Protein AF-A0A8B6EFE2-F1 (afdb_monomer_lite)

Foldseek 3Di:
DPDPDPPDPPPPDDPDPDPFDKAKEKEKEKEDVQQAPDLVQKWKFKDWVPDPDTFTWAWDDADPPRITITIGIDIDTAADKIWMWMWIQYPVHDIFTFDDFDPDDPDGDDDDGTDIDHHPPPDPPDHHYALQFYTHGDPDDPVCLVVDPVNVVCVVPCPPVVVPDPPPPPLSVLVVRLLVSLLVQLVVLLVCVQVAFLVRSVNSNVNSLVNSCVNCCVRVVSDPDPLVSLVSSLVSVLVSVVVLLVVLVVPLWDDPPGLAGLLSSLLSSLLSCQVSVHDDDPVSLLSSLLNNAFDDDPVVLDTVSLVSNCVRCVPCLLVSLVSLLVSLLCCLQPHQDPSSLSNLLVSCCSPVVDAFQDDDPPVDDLPPDPPVNLSCPSPLVSLVNNQVPYDPPCLAVVLVVCLVCCSGPVNSLSVSLSSHDPVNLVVYDCPSHDVSSNVSSVVCCLVPDCPLQDLVNLVVLLVQLVDDDDDDPVNVVSLVVSLVVVLVVLVPDPDPNSLVSLLCCQLPPLVVGDPSSSVSSLVSNLVSCVVCLVPDPCVVQLPDPDLSSLLSVLVSVQVVLCVQVVVVVDDDLLSLLLSCLVRLSNLVVLLQCLPPSNVVNHDPVSNVSNVSSVVSLLVQLVCLLVVVHDPSSLVSCVVRVVSSLSNVVSPPPRPDDSVSSVVSNVVVVVVSVVVVVVVVVVVVVVVCCVVLVNDWDDDPNDIDHD

Sequence (706 aa):
MAEHVYKSDTGYANAVRRDYTDVEYCMHVIVAPTILSDSQKDKVFVKFLGSDDSNPLKFKRELEDGYVEYEGVLKAKKGNLIFYKYYVLINGSEEVKEFIYRQGDGKRKKGIWYRTMGSKDIQKNDVYHIYDGVVQGEPLDEKDKDQNILSKWISKGLKKVSKWMGNDEYQKILLIDAELAMKEFMRGLFADINNIRGEELILRFSDIVQGLRKFYYMKEKLWSSVDDFNKTIAEVLKTNLMSLINRFKESPQISDNIVNSGITTAVSIVYLKEQYDITFNTIDLSHLCKALLPNLDKAQRQSADLEDINKSYPTKIREVARYLLSMVKRLLNNSKSPCWLYCIPLLHVLQEGIYPYQDVPKAINHNDPVPRWWGIDNISSELEVYKSKSDFESPSELVQLLHPYFEMDYLLPRTFVASLSFNQFVALDTKHVPPDVMLAAFYYFVKDEKLSRDESWIYLWNDAFSTEIPAGNVKDSYIDFLRTSLESRLGNTVYEYQLKTILDVFCERLDDFGNILQEILTKSALKAFEIFTDYLSLNSFAESTNARKLQQYGKLLHHIFDKEFGRNKLTDTTSVLQHALVWSPFVVFTKVYCNTNFQRVLKDKCKEHMQKSIAIMHSVCQELITGNITIQNLKNILSAESNFKSIVKEIKDLRFDFGTVEASIDLKRKQLLAFESDKAAVQNFVYICENSGGKFYVHNSRLWYI

Organism: Mytilus galloprovincialis (NCBI:txid29158)

Secondary structure (DSSP, 8-state):
---SSSSSSSTTTTS------EEEEEEEEEE-TTT-S-TTT-EEEEEETT---EEEPEEEEE-GGG-EEEEEEEEEETTSPEEEEEEEEETTTEEEEP-----SSSS-------EEE--TTPPTTPPEEEEEEEE-PPPPPGGGTTT-HHHHHHHHHHHHHTTTS-S-HHHHHHHHHHHHHHHHHHHHHHHTGGGS-HHHHHHHHHHHHHHHIIIIIIIT--SSSHHHHHHHHHHHHHHHHHHHHHHHHH-SS--SS-SS-HHHHHHHHHHHHHHTT----HHHHHHHHHTTSPPPBTTTTB-HHHHHHHHH-TTTHHHHHHHHHHHHHHHHHH---GGGGGGHHHHHHHHH-PPTTPPPPTT--TTSPTTGGGT-TTTHHHHHHHHHH---S-HHHHHHHHHHHHTT-SSHHHHHHHHS-HHHHHTS-GGGS-HHHHHHHHHHHHHHS-GGGSTHHHHHHHHHHT--PPTTHHHHHHHHHHHHHHHHHHHH---HHHHHHHHHHHHHHGGGS-HHHHHHHHHHHHHHHHHHTTT--THHHHT---HHHHHHHHHHHHHHHHHHHHHTT--SHHHHHHHHHH-TTHHHHHHHHTSHHHHTTS-HHHHHHHHHHHHHHHHHHHHHHHT---HHHHHHHHHTHHHHHHHHHH-TT-SS-HHHHHHHHHHHHHHHHHHHHHHHHHHHHHHHHHHTTT--EEETTEEE--

Radius of gyration: 46.13 Å; chains: 1; bounding box: 97×86×138 Å

pLDDT: mean 84.17, std 14.88, range [29.64, 98.12]

Structure (mmCIF, N/CA/C/O backbone):
data_AF-A0A8B6EFE2-F1
#
_entry.id   AF-A0A8B6EFE2-F1
#
loop_
_atom_site.group_PDB
_atom_site.id
_atom_site.type_symbol
_atom_site.label_atom_id
_atom_site.label_alt_id
_atom_site.label_comp_id
_atom_site.label_asym_id
_atom_site.label_entity_id
_atom_site.label_seq_id
_atom_site.pdbx_PDB_ins_code
_atom_site.Cartn_x
_atom_site.Cartn_y
_atom_site.Cartn_z
_atom_site.occupancy
_atom_site.B_iso_or_equiv
_atom_site.auth_seq_id
_atom_site.auth_comp_id
_atom_site.auth_asym_id
_atom_site.auth_atom_id
_atom_site.pdbx_PDB_model_num
ATOM 1 N N . MET A 1 1 ? -54.446 33.133 37.806 1.00 38.28 1 MET A N 1
ATOM 2 C CA . MET A 1 1 ? -53.397 32.755 36.826 1.00 38.28 1 MET A CA 1
ATOM 3 C C . MET A 1 1 ? -52.948 31.310 37.057 1.00 38.28 1 MET A C 1
ATOM 5 O O . MET A 1 1 ? -51.771 31.038 37.239 1.00 38.28 1 MET A O 1
ATOM 9 N N . ALA A 1 2 ? -53.903 30.383 37.065 1.00 32.81 2 ALA A N 1
ATOM 10 C CA . ALA A 1 2 ? -53.688 28.957 37.275 1.00 32.81 2 ALA A CA 1
ATOM 11 C C . ALA A 1 2 ? -54.833 28.236 36.556 1.00 32.81 2 ALA A C 1
ATOM 13 O O . ALA A 1 2 ? -55.806 27.890 37.200 1.00 32.81 2 ALA A O 1
ATOM 14 N N . GLU A 1 3 ? -54.786 28.160 35.217 1.00 29.64 3 GLU A N 1
ATOM 15 C CA . GLU A 1 3 ? -55.743 27.341 34.436 1.00 29.64 3 GLU A CA 1
ATOM 16 C C . GLU A 1 3 ? -55.412 27.153 32.936 1.00 29.64 3 GLU A C 1
ATOM 18 O O . GLU A 1 3 ? -56.197 26.557 32.208 1.00 29.64 3 GLU A O 1
ATOM 23 N N . HIS A 1 4 ? -54.245 27.586 32.437 1.00 30.50 4 HIS A N 1
ATOM 24 C CA . HIS A 1 4 ? -53.973 27.618 30.986 1.00 30.50 4 HIS A CA 1
ATOM 25 C C . HIS A 1 4 ? -52.857 26.685 30.470 1.00 30.50 4 HIS A C 1
ATOM 27 O O . HIS A 1 4 ? -52.227 26.997 29.466 1.00 30.50 4 HIS A O 1
ATOM 33 N N . VAL A 1 5 ? -52.613 25.526 31.104 1.00 36.41 5 VAL A N 1
ATOM 34 C CA . VAL A 1 5 ? -51.562 24.578 30.641 1.00 36.41 5 VAL A CA 1
ATOM 35 C C . VAL A 1 5 ? -52.066 23.151 30.341 1.00 36.41 5 VAL A C 1
ATOM 37 O O . VAL A 1 5 ? -51.310 22.334 29.839 1.00 36.41 5 VAL A O 1
ATOM 40 N N . TYR A 1 6 ? -53.350 22.823 30.529 1.00 33.62 6 TYR A N 1
ATOM 41 C CA . TYR A 1 6 ? -53.816 21.422 30.431 1.00 33.62 6 TYR A CA 1
ATOM 42 C C . TYR A 1 6 ? -54.507 20.991 29.121 1.00 33.62 6 TYR A C 1
ATOM 44 O O . TYR A 1 6 ? -55.171 19.956 29.092 1.00 33.62 6 TYR A O 1
ATOM 52 N N . LYS A 1 7 ? -54.375 21.731 28.013 1.00 34.38 7 LYS A N 1
ATOM 53 C CA . LYS A 1 7 ? -55.028 21.357 26.741 1.00 34.38 7 LYS A CA 1
ATOM 54 C C . LYS A 1 7 ? -54.105 21.487 25.528 1.00 34.38 7 LYS A C 1
ATOM 56 O O . LYS A 1 7 ? -54.237 22.436 24.764 1.00 34.38 7 LYS A O 1
ATOM 61 N N . SER A 1 8 ? -53.231 20.499 25.318 1.00 35.25 8 SER A N 1
ATOM 62 C CA . SER A 1 8 ? -52.727 20.182 23.966 1.00 35.25 8 SER A CA 1
ATOM 63 C C . SER A 1 8 ? -52.229 18.744 23.726 1.00 35.25 8 SER A C 1
ATOM 65 O O . SER A 1 8 ? -51.863 18.456 22.595 1.00 35.25 8 SER A O 1
ATOM 67 N N . ASP A 1 9 ? -52.269 17.815 24.693 1.00 39.50 9 ASP A N 1
ATOM 68 C CA . ASP A 1 9 ? -51.578 16.510 24.549 1.00 39.50 9 ASP A CA 1
ATOM 69 C C . ASP A 1 9 ? -52.463 15.261 24.368 1.00 39.50 9 ASP A C 1
ATOM 71 O O . ASP A 1 9 ? -51.974 14.136 24.419 1.00 39.50 9 ASP A O 1
ATOM 75 N N . THR A 1 10 ? -53.759 15.395 24.075 1.00 38.72 10 THR A N 1
ATOM 76 C CA . THR A 1 10 ? -54.631 14.216 23.860 1.00 38.72 10 THR A CA 1
ATOM 77 C C . THR A 1 10 ? -54.815 13.805 22.392 1.00 38.72 10 THR A C 1
ATOM 79 O O . THR A 1 10 ? -55.507 12.830 22.111 1.00 38.72 10 THR A O 1
ATOM 82 N N . GLY A 1 11 ? -54.159 14.480 21.440 1.00 35.81 11 GLY A N 1
ATOM 83 C CA . GLY A 1 11 ? -54.290 14.196 20.000 1.00 35.81 11 GLY A CA 1
ATOM 84 C C . GLY A 1 11 ? -53.471 13.011 19.462 1.00 35.81 11 GLY A C 1
ATOM 85 O O . GLY A 1 11 ? -53.694 12.597 18.328 1.00 35.81 11 GLY A O 1
ATOM 86 N N . TYR A 1 12 ? -52.547 12.443 20.244 1.00 39.94 12 TYR A N 1
ATOM 87 C CA . TYR A 1 12 ? -51.621 11.391 19.781 1.00 39.94 12 TYR A CA 1
ATOM 88 C C . TYR A 1 12 ? -51.953 9.970 20.270 1.00 39.94 12 TYR A C 1
ATOM 90 O O . TYR A 1 12 ? -51.237 9.024 19.950 1.00 39.94 12 TYR A O 1
ATOM 98 N N . ALA A 1 13 ? -53.041 9.785 21.023 1.00 37.72 13 ALA A N 1
ATOM 99 C CA . ALA A 1 13 ? -53.269 8.543 21.765 1.00 37.72 13 ALA A CA 1
ATOM 100 C C . ALA A 1 13 ? -53.896 7.378 20.967 1.00 37.72 13 ALA A C 1
ATOM 102 O O . ALA A 1 13 ? -53.943 6.271 21.492 1.00 37.72 13 ALA A O 1
ATOM 103 N N . ASN A 1 14 ? -54.351 7.568 19.719 1.00 36.41 14 ASN A N 1
ATOM 104 C CA . ASN A 1 14 ? -55.120 6.530 19.001 1.00 36.41 14 ASN A CA 1
ATOM 105 C C . ASN A 1 14 ? -54.571 6.097 17.631 1.00 36.41 14 ASN A C 1
ATOM 107 O O . ASN A 1 14 ? -55.268 5.426 16.871 1.00 36.41 14 ASN A O 1
ATOM 111 N N . ALA A 1 15 ? -53.308 6.390 17.317 1.00 37.72 15 ALA A N 1
ATOM 112 C CA . ALA A 1 15 ? -52.677 5.870 16.108 1.00 37.72 15 ALA A CA 1
ATOM 113 C C . ALA A 1 15 ? -51.859 4.600 16.409 1.00 37.72 15 ALA A C 1
ATOM 115 O O . ALA A 1 15 ? -50.742 4.658 16.910 1.00 37.72 15 ALA A O 1
ATOM 116 N N . VAL A 1 16 ? -52.416 3.459 15.990 1.00 38.34 16 VAL A N 1
ATOM 117 C CA . VAL A 1 16 ? -51.708 2.207 15.685 1.00 38.34 16 VAL A CA 1
ATOM 118 C C . VAL A 1 16 ? -51.225 1.390 16.902 1.00 38.34 16 VAL A C 1
ATOM 120 O O . VAL A 1 16 ? -50.083 1.485 17.352 1.00 38.34 16 VAL A O 1
ATOM 123 N N . ARG A 1 17 ? -52.075 0.448 17.346 1.00 38.06 17 ARG A N 1
ATOM 124 C CA . ARG A 1 17 ? -51.637 -0.809 17.986 1.00 38.06 17 ARG A CA 1
ATOM 125 C C . ARG A 1 17 ? -50.852 -1.635 16.954 1.00 38.06 17 ARG A C 1
ATOM 127 O O . ARG A 1 17 ? -51.390 -2.542 16.335 1.00 38.06 17 ARG A O 1
ATOM 134 N N . ARG A 1 18 ? -49.600 -1.259 16.698 1.00 47.12 18 ARG A N 1
ATOM 135 C CA . ARG A 1 18 ? -48.596 -2.164 16.126 1.00 47.12 18 ARG A CA 1
ATOM 136 C C . ARG A 1 18 ? -48.119 -3.043 17.275 1.00 47.12 18 ARG A C 1
ATOM 138 O O . ARG A 1 18 ? -47.953 -2.539 18.383 1.00 47.12 18 ARG A O 1
ATOM 145 N N . ASP A 1 19 ? -47.923 -4.328 17.021 1.00 45.91 19 ASP A N 1
ATOM 146 C CA . ASP A 1 19 ? -47.275 -5.236 17.964 1.00 45.91 19 ASP A CA 1
ATOM 147 C C . ASP A 1 19 ? -45.851 -4.733 18.233 1.00 45.91 19 ASP A C 1
ATOM 149 O O . ASP A 1 19 ? -44.918 -4.978 17.466 1.00 45.91 19 ASP A O 1
ATOM 153 N N . TYR A 1 20 ? -45.694 -3.936 19.289 1.00 55.25 20 TYR A N 1
ATOM 154 C CA . TYR A 1 20 ? -44.394 -3.470 19.741 1.00 55.25 20 TYR A CA 1
ATOM 155 C C . TYR A 1 20 ? -43.710 -4.644 20.429 1.00 55.25 20 TYR A C 1
ATOM 157 O O . TYR A 1 20 ? -44.138 -5.084 21.491 1.00 55.25 20 TYR A O 1
ATOM 165 N N . THR A 1 21 ? -42.656 -5.163 19.809 1.00 73.31 21 THR A N 1
ATOM 166 C CA . THR A 1 21 ? -41.756 -6.106 20.467 1.00 73.31 21 THR A CA 1
ATOM 167 C C . THR A 1 21 ? -40.998 -5.364 21.561 1.00 73.31 21 THR A C 1
ATOM 169 O O . THR A 1 21 ? -40.386 -4.325 21.278 1.00 73.31 21 THR A O 1
ATOM 172 N N . ASP A 1 22 ? -41.041 -5.883 22.784 1.00 83.94 22 ASP A N 1
ATOM 173 C CA . ASP A 1 22 ? -40.190 -5.398 23.867 1.00 83.94 22 ASP A CA 1
ATOM 174 C C . ASP A 1 22 ? -38.718 -5.593 23.490 1.00 83.94 22 ASP A C 1
ATOM 176 O O . ASP A 1 22 ? -38.341 -6.599 22.885 1.00 83.94 22 ASP A O 1
ATOM 180 N N . VAL A 1 23 ? -37.900 -4.597 23.819 1.00 88.25 23 VAL A N 1
ATOM 181 C CA . VAL A 1 23 ? -36.445 -4.631 23.671 1.00 88.25 23 VAL A CA 1
ATOM 182 C C . VAL A 1 23 ? -35.830 -4.604 25.060 1.00 88.25 23 VAL A C 1
ATOM 184 O O . VAL A 1 23 ? -36.283 -3.855 25.931 1.00 88.25 23 VAL A O 1
ATOM 187 N N . GLU A 1 24 ? -34.797 -5.417 25.253 1.00 91.94 24 GLU A N 1
ATOM 188 C CA . GLU A 1 24 ? -33.983 -5.414 26.461 1.00 91.94 24 GLU A CA 1
ATOM 189 C C . GLU A 1 24 ? -32.805 -4.446 26.295 1.00 91.94 24 GLU A C 1
ATOM 191 O O . GLU A 1 24 ? -32.037 -4.528 25.339 1.00 91.94 24 GLU A O 1
ATOM 196 N N . TYR A 1 25 ? -32.675 -3.511 27.231 1.00 91.44 25 TYR A N 1
ATOM 197 C CA . TYR A 1 25 ? -31.604 -2.524 27.297 1.00 91.44 25 TYR A CA 1
ATOM 198 C C . TYR A 1 25 ? -30.727 -2.817 28.509 1.00 91.44 25 TYR A C 1
ATOM 200 O O . TYR A 1 25 ? -31.193 -2.702 29.640 1.00 91.44 25 TYR A O 1
ATOM 208 N N . CYS A 1 26 ? -29.465 -3.171 28.301 1.00 94.56 26 CYS A N 1
ATOM 209 C CA . CYS A 1 26 ? -28.485 -3.301 29.372 1.00 94.56 26 CYS A CA 1
ATOM 210 C C . CYS A 1 26 ? -27.847 -1.934 29.640 1.00 94.56 26 CYS A C 1
ATOM 212 O O . CYS A 1 26 ? -26.993 -1.476 28.885 1.00 94.56 26 CYS A O 1
ATOM 214 N N . MET A 1 27 ? -28.287 -1.261 30.697 1.00 95.88 27 MET A N 1
ATOM 215 C CA . MET A 1 27 ? -27.755 0.031 31.119 1.00 95.88 27 MET A CA 1
ATOM 216 C C . MET A 1 27 ? -26.446 -0.165 31.871 1.00 95.88 27 MET A C 1
ATOM 218 O O . MET A 1 27 ? -26.405 -0.967 32.796 1.00 95.88 27 MET A O 1
ATOM 222 N N . HIS A 1 28 ? -25.429 0.617 31.521 1.00 97.25 28 HIS A N 1
ATOM 223 C CA . HIS A 1 28 ? -24.142 0.743 32.204 1.00 97.25 28 HIS A CA 1
ATOM 224 C C . HIS A 1 28 ? -23.983 2.200 32.625 1.00 97.25 28 HIS A C 1
ATOM 226 O O . HIS A 1 28 ? -24.069 3.110 31.794 1.00 97.25 28 HIS A O 1
ATOM 232 N N . VAL A 1 29 ? -23.776 2.438 33.917 1.00 97.50 29 VAL A N 1
ATOM 233 C CA . VAL A 1 29 ? -23.683 3.793 34.466 1.00 97.50 29 VAL A CA 1
ATOM 234 C C . VAL A 1 29 ? -22.637 3.870 35.564 1.00 97.50 29 VAL A C 1
ATOM 236 O O . VAL A 1 29 ? -22.478 2.932 36.341 1.00 97.50 29 VAL A O 1
ATOM 239 N N . ILE A 1 30 ? -21.940 4.999 35.640 1.00 97.75 30 ILE A N 1
ATOM 240 C CA . ILE A 1 30 ? -21.037 5.311 36.745 1.00 97.75 30 ILE A CA 1
ATOM 241 C C . ILE A 1 30 ? -21.744 6.298 37.660 1.00 97.75 30 ILE A C 1
ATOM 243 O O . ILE A 1 30 ? -22.212 7.338 37.216 1.00 97.75 30 ILE A O 1
ATOM 247 N N . VAL A 1 31 ? -21.825 5.987 38.942 1.00 97.06 31 VAL A N 1
ATOM 248 C CA . VAL A 1 31 ? -22.484 6.823 39.940 1.00 97.06 31 VAL A CA 1
ATOM 249 C C . VAL A 1 31 ? -21.416 7.489 40.795 1.00 97.06 31 VAL A C 1
ATOM 251 O O . VAL A 1 31 ? -20.519 6.824 41.316 1.00 97.06 31 VAL A O 1
ATOM 254 N N . ALA A 1 32 ? -21.490 8.814 40.888 1.00 95.06 32 ALA A N 1
ATOM 255 C CA . ALA A 1 32 ? -20.539 9.618 41.636 1.00 95.06 32 ALA A CA 1
ATOM 256 C C . ALA A 1 32 ? -20.748 9.488 43.153 1.00 95.06 32 ALA A C 1
ATOM 258 O O . ALA A 1 32 ? -21.885 9.348 43.611 1.00 95.06 32 ALA A O 1
ATOM 259 N N . PRO A 1 33 ? -19.689 9.654 43.964 1.00 92.12 33 PRO A N 1
ATOM 260 C CA . PRO A 1 33 ? -19.816 9.673 45.422 1.00 92.12 33 PRO A CA 1
ATOM 261 C C . PRO A 1 33 ? -20.677 10.841 45.934 1.00 92.12 33 PRO A C 1
ATOM 263 O O . PRO A 1 33 ? -21.096 10.838 47.080 1.00 92.12 33 PRO A O 1
ATOM 266 N N . THR A 1 34 ? -20.979 11.843 45.101 1.00 89.38 34 THR A N 1
ATOM 267 C CA . THR A 1 34 ? -21.838 12.979 45.475 1.00 89.38 34 THR A CA 1
ATOM 268 C C . THR A 1 34 ? -23.317 12.624 45.624 1.00 89.38 34 THR A C 1
ATOM 270 O O . THR A 1 34 ? -24.065 13.419 46.184 1.00 89.38 34 THR A O 1
ATOM 273 N N . ILE A 1 35 ? -23.756 11.469 45.112 1.00 92.38 35 ILE A N 1
ATOM 274 C CA . ILE A 1 35 ? -25.141 10.984 45.243 1.00 92.38 35 ILE A CA 1
ATOM 275 C C . ILE A 1 35 ? -25.246 9.698 46.077 1.00 92.38 35 ILE A C 1
ATOM 277 O O . ILE A 1 35 ? -26.349 9.252 46.376 1.00 92.38 35 ILE A O 1
ATOM 281 N N . LEU A 1 36 ? -24.111 9.105 46.456 1.00 92.44 36 LEU A N 1
ATOM 282 C CA . LEU A 1 36 ? -24.040 7.892 47.268 1.00 92.44 36 LEU A CA 1
ATOM 283 C C . LEU A 1 36 ? -23.676 8.252 48.714 1.00 92.44 36 LEU A C 1
ATOM 285 O O . LEU A 1 36 ? -22.797 9.076 48.949 1.00 92.44 36 LEU A O 1
ATOM 289 N N . SER A 1 37 ? -24.312 7.595 49.680 1.00 90.56 37 SER A N 1
ATOM 290 C CA . SER A 1 37 ? -23.903 7.606 51.087 1.00 90.56 37 SER A CA 1
ATOM 291 C C . SER A 1 37 ? -23.097 6.359 51.458 1.00 90.56 37 SER A C 1
ATOM 293 O O . SER A 1 37 ? -22.146 6.459 52.230 1.00 90.56 37 SER A O 1
ATOM 295 N N . ASP A 1 38 ? -23.489 5.187 50.958 1.00 90.88 38 ASP A N 1
ATOM 296 C CA . ASP A 1 38 ? -22.821 3.900 51.170 1.00 90.88 38 ASP A CA 1
ATOM 297 C C . ASP A 1 38 ? -23.063 3.022 49.934 1.00 90.88 38 ASP A C 1
ATOM 299 O O . ASP A 1 38 ? -24.159 2.498 49.723 1.00 90.88 38 ASP A O 1
ATOM 303 N N . SER A 1 39 ? -22.025 2.842 49.115 1.00 88.38 39 SER A N 1
ATOM 304 C CA . SER A 1 39 ? -22.090 2.115 47.841 1.00 88.38 39 SER A CA 1
ATOM 305 C C . SER A 1 39 ? -22.563 0.663 47.961 1.00 88.38 39 SER A C 1
ATOM 307 O O . SER A 1 39 ? -23.004 0.093 46.965 1.00 88.38 39 SER A O 1
ATOM 309 N N . GLN A 1 40 ? -22.479 0.062 49.152 1.00 87.69 40 GLN A N 1
ATOM 310 C CA . GLN A 1 40 ? -22.900 -1.319 49.402 1.00 87.69 40 GLN A CA 1
ATOM 311 C C . GLN A 1 40 ? -24.355 -1.422 49.873 1.00 87.69 40 GLN A C 1
ATOM 313 O O . GLN A 1 40 ? -24.964 -2.489 49.763 1.00 87.69 40 GLN A O 1
ATOM 318 N N . LYS A 1 41 ? -24.920 -0.344 50.429 1.00 91.81 41 LYS A N 1
ATOM 319 C CA . LYS A 1 41 ? -26.292 -0.332 50.966 1.00 91.81 41 LYS A CA 1
ATOM 320 C C . LYS A 1 41 ? -27.277 0.411 50.078 1.00 91.81 41 LYS A C 1
ATOM 322 O O . LYS A 1 41 ? -28.461 0.061 50.062 1.00 91.81 41 LYS A O 1
ATOM 327 N N . ASP A 1 42 ? -26.805 1.423 49.367 1.00 94.69 42 ASP A N 1
ATOM 328 C CA . ASP A 1 42 ? -27.646 2.262 48.533 1.00 94.69 42 ASP A CA 1
ATOM 329 C C . ASP A 1 42 ? -28.135 1.496 47.301 1.00 94.69 42 ASP A C 1
ATOM 331 O O . ASP A 1 42 ? -27.431 0.669 46.718 1.00 94.69 42 ASP A O 1
ATOM 335 N N . LYS A 1 43 ? -29.380 1.762 46.892 1.00 96.31 43 LYS A N 1
ATOM 336 C CA . LYS A 1 43 ? -29.982 1.123 45.714 1.00 96.31 43 LYS A CA 1
ATOM 337 C C . LYS A 1 43 ? -30.113 2.122 44.584 1.00 96.31 43 LYS A C 1
ATOM 339 O O . LYS A 1 43 ? -30.824 3.113 44.724 1.00 96.31 43 LYS A O 1
ATOM 344 N N . VAL A 1 44 ? -29.498 1.816 43.448 1.00 97.31 44 VAL A N 1
ATOM 345 C CA . VAL A 1 44 ? -29.607 2.625 42.232 1.00 97.31 44 VAL A CA 1
ATOM 346 C C . VAL A 1 44 ? -30.686 2.039 41.330 1.00 97.31 44 VAL A C 1
ATOM 348 O O . VAL A 1 44 ? -30.730 0.830 41.112 1.00 97.31 44 VAL A O 1
ATOM 351 N N . PHE A 1 45 ? -31.570 2.877 40.800 1.00 96.88 45 PHE A N 1
ATOM 352 C CA . PHE A 1 45 ? -32.612 2.450 39.868 1.00 96.88 45 PHE A CA 1
ATOM 353 C C . PHE A 1 45 ? -32.910 3.515 38.815 1.00 96.88 45 PHE A C 1
ATOM 355 O O . PHE A 1 45 ? -32.630 4.703 38.986 1.00 96.88 45 PHE A O 1
ATOM 362 N N . VAL A 1 46 ? -33.499 3.069 37.709 1.00 96.62 46 VAL A N 1
ATOM 363 C CA . VAL A 1 46 ? -33.953 3.918 36.605 1.00 96.62 46 VAL A CA 1
ATOM 364 C C . VAL A 1 46 ? -35.475 4.022 36.643 1.00 96.62 46 VAL A C 1
ATOM 366 O O . VAL A 1 46 ? -36.163 2.999 36.696 1.00 96.62 46 VAL A O 1
ATOM 369 N N . LYS A 1 47 ? -36.007 5.249 36.584 1.00 95.12 47 LYS A N 1
ATOM 370 C CA . LYS A 1 47 ? -37.445 5.507 36.377 1.00 95.12 47 LYS A CA 1
ATOM 371 C C . LYS A 1 47 ? -37.672 6.155 35.015 1.00 95.12 47 LYS A C 1
ATOM 373 O O . LYS A 1 47 ? -36.975 7.111 34.651 1.00 95.12 47 LYS A O 1
ATOM 378 N N . PHE A 1 48 ? -38.656 5.651 34.273 1.00 93.31 48 PHE A N 1
ATOM 379 C CA . PHE A 1 48 ? -39.103 6.246 33.014 1.00 93.31 48 PHE A CA 1
ATOM 380 C C . PHE A 1 48 ? -40.086 7.389 33.275 1.00 93.31 48 PHE A C 1
ATOM 382 O O . PHE A 1 48 ? -40.878 7.352 34.212 1.00 93.31 48 PHE A O 1
ATOM 389 N N . LEU A 1 49 ? -40.055 8.422 32.437 1.00 90.31 49 LEU A N 1
ATOM 390 C CA . LEU A 1 49 ? -41.012 9.519 32.513 1.00 90.31 49 LEU A CA 1
ATOM 391 C C . LEU A 1 49 ? -42.428 8.985 32.266 1.00 90.31 49 LEU A C 1
ATOM 393 O O . LEU A 1 49 ? -42.710 8.447 31.196 1.00 90.31 49 LEU A O 1
ATOM 397 N N . GLY A 1 50 ? -43.309 9.167 33.249 1.00 86.94 50 GLY A N 1
ATOM 398 C CA . GLY A 1 50 ? -44.695 8.701 33.183 1.00 86.94 50 GLY A CA 1
ATOM 399 C C . GLY A 1 50 ? -44.893 7.228 33.553 1.00 86.94 50 GLY A C 1
ATOM 400 O O . GLY A 1 50 ? -45.992 6.724 33.349 1.00 86.94 50 GLY A O 1
ATOM 401 N N . SER A 1 51 ? -43.869 6.549 34.086 1.00 86.56 51 SER A N 1
ATOM 402 C CA . SER A 1 51 ? -44.014 5.239 34.730 1.00 86.56 51 SER A CA 1
ATOM 403 C C . SER A 1 51 ? -43.560 5.305 36.190 1.00 86.56 51 SER A C 1
ATOM 405 O O . SER A 1 51 ? -42.555 5.947 36.502 1.00 86.56 51 SER A O 1
ATOM 407 N N . ASP A 1 52 ? -44.289 4.610 37.061 1.00 85.62 52 ASP A N 1
ATOM 408 C CA . ASP A 1 52 ? -43.906 4.386 38.458 1.00 85.62 52 ASP A CA 1
ATOM 409 C C . ASP A 1 52 ? -42.967 3.177 38.618 1.00 85.62 52 ASP A C 1
ATOM 411 O O . ASP A 1 52 ? -42.444 2.937 39.709 1.00 85.62 52 ASP A O 1
ATOM 415 N N . ASP A 1 53 ? -42.709 2.438 37.532 1.00 86.94 53 ASP A N 1
ATOM 416 C CA . ASP A 1 53 ? -41.814 1.287 37.541 1.00 86.94 53 ASP A CA 1
ATOM 417 C C . ASP A 1 53 ? -40.384 1.738 37.860 1.00 86.94 53 ASP A C 1
ATOM 419 O O . ASP A 1 53 ? -39.718 2.437 37.084 1.00 86.94 53 ASP A O 1
ATOM 423 N N . SER A 1 54 ? -39.896 1.311 39.022 1.00 89.25 54 SER A N 1
ATOM 424 C CA . SER A 1 54 ? -38.495 1.423 39.394 1.00 89.25 54 SER A CA 1
ATOM 425 C C . SER A 1 54 ? -37.748 0.203 38.875 1.00 89.25 54 SER A C 1
ATOM 427 O O . SER A 1 54 ? -38.069 -0.942 39.190 1.00 89.25 54 SER A O 1
ATOM 429 N N . ASN A 1 55 ? -36.730 0.447 38.057 1.00 94.19 55 ASN A N 1
ATOM 430 C CA . ASN A 1 55 ? -35.934 -0.622 37.484 1.00 94.19 55 ASN A CA 1
ATOM 431 C C . ASN A 1 55 ? -34.568 -0.666 38.178 1.00 94.19 55 ASN A C 1
ATOM 433 O O . ASN A 1 55 ? -33.724 0.190 37.888 1.00 94.19 55 ASN A O 1
ATOM 437 N N . PRO A 1 56 ? -34.348 -1.594 39.127 1.00 95.56 56 PRO A N 1
ATOM 438 C CA . PRO A 1 56 ? -33.124 -1.631 39.914 1.00 95.56 56 PRO A CA 1
ATOM 439 C C . PRO A 1 56 ? -31.917 -2.012 39.060 1.00 95.56 56 PRO A C 1
ATOM 441 O O . PRO A 1 56 ? -31.976 -2.927 38.237 1.00 95.56 56 PRO A O 1
ATOM 444 N N . LEU A 1 57 ? -30.807 -1.326 39.307 1.00 97.19 57 LEU A N 1
ATOM 445 C CA . LEU A 1 57 ? -29.496 -1.670 38.782 1.00 97.19 57 LEU A CA 1
ATOM 446 C C . LEU A 1 57 ? -28.719 -2.447 39.845 1.00 97.19 57 LEU A C 1
ATOM 448 O O . LEU A 1 57 ? -28.874 -2.232 41.048 1.00 97.19 57 LEU A O 1
ATOM 452 N N . LYS A 1 58 ? -27.878 -3.365 39.391 1.00 96.56 58 LYS A N 1
ATOM 453 C CA . LYS A 1 58 ? -26.987 -4.163 40.223 1.00 96.56 58 LYS A CA 1
ATOM 454 C C . LYS A 1 58 ? -25.640 -3.466 40.328 1.00 96.56 58 LYS A C 1
ATOM 456 O O . LYS A 1 58 ? -25.116 -2.965 39.335 1.00 96.56 58 LYS A O 1
ATOM 461 N N . PHE A 1 59 ? -25.086 -3.457 41.535 1.00 96.44 59 PHE A N 1
ATOM 462 C CA . PHE A 1 59 ? -23.695 -3.083 41.758 1.00 96.44 59 PHE A CA 1
ATOM 463 C C . PHE A 1 59 ? -22.791 -3.989 40.918 1.00 96.44 59 PHE A C 1
ATOM 465 O O . PHE A 1 59 ? -22.953 -5.211 40.949 1.00 96.44 59 PHE A O 1
ATOM 472 N N . LYS A 1 60 ? -21.846 -3.395 40.189 1.00 94.75 60 LYS A N 1
ATOM 473 C CA . LYS A 1 60 ? -20.880 -4.135 39.377 1.00 94.75 60 LYS A CA 1
ATOM 474 C C . LYS A 1 60 ? -19.490 -4.095 39.991 1.00 94.75 60 LYS A C 1
ATOM 476 O O . LYS A 1 60 ? -18.900 -5.144 40.234 1.00 94.75 60 LYS A O 1
ATOM 481 N N . ARG A 1 61 ? -18.964 -2.892 40.241 1.00 95.44 61 ARG A N 1
ATOM 482 C CA . ARG A 1 61 ? -17.643 -2.692 40.856 1.00 95.44 61 ARG A CA 1
ATOM 483 C C . ARG A 1 61 ? -17.466 -1.284 41.407 1.00 95.44 61 ARG A C 1
ATOM 485 O O . ARG A 1 61 ? -18.057 -0.328 40.910 1.00 95.44 61 ARG A O 1
ATOM 492 N N . GLU A 1 62 ? -16.578 -1.175 42.384 1.00 95.31 62 GLU A N 1
ATOM 493 C CA . GLU A 1 62 ? -16.061 0.097 42.877 1.00 95.31 62 GLU A CA 1
ATOM 494 C C . GLU A 1 62 ? -14.903 0.576 41.987 1.00 95.31 62 GLU A C 1
ATOM 496 O O . GLU A 1 62 ? -14.117 -0.224 41.469 1.00 95.31 62 GLU A O 1
ATOM 501 N N . LEU A 1 63 ? -14.831 1.884 41.767 1.00 94.69 63 LEU A N 1
ATOM 502 C CA . LEU A 1 63 ? -13.843 2.559 40.933 1.00 94.69 63 LEU A CA 1
ATOM 503 C C . LEU A 1 63 ? -12.956 3.461 41.807 1.00 94.69 63 LEU A C 1
ATOM 505 O O . LEU A 1 63 ? -13.130 3.568 43.020 1.00 94.69 63 LEU A O 1
ATOM 509 N N . GLU A 1 64 ? -11.974 4.115 41.188 1.00 88.88 64 GLU A N 1
ATOM 510 C CA . GLU A 1 64 ? -11.132 5.093 41.885 1.00 88.88 64 GLU A CA 1
ATOM 511 C C . GLU A 1 64 ? -11.984 6.253 42.441 1.00 88.88 64 GLU A C 1
ATOM 513 O O . GLU A 1 64 ? -13.044 6.575 41.906 1.00 88.88 64 GLU A O 1
ATOM 518 N N . ASP A 1 65 ? -11.522 6.875 43.529 1.00 88.06 65 ASP A N 1
ATOM 519 C CA . ASP A 1 65 ? -12.150 8.046 44.162 1.00 88.06 65 ASP A CA 1
ATOM 520 C C . ASP A 1 65 ? -13.608 7.853 44.649 1.00 88.06 65 ASP A C 1
ATOM 522 O O . ASP A 1 65 ? -14.323 8.831 44.864 1.00 88.06 65 ASP A O 1
ATOM 526 N N . GLY A 1 66 ? -14.051 6.607 44.863 1.00 90.94 66 GLY A N 1
ATOM 527 C CA . GLY A 1 66 ? -15.378 6.291 45.414 1.00 90.94 66 GLY A CA 1
ATOM 528 C C . GLY A 1 66 ? -16.516 6.312 44.389 1.00 90.94 66 GLY A C 1
ATOM 529 O O . GLY A 1 66 ? -17.686 6.267 44.765 1.00 90.94 66 GLY A O 1
ATOM 530 N N . TYR A 1 67 ? -16.194 6.384 43.096 1.00 94.81 67 TYR A N 1
ATOM 531 C CA . TYR A 1 67 ? -17.168 6.148 42.032 1.00 94.81 67 TYR A CA 1
ATOM 532 C C . TYR A 1 67 ? -17.548 4.669 41.969 1.00 94.81 67 TYR A C 1
ATOM 534 O O . TYR A 1 67 ? -16.762 3.793 42.326 1.00 94.81 67 TYR A O 1
ATOM 542 N N . VAL A 1 68 ? -18.748 4.373 41.478 1.00 96.69 68 VAL A N 1
ATOM 543 C CA . VAL A 1 68 ? -19.254 2.996 41.421 1.00 96.69 68 VAL A CA 1
ATOM 544 C C . VAL A 1 68 ? -19.932 2.735 40.090 1.00 96.69 68 VAL A C 1
ATOM 546 O O . VAL A 1 68 ? -20.768 3.522 39.653 1.00 96.69 68 VAL A O 1
ATOM 549 N N . GLU A 1 69 ? -19.604 1.620 39.447 1.00 97.00 69 GLU A N 1
ATOM 550 C CA . GLU A 1 69 ? -20.296 1.172 38.242 1.00 97.00 69 GLU A CA 1
ATOM 551 C C . GLU A 1 69 ? -21.498 0.297 38.612 1.00 97.00 69 GLU A C 1
ATOM 553 O O . GLU A 1 69 ? -21.379 -0.653 39.394 1.00 97.00 69 GLU A O 1
ATOM 558 N N . TYR A 1 70 ? -22.646 0.602 38.012 1.00 97.44 70 TYR A N 1
ATOM 559 C CA . TYR A 1 70 ? -23.875 -0.177 38.109 1.00 97.44 70 TYR A CA 1
ATOM 560 C C . TYR A 1 70 ? -24.312 -0.653 36.726 1.00 97.44 70 TYR A C 1
ATOM 562 O O . TYR A 1 70 ? -24.153 0.063 35.732 1.00 97.44 70 TYR A O 1
ATOM 570 N N . GLU A 1 71 ? -24.924 -1.835 36.679 1.00 96.88 71 GLU A N 1
ATOM 571 C CA . GLU A 1 71 ? -25.516 -2.378 35.460 1.00 96.88 71 GLU A CA 1
ATOM 572 C C . GLU A 1 71 ? -26.905 -2.983 35.682 1.00 96.88 71 GLU A C 1
ATOM 574 O O . GLU A 1 71 ? -27.208 -3.525 36.742 1.00 96.88 71 GLU A O 1
ATOM 579 N N . GLY A 1 72 ? -27.783 -2.913 34.685 1.00 96.50 72 GLY A N 1
ATOM 580 C CA . GLY A 1 72 ? -29.112 -3.514 34.798 1.00 96.50 72 GLY A CA 1
ATOM 581 C C . GLY A 1 72 ? -29.838 -3.623 33.470 1.00 96.50 72 GLY A C 1
ATOM 582 O O . GLY A 1 72 ? -29.657 -2.792 32.585 1.00 96.50 72 GLY A O 1
ATOM 583 N N . VAL A 1 73 ? -30.664 -4.661 33.332 1.00 94.88 73 VAL A N 1
ATOM 584 C CA . VAL A 1 73 ? -31.456 -4.902 32.122 1.00 94.88 73 VAL A CA 1
ATOM 585 C C . VAL A 1 73 ? -32.852 -4.319 32.302 1.00 94.88 73 VAL A C 1
ATOM 587 O O . VAL A 1 73 ? -33.574 -4.682 33.228 1.00 94.88 73 VAL A O 1
ATOM 590 N N . LEU A 1 74 ? -33.225 -3.418 31.400 1.00 92.56 74 LEU A N 1
ATOM 591 C CA . LEU A 1 74 ? -34.516 -2.747 31.346 1.00 92.56 74 LEU A CA 1
ATOM 592 C C . LEU A 1 74 ? -35.318 -3.265 30.155 1.00 92.56 74 LEU A C 1
ATOM 594 O O . LEU A 1 74 ? -34.762 -3.443 29.075 1.00 92.56 74 LEU A O 1
ATOM 598 N N . LYS A 1 75 ? -36.631 -3.430 30.309 1.00 90.12 75 LYS A N 1
ATOM 599 C CA . LYS A 1 75 ? -37.530 -3.728 29.185 1.00 90.12 75 LYS A CA 1
ATOM 600 C C . LYS A 1 75 ? -38.269 -2.473 28.776 1.00 90.12 75 LYS A C 1
ATOM 602 O O . LYS A 1 75 ? -38.917 -1.841 29.607 1.00 90.12 75 LYS A O 1
ATOM 607 N N . ALA A 1 76 ? -38.189 -2.113 27.500 1.00 87.44 76 ALA A N 1
ATOM 608 C CA . ALA A 1 76 ? -39.001 -1.028 26.977 1.00 87.44 76 ALA A CA 1
ATOM 609 C C . ALA A 1 76 ? -39.411 -1.241 25.518 1.00 87.44 76 ALA A C 1
ATOM 611 O O . ALA A 1 76 ? -38.786 -1.983 24.759 1.00 87.44 76 ALA A O 1
ATOM 612 N N . LYS A 1 77 ? -40.494 -0.567 25.124 1.00 84.50 77 LYS A N 1
ATOM 613 C CA . LYS A 1 77 ? -41.098 -0.721 23.797 1.00 84.50 77 LYS A CA 1
ATOM 614 C C . LYS A 1 77 ? -40.208 -0.133 22.704 1.00 84.50 77 LYS A C 1
ATOM 616 O O . LYS A 1 77 ? -39.789 1.025 22.784 1.00 84.50 77 LYS A O 1
ATOM 621 N N . LYS A 1 78 ? -39.993 -0.910 21.637 1.00 81.44 78 LYS A N 1
ATOM 622 C CA . LYS A 1 78 ? -39.260 -0.463 20.447 1.00 81.44 78 LYS A CA 1
ATOM 623 C C . LYS A 1 78 ? -39.922 0.757 19.785 1.00 81.44 78 LYS A C 1
ATOM 625 O O . LYS A 1 78 ? -41.139 0.807 19.650 1.00 81.44 78 LYS A O 1
ATOM 630 N N . GLY A 1 79 ? -39.124 1.704 19.293 1.00 72.12 79 GLY A N 1
ATOM 631 C CA . GLY A 1 79 ? -39.560 2.786 18.399 1.00 72.12 79 GLY A CA 1
ATOM 632 C C . GLY A 1 79 ? -39.917 4.117 19.069 1.00 72.12 79 GLY A C 1
ATOM 633 O O . GLY A 1 79 ? -39.958 5.132 18.374 1.00 72.12 79 GLY A O 1
ATOM 634 N N . ASN A 1 80 ? -40.084 4.151 20.394 1.00 76.50 80 ASN A N 1
ATOM 635 C CA . ASN A 1 80 ? -40.329 5.393 21.129 1.00 76.50 80 ASN A CA 1
ATOM 636 C C . ASN A 1 80 ? -39.023 6.002 21.657 1.00 76.50 80 ASN A C 1
ATOM 638 O O . ASN A 1 80 ? -38.092 5.291 22.038 1.00 76.50 80 ASN A O 1
ATOM 642 N N . LEU A 1 81 ? -38.960 7.336 21.684 1.00 87.00 81 LEU A N 1
ATOM 643 C CA . LEU A 1 81 ? -37.960 8.052 22.471 1.00 87.00 81 LEU A CA 1
ATOM 644 C C . LEU A 1 81 ? -38.377 7.949 23.942 1.00 87.00 81 LEU A C 1
ATOM 646 O O . LEU A 1 81 ? -39.449 8.422 24.313 1.00 87.00 81 LEU A O 1
ATOM 650 N N . ILE A 1 82 ? -37.553 7.307 24.761 1.00 88.94 82 ILE A N 1
ATOM 651 C CA . ILE A 1 82 ? -37.833 7.066 26.175 1.00 88.94 82 ILE A CA 1
ATOM 652 C C . ILE A 1 82 ? -37.046 8.076 26.989 1.00 88.94 82 ILE A C 1
ATOM 654 O O . ILE A 1 82 ? -35.825 8.162 26.860 1.00 88.94 82 ILE A O 1
ATOM 658 N N . PHE A 1 83 ? -37.752 8.823 27.830 1.00 91.50 83 PHE A N 1
ATOM 659 C CA . PHE A 1 83 ? -37.168 9.766 28.773 1.00 91.50 83 PHE A CA 1
ATOM 660 C C . PHE A 1 83 ? -37.020 9.089 30.134 1.00 91.50 83 PHE A C 1
ATOM 662 O O . PHE A 1 83 ? -37.959 8.443 30.591 1.00 91.50 83 PHE A O 1
ATOM 669 N N . TYR A 1 84 ? -35.868 9.221 30.788 1.00 93.88 84 TYR A N 1
ATOM 670 C CA . TYR A 1 84 ? -35.608 8.555 32.068 1.00 93.88 84 TYR A CA 1
ATOM 671 C C . TYR A 1 84 ? -34.645 9.329 32.966 1.00 93.88 84 TYR A C 1
ATOM 673 O O . TYR A 1 84 ? -34.033 10.314 32.543 1.00 93.88 84 TYR A O 1
ATOM 681 N N . LYS A 1 85 ? -34.547 8.893 34.223 1.00 94.88 85 LYS A N 1
ATOM 682 C CA . LYS A 1 85 ? -33.629 9.420 35.237 1.00 94.88 85 LYS A CA 1
ATOM 683 C C . LYS A 1 85 ? -33.089 8.317 36.127 1.00 94.88 85 LYS A C 1
ATOM 685 O O . LYS A 1 85 ? -33.795 7.340 36.387 1.00 94.88 85 LYS A O 1
ATOM 690 N N . TYR A 1 86 ? -31.885 8.546 36.637 1.00 96.75 86 TYR A N 1
ATOM 691 C CA . TYR A 1 86 ? -31.323 7.753 37.717 1.00 96.75 86 TYR A CA 1
ATOM 692 C C . TYR A 1 86 ? -31.742 8.306 39.076 1.00 96.75 86 TYR A C 1
ATOM 694 O O . TYR A 1 86 ? -31.851 9.520 39.281 1.00 96.75 86 TYR A O 1
ATOM 702 N N . TYR A 1 87 ? -31.970 7.378 39.992 1.00 96.38 87 TYR A N 1
ATOM 703 C CA . TYR A 1 87 ? -32.334 7.627 41.372 1.00 96.38 87 TYR A CA 1
ATOM 704 C C . TYR A 1 87 ? -31.522 6.707 42.276 1.00 96.38 87 TYR A C 1
ATOM 706 O O . TYR A 1 87 ? -31.201 5.578 41.897 1.00 96.38 87 TYR A O 1
ATOM 714 N N . VAL A 1 88 ? -31.216 7.199 43.469 1.00 96.75 88 VAL A N 1
ATOM 715 C CA . VAL A 1 88 ? -30.510 6.481 44.525 1.00 96.75 88 VAL A CA 1
ATOM 716 C C . VAL A 1 88 ? -31.389 6.497 45.766 1.00 96.75 88 VAL A C 1
ATOM 718 O O . VAL A 1 88 ? -31.802 7.562 46.215 1.00 96.75 88 VAL A O 1
ATOM 721 N N . LEU A 1 89 ? -31.697 5.322 46.311 1.00 96.19 89 LEU A N 1
ATOM 722 C CA . LEU A 1 89 ? -32.367 5.191 47.602 1.00 96.19 89 LEU A CA 1
ATOM 723 C C . LEU A 1 89 ? -31.311 5.026 48.696 1.00 96.19 89 LEU A C 1
ATOM 725 O O . LEU A 1 89 ? -30.773 3.929 48.872 1.00 96.19 89 LEU A O 1
ATOM 729 N N . ILE A 1 90 ? -31.043 6.112 49.415 1.00 93.19 90 ILE A N 1
ATOM 730 C CA . ILE A 1 90 ? -30.093 6.183 50.522 1.00 93.19 90 ILE A CA 1
ATOM 731 C C . ILE A 1 90 ? -30.731 5.587 51.776 1.00 93.19 90 ILE A C 1
ATOM 733 O O . ILE A 1 90 ? -31.842 5.959 52.168 1.00 93.19 90 ILE A O 1
ATOM 737 N N . ASN A 1 91 ? -30.033 4.632 52.401 1.00 88.06 91 ASN A N 1
ATOM 738 C CA . ASN A 1 91 ? -30.462 3.960 53.639 1.00 88.06 91 ASN A CA 1
ATOM 739 C C . ASN A 1 91 ? -31.898 3.388 53.601 1.00 88.06 91 ASN A C 1
ATOM 741 O O . ASN A 1 91 ? -32.541 3.212 54.635 1.00 88.06 91 ASN A O 1
ATOM 745 N N . GLY A 1 92 ? -32.416 3.089 52.407 1.00 87.94 92 GLY A N 1
ATOM 746 C CA . GLY A 1 92 ? -33.758 2.537 52.219 1.00 87.94 92 GLY A CA 1
ATOM 747 C C . GLY A 1 92 ? -34.919 3.530 52.365 1.00 87.94 92 GLY A C 1
ATOM 748 O O . GLY A 1 92 ? -36.062 3.097 52.228 1.00 87.94 92 GLY A O 1
ATOM 749 N N . SER A 1 93 ? -34.670 4.818 52.622 1.00 88.50 93 SER A N 1
ATOM 750 C CA . SER A 1 93 ? -35.731 5.797 52.912 1.00 88.50 93 SER A CA 1
ATOM 751 C C . SER A 1 93 ? -35.633 7.102 52.122 1.00 88.50 93 SER A C 1
ATOM 753 O O . SER A 1 93 ? -36.670 7.660 51.766 1.00 88.50 93 SER A O 1
ATOM 755 N N . GLU A 1 94 ? -34.430 7.590 51.825 1.00 92.50 94 GLU A N 1
ATOM 756 C CA . GLU A 1 94 ? -34.236 8.877 51.158 1.00 92.50 94 GLU A CA 1
ATOM 757 C C . GLU A 1 94 ? -33.970 8.679 49.663 1.00 92.50 94 GLU A C 1
ATOM 759 O O . GLU A 1 94 ? -32.968 8.090 49.269 1.00 92.50 94 GLU A O 1
ATOM 764 N N . GLU A 1 95 ? -34.879 9.156 48.811 1.00 93.31 95 GLU A N 1
ATOM 765 C CA . GLU A 1 95 ? -34.721 9.086 47.357 1.00 93.31 95 GLU A CA 1
ATOM 766 C C . GLU A 1 95 ? -34.027 10.350 46.832 1.00 93.31 95 GLU A C 1
ATOM 768 O O . GLU A 1 95 ? -34.630 11.424 46.746 1.00 93.31 95 GLU A O 1
ATOM 773 N N . VAL A 1 96 ? -32.767 10.208 46.422 1.00 93.38 96 VAL A N 1
ATOM 774 C CA . VAL A 1 96 ? -31.999 11.260 45.752 1.00 93.38 96 VAL A CA 1
ATOM 775 C C . VAL A 1 96 ? -32.038 11.030 44.248 1.00 93.38 96 VAL A C 1
ATOM 777 O O . VAL A 1 96 ? -31.852 9.921 43.753 1.00 93.38 96 VAL A O 1
ATOM 780 N N . LYS A 1 97 ? -32.306 12.092 43.492 1.00 93.12 97 LYS A N 1
ATOM 781 C CA . LYS A 1 97 ? -32.383 12.049 42.027 1.00 93.12 97 LYS A CA 1
ATOM 782 C C . LYS A 1 97 ? -31.116 12.612 41.404 1.00 93.12 97 LYS A C 1
ATOM 784 O O . LYS A 1 97 ? -30.535 13.557 41.931 1.00 93.12 97 LYS A O 1
ATOM 789 N N . GLU A 1 98 ? -30.770 12.100 40.231 1.00 92.94 98 GLU A N 1
ATOM 790 C CA . GLU A 1 98 ? -29.693 12.657 39.424 1.00 92.94 98 GLU A CA 1
ATOM 791 C C . GLU A 1 98 ? -29.892 14.155 39.145 1.00 92.94 98 GLU A C 1
ATOM 793 O O . GLU A 1 98 ? -30.989 14.625 38.788 1.00 92.94 98 GLU A O 1
ATOM 798 N N . PHE A 1 99 ? -28.784 14.884 39.234 1.00 87.44 99 PHE A N 1
ATOM 799 C CA . PHE A 1 99 ? -28.670 16.259 38.800 1.00 87.44 99 PHE A CA 1
ATOM 800 C C . PHE A 1 99 ? -28.140 16.336 37.362 1.00 87.44 99 PHE A C 1
ATOM 802 O O . PHE A 1 99 ? -26.999 15.990 37.075 1.00 87.44 99 PHE A O 1
ATOM 809 N N . ILE A 1 100 ? -28.979 16.830 36.448 1.00 83.00 100 ILE A N 1
ATOM 810 C CA . ILE A 1 100 ? -28.609 17.092 35.052 1.00 83.00 100 ILE A CA 1
ATOM 811 C C . ILE A 1 100 ? -28.555 18.605 34.862 1.00 83.00 100 ILE A C 1
ATOM 813 O O . ILE A 1 100 ? -29.563 19.307 34.981 1.00 83.00 100 ILE A O 1
ATOM 817 N N . TYR A 1 101 ? -27.360 19.099 34.583 1.00 70.62 101 TYR A N 1
ATOM 818 C CA . TYR A 1 101 ? -27.081 20.505 34.330 1.00 70.62 101 TYR A CA 1
ATOM 819 C C . TYR A 1 101 ? -27.682 20.985 32.989 1.00 70.62 101 TYR A C 1
ATOM 821 O O . TYR A 1 101 ? -28.041 20.191 32.123 1.00 70.62 101 TYR A O 1
ATOM 829 N N . ARG A 1 102 ? -27.817 22.308 32.816 1.00 67.94 102 ARG A N 1
ATOM 830 C CA . ARG A 1 102 ? -28.395 22.933 31.613 1.00 67.94 102 ARG A CA 1
ATOM 831 C C . ARG A 1 102 ? -27.410 23.913 30.975 1.00 67.94 102 ARG A C 1
ATOM 833 O O . ARG A 1 102 ? -27.038 24.894 31.616 1.00 67.94 102 ARG A O 1
ATOM 840 N N . GLN A 1 103 ? -27.122 23.739 29.684 1.00 56.44 103 GLN A N 1
ATOM 841 C CA . GLN A 1 103 ? -26.624 24.822 28.827 1.00 56.44 103 GLN A CA 1
ATOM 842 C C . GLN A 1 103 ? -27.765 25.808 28.517 1.00 56.44 103 GLN A C 1
ATOM 844 O O . GLN A 1 103 ? -28.759 25.444 27.887 1.00 56.44 103 GLN A O 1
ATOM 849 N N . GLY A 1 104 ? -27.648 27.060 28.968 1.00 49.72 104 GLY A N 1
ATOM 850 C CA . GLY A 1 104 ? -28.521 28.145 28.505 1.00 49.72 104 GLY A CA 1
ATOM 851 C C . GLY A 1 104 ? -28.759 29.274 29.512 1.00 49.72 104 GLY A C 1
ATOM 852 O O . GLY A 1 104 ? -29.353 29.060 30.566 1.00 49.72 104 GLY A O 1
ATOM 853 N N . ASP A 1 105 ? -28.364 30.481 29.098 1.00 42.97 105 ASP A N 1
ATOM 854 C CA . ASP A 1 105 ? -28.839 31.809 29.531 1.00 42.97 105 ASP A CA 1
ATOM 855 C C . ASP A 1 105 ? -28.248 32.464 30.789 1.00 42.97 105 ASP A C 1
ATOM 857 O O . ASP A 1 105 ? -28.898 33.323 31.387 1.00 42.97 105 ASP A O 1
ATOM 861 N N . GLY A 1 106 ? -27.026 32.118 31.213 1.00 50.94 106 GLY A N 1
ATOM 862 C CA . GLY A 1 106 ? -26.307 32.863 32.272 1.00 50.94 106 GLY A CA 1
ATOM 863 C C . GLY A 1 106 ? -27.011 32.907 33.642 1.00 50.94 106 GLY A C 1
ATOM 864 O O . GLY A 1 106 ? -26.527 33.531 34.582 1.00 50.94 106 GLY A O 1
ATOM 865 N N . LYS A 1 107 ? -28.155 32.229 33.775 1.00 50.06 107 LYS A N 1
ATOM 866 C CA . LYS A 1 107 ? -28.973 32.098 34.974 1.00 50.06 107 LYS A CA 1
ATOM 867 C C . LYS A 1 107 ? -29.327 30.626 35.106 1.00 50.06 107 LYS A C 1
ATOM 869 O O . LYS A 1 107 ? -30.115 30.102 34.323 1.00 50.06 107 LYS A O 1
ATOM 874 N N . ARG A 1 108 ? -28.736 29.969 36.108 1.00 52.25 108 ARG A N 1
ATOM 875 C CA . ARG A 1 108 ? -28.995 28.577 36.505 1.00 52.25 108 ARG A CA 1
ATOM 876 C C . ARG A 1 108 ? -30.492 28.374 36.805 1.00 52.25 108 ARG A C 1
ATOM 878 O O . ARG A 1 108 ? -30.914 28.450 37.954 1.00 52.25 108 ARG A O 1
ATOM 885 N N . LYS A 1 109 ? -31.337 28.145 35.795 1.00 52.66 109 LYS A N 1
ATOM 886 C CA . LYS A 1 109 ? -32.726 27.721 36.027 1.00 52.66 109 LYS A CA 1
ATOM 887 C C . LYS A 1 109 ? -32.720 26.229 36.353 1.00 52.66 109 LYS A C 1
ATOM 889 O O . LYS A 1 109 ? -32.484 25.418 35.459 1.00 52.66 109 LYS A O 1
ATOM 894 N N . LYS A 1 110 ? -33.007 25.886 37.618 1.00 53.19 110 LYS A N 1
ATOM 895 C CA . LYS A 1 110 ? -33.302 24.513 38.061 1.00 53.19 110 LYS A CA 1
ATOM 896 C C . LYS A 1 110 ? -34.498 23.994 37.249 1.00 53.19 110 LYS A C 1
ATOM 898 O O . LYS A 1 110 ? -35.619 24.453 37.438 1.00 53.19 110 LYS A O 1
ATOM 903 N N . GLY A 1 111 ? -34.252 23.099 36.296 1.00 54.03 111 GLY A N 1
ATOM 904 C CA . GLY A 1 111 ? -35.277 22.449 35.478 1.00 54.03 111 GLY A CA 1
ATOM 905 C C . GLY A 1 111 ? -35.152 20.934 35.592 1.00 54.03 111 GLY A C 1
ATOM 906 O O . GLY A 1 111 ? -34.047 20.411 35.716 1.00 54.03 111 GLY A O 1
ATOM 907 N N . ILE A 1 112 ? -36.279 20.222 35.582 1.00 55.50 112 ILE A N 1
ATOM 908 C CA . ILE A 1 112 ? -36.307 18.756 35.627 1.00 55.50 112 ILE A CA 1
ATOM 909 C C . ILE A 1 112 ? -36.036 18.239 34.206 1.00 55.50 112 ILE A C 1
ATOM 911 O O . ILE A 1 112 ? -36.948 18.166 33.390 1.00 55.50 112 ILE A O 1
ATOM 915 N N . TRP A 1 113 ? -34.782 17.903 33.901 1.00 75.19 113 TRP A N 1
ATOM 916 C CA . TRP A 1 113 ? -34.384 17.333 32.604 1.00 75.19 113 TRP A CA 1
ATOM 917 C C . TRP A 1 113 ? -34.228 15.828 32.677 1.00 75.19 113 TRP A C 1
ATOM 919 O O . TRP A 1 113 ? -33.822 15.334 33.713 1.00 75.19 113 TRP A O 1
ATOM 929 N N . TYR A 1 114 ? -34.505 15.118 31.588 1.00 84.94 114 TYR A N 1
ATOM 930 C CA . TYR A 1 114 ? -34.398 13.661 31.510 1.00 84.94 114 TYR A CA 1
ATOM 931 C C . TYR A 1 114 ? -33.275 13.247 30.549 1.00 84.94 114 TYR A C 1
ATOM 933 O O . TYR A 1 114 ? -32.908 13.983 29.620 1.00 84.94 114 TYR A O 1
ATOM 941 N N . ARG A 1 115 ? -32.715 12.061 30.775 1.00 90.38 115 ARG A N 1
ATOM 942 C CA . ARG A 1 115 ? -31.910 11.327 29.792 1.00 90.38 115 ARG A CA 1
ATOM 943 C C . ARG A 1 115 ? -32.826 10.727 28.737 1.00 90.38 115 ARG A C 1
ATOM 945 O O . ARG A 1 115 ? -34.035 10.649 28.949 1.00 90.38 115 ARG A O 1
ATOM 952 N N . THR A 1 116 ? -32.268 10.374 27.580 1.00 89.31 116 THR A N 1
ATOM 953 C CA . THR A 1 116 ? -33.068 9.840 26.471 1.00 89.31 116 THR A CA 1
ATOM 954 C C . THR A 1 116 ? -32.431 8.618 25.835 1.00 89.31 116 THR A C 1
ATOM 956 O O . THR A 1 116 ? -31.253 8.636 25.478 1.00 89.31 116 THR A O 1
ATOM 959 N N . MET A 1 117 ? -33.233 7.584 25.592 1.00 87.50 117 MET A N 1
ATOM 960 C CA . MET A 1 117 ? -32.854 6.408 24.803 1.00 87.50 117 MET A CA 1
ATOM 961 C C . MET A 1 117 ? -33.866 6.171 23.682 1.00 87.50 117 MET A C 1
ATOM 963 O O . MET A 1 117 ? -35.015 6.586 23.778 1.00 87.50 117 MET A O 1
ATOM 967 N N . GLY A 1 118 ? -33.427 5.577 22.575 1.00 78.44 118 GLY A N 1
ATOM 968 C CA . GLY A 1 118 ? -34.278 5.329 21.411 1.00 78.44 118 GLY A CA 1
ATOM 969 C C . GLY A 1 118 ? -33.798 4.102 20.648 1.00 78.44 118 GLY A C 1
ATOM 970 O O . GLY A 1 118 ? -32.611 3.803 20.665 1.00 78.44 118 GLY A O 1
ATOM 971 N N . SER A 1 119 ? -34.726 3.390 20.010 1.00 67.00 119 SER A N 1
ATOM 972 C CA . SER A 1 119 ? -34.506 2.048 19.440 1.00 67.00 119 SER A CA 1
ATOM 973 C C . SER A 1 119 ? -34.840 1.927 17.961 1.00 67.00 119 SER A C 1
ATOM 975 O O . SER A 1 119 ? -35.308 0.880 17.505 1.00 67.00 119 SER A O 1
ATOM 977 N N . LYS A 1 120 ? -34.636 3.002 17.194 1.00 67.44 120 LYS A N 1
ATOM 978 C CA . LYS A 1 120 ? -35.014 3.008 15.775 1.00 67.44 120 LYS A CA 1
ATOM 979 C C . LYS A 1 120 ? -34.308 1.904 14.971 1.00 67.44 120 LYS A C 1
ATOM 981 O O . LYS A 1 120 ? -34.949 1.334 14.095 1.00 67.44 120 LYS A O 1
ATOM 986 N N . ASP A 1 121 ? -33.101 1.502 15.375 1.00 58.56 121 ASP A N 1
ATOM 987 C CA . ASP A 1 121 ? -32.249 0.587 14.600 1.00 58.56 121 ASP A CA 1
ATOM 988 C C . ASP A 1 121 ? -32.001 -0.786 15.261 1.00 58.56 121 ASP A C 1
ATOM 990 O O . ASP A 1 121 ? -31.166 -1.557 14.798 1.00 58.56 121 ASP A O 1
ATOM 994 N N . ILE A 1 122 ? -32.724 -1.135 16.333 1.00 67.44 122 ILE A N 1
ATOM 995 C CA . ILE A 1 122 ? -32.445 -2.370 17.094 1.00 67.44 122 ILE A CA 1
ATOM 996 C C . ILE A 1 122 ? -33.013 -3.603 16.376 1.00 67.44 122 ILE A C 1
ATOM 998 O O . ILE A 1 122 ? -34.211 -3.646 16.078 1.00 67.44 122 ILE A O 1
ATOM 1002 N N . GLN A 1 123 ? -32.194 -4.623 16.108 1.00 65.88 123 GLN A N 1
ATOM 1003 C CA . GLN A 1 123 ? -32.664 -5.900 15.557 1.00 65.88 123 GLN A CA 1
ATOM 1004 C C . GLN A 1 123 ? -33.445 -6.708 16.609 1.00 65.88 123 GLN A C 1
ATOM 1006 O O . GLN A 1 123 ? -33.287 -6.534 17.814 1.00 65.88 123 GLN A O 1
ATOM 1011 N N . LYS A 1 124 ? -34.393 -7.537 16.161 1.00 57.62 124 LYS A N 1
ATOM 1012 C CA . LYS A 1 124 ? -35.287 -8.291 17.051 1.00 57.62 124 LYS A CA 1
ATOM 1013 C C . LYS A 1 124 ? -34.477 -9.416 17.722 1.00 57.62 124 LYS A C 1
ATOM 1015 O O . LYS A 1 124 ? -34.018 -10.287 16.995 1.00 57.62 124 LYS A O 1
ATOM 1020 N N . ASN A 1 125 ? -34.391 -9.397 19.061 1.00 65.12 125 ASN A N 1
ATOM 1021 C CA . ASN A 1 125 ? -33.790 -10.394 19.980 1.00 65.12 125 ASN A CA 1
ATOM 1022 C C . ASN A 1 125 ? -32.406 -10.081 20.588 1.00 65.12 125 ASN A C 1
ATOM 1024 O O . ASN A 1 125 ? -31.925 -10.904 21.363 1.00 65.12 125 ASN A O 1
ATOM 1028 N N . ASP A 1 126 ? -31.813 -8.912 20.339 1.00 77.31 126 ASP A N 1
ATOM 1029 C CA . ASP A 1 126 ? -30.532 -8.548 20.966 1.00 77.31 126 ASP A CA 1
ATOM 1030 C C . ASP A 1 126 ? -30.720 -7.670 22.212 1.00 77.31 126 ASP A C 1
ATOM 1032 O O . ASP A 1 126 ? -31.578 -6.781 22.245 1.00 77.31 126 ASP A O 1
ATOM 1036 N N . VAL A 1 127 ? -29.891 -7.906 23.236 1.00 87.56 127 VAL A N 1
ATOM 1037 C CA . VAL A 1 127 ? -29.760 -7.013 24.396 1.00 87.56 127 VAL A CA 1
ATOM 1038 C C . VAL A 1 127 ? -28.911 -5.816 23.975 1.00 87.56 127 VAL A C 1
ATOM 1040 O O . VAL A 1 127 ? -27.747 -5.970 23.615 1.00 87.56 127 VAL A O 1
ATOM 1043 N N . TYR A 1 128 ? -29.481 -4.614 24.020 1.00 88.19 128 TYR A N 1
ATOM 1044 C CA . TYR A 1 128 ? -28.784 -3.401 23.599 1.00 88.19 128 TYR A CA 1
ATOM 1045 C C . TYR A 1 128 ? -28.045 -2.756 24.769 1.00 88.19 128 TYR A C 1
ATOM 1047 O O . TYR A 1 128 ? -28.667 -2.373 25.762 1.00 88.19 128 TYR A O 1
ATOM 1055 N N . HIS A 1 129 ? -26.727 -2.613 24.661 1.00 92.12 129 HIS A N 1
ATOM 1056 C CA . HIS A 1 129 ? -25.915 -2.012 25.712 1.00 92.12 129 HIS A CA 1
ATOM 1057 C C . HIS A 1 129 ? -25.942 -0.480 25.609 1.00 92.12 129 HIS A C 1
ATOM 1059 O O . HIS A 1 129 ? -25.667 0.095 24.560 1.00 92.12 129 HIS A O 1
ATOM 1065 N N . ILE A 1 130 ? -26.269 0.200 26.710 1.00 93.19 130 ILE A N 1
ATOM 1066 C CA . ILE A 1 130 ? -26.265 1.665 26.806 1.00 93.19 130 ILE A CA 1
ATOM 1067 C C . ILE A 1 130 ? -25.239 2.079 27.850 1.00 93.19 130 ILE A C 1
ATOM 1069 O O . ILE A 1 130 ? -25.405 1.783 29.028 1.00 93.19 130 ILE A O 1
ATOM 1073 N N . TYR A 1 131 ? -24.217 2.817 27.425 1.00 95.50 131 TYR A N 1
ATOM 1074 C CA . TYR A 1 131 ? -23.199 3.384 28.306 1.00 95.50 131 TYR A CA 1
ATOM 1075 C C . TYR A 1 131 ? -23.483 4.862 28.541 1.00 95.50 131 TYR A C 1
ATOM 1077 O O . TYR A 1 131 ? -23.235 5.704 27.676 1.00 95.50 131 TYR A O 1
ATOM 1085 N N . ASP A 1 132 ? -24.030 5.172 29.713 1.00 94.12 132 ASP A N 1
ATOM 1086 C CA . ASP A 1 132 ? -24.720 6.441 29.948 1.00 94.12 132 ASP A CA 1
ATOM 1087 C C . ASP A 1 132 ? -23.862 7.505 30.655 1.00 94.12 132 ASP A C 1
ATOM 1089 O O . ASP A 1 132 ? -24.332 8.591 30.988 1.00 94.12 132 ASP A O 1
ATOM 1093 N N . GLY A 1 133 ? -22.576 7.229 30.855 1.00 95.12 133 GLY A N 1
ATOM 1094 C CA . GLY A 1 133 ? 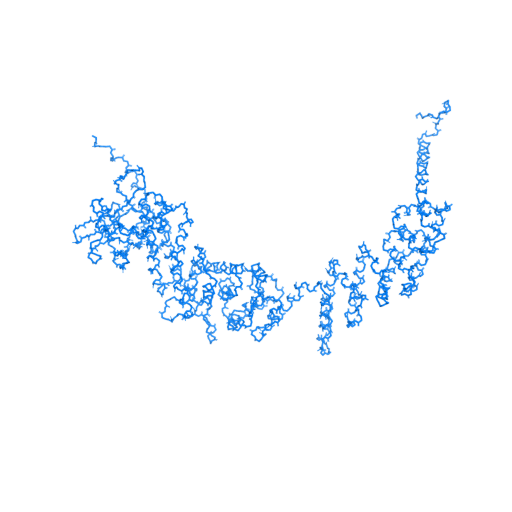-21.644 8.161 31.484 1.00 95.12 133 GLY A CA 1
ATOM 1095 C C . GLY A 1 133 ? -21.783 8.214 33.005 1.00 95.12 133 GLY A C 1
ATOM 1096 O O . GLY A 1 133 ? -22.052 7.194 33.644 1.00 95.12 133 GLY A O 1
ATOM 1097 N N . VAL A 1 134 ? -21.553 9.401 33.573 1.00 95.50 134 VAL A N 1
ATOM 1098 C CA . VAL A 1 134 ? -21.551 9.638 35.021 1.00 95.50 134 VAL A CA 1
ATOM 1099 C C . VAL A 1 134 ? -22.882 10.243 35.473 1.00 95.50 134 VAL A C 1
ATOM 1101 O O . VAL A 1 134 ? -23.419 11.151 34.837 1.00 95.50 134 VAL A O 1
ATOM 1104 N N . VAL A 1 135 ? -23.406 9.734 36.584 1.00 94.94 135 VAL A N 1
ATOM 1105 C CA . VAL A 1 135 ? -24.570 10.235 37.318 1.00 94.94 135 VAL A CA 1
ATOM 1106 C C . VAL A 1 135 ? -24.077 10.979 38.546 1.00 94.94 135 VAL A C 1
ATOM 1108 O O . VAL A 1 135 ? -23.411 10.395 39.402 1.00 94.94 135 VAL A O 1
ATOM 1111 N N . GLN A 1 136 ? -24.433 12.258 38.643 1.00 91.31 136 GLN A N 1
ATOM 1112 C CA . GLN A 1 136 ? -24.048 13.118 39.758 1.00 91.31 136 GLN A CA 1
ATOM 1113 C C . GLN A 1 136 ? -25.246 13.536 40.617 1.00 91.31 136 GLN A C 1
ATOM 1115 O O . GLN A 1 136 ? -26.380 13.635 40.137 1.00 91.31 136 GLN A O 1
ATOM 1120 N N . GLY A 1 137 ? -24.971 13.798 41.896 1.00 89.62 137 GLY A N 1
ATOM 1121 C CA . GLY A 1 137 ? -25.900 14.444 42.823 1.00 89.62 137 GLY A CA 1
ATOM 1122 C C . GLY A 1 137 ? -25.958 15.956 42.616 1.00 89.62 137 GLY A C 1
ATOM 1123 O O . GLY A 1 137 ? -25.194 16.522 41.832 1.00 89.62 137 GLY A O 1
ATOM 1124 N N . GLU A 1 138 ? -26.876 16.627 43.314 1.00 84.19 138 GLU A N 1
ATOM 1125 C CA . GLU A 1 138 ? -26.923 18.092 43.291 1.00 84.19 138 GLU A CA 1
ATOM 1126 C C . GLU A 1 138 ? -25.607 18.645 43.871 1.00 84.19 138 GLU A C 1
ATOM 1128 O O . GLU A 1 138 ? -25.195 18.220 44.953 1.00 84.19 138 GLU A O 1
ATOM 1133 N N . PRO A 1 139 ? -24.903 19.551 43.164 1.00 75.12 139 PRO A N 1
ATOM 1134 C CA . PRO A 1 139 ? -23.673 20.124 43.689 1.00 75.12 139 PRO A CA 1
ATOM 1135 C C . PRO A 1 139 ? -23.968 20.864 44.999 1.00 75.12 139 PRO A C 1
ATOM 1137 O O . PRO A 1 139 ? -24.890 21.679 45.053 1.00 75.12 139 PRO A O 1
ATOM 1140 N N . LEU A 1 140 ? -23.176 20.574 46.036 1.00 67.19 140 LEU A N 1
ATOM 1141 C CA . LEU A 1 140 ? -23.296 21.211 47.350 1.00 67.19 140 LEU A CA 1
ATOM 1142 C C . LEU A 1 140 ? -23.186 22.740 47.231 1.00 67.19 140 LEU A C 1
ATOM 1144 O O . LEU A 1 140 ? -22.416 23.260 46.414 1.00 67.19 140 LEU A O 1
ATOM 1148 N N . ASP A 1 141 ? -23.966 23.450 48.048 1.00 67.19 141 ASP A N 1
ATOM 1149 C CA . ASP A 1 141 ? -24.026 24.912 48.047 1.00 67.19 141 ASP A CA 1
ATOM 1150 C C . ASP A 1 141 ? -22.654 25.525 48.385 1.00 67.19 141 ASP A C 1
ATOM 1152 O O . ASP A 1 141 ? -21.833 24.925 49.079 1.00 67.19 141 ASP A O 1
ATOM 1156 N N . GLU A 1 142 ? -22.382 26.754 47.921 1.00 58.91 142 GLU A N 1
ATOM 1157 C CA . GLU A 1 142 ? -21.053 27.387 48.066 1.00 58.91 142 GLU A CA 1
ATOM 1158 C C . GLU A 1 142 ? -20.547 27.490 49.513 1.00 58.91 142 GLU A C 1
ATOM 1160 O O . GLU A 1 142 ? -19.344 27.620 49.733 1.00 58.91 142 GLU A O 1
ATOM 1165 N N . LYS A 1 143 ? -21.451 27.420 50.493 1.00 56.88 143 LYS A N 1
ATOM 1166 C CA . LYS A 1 143 ? -21.128 27.473 51.922 1.00 56.88 143 LYS A CA 1
ATOM 1167 C C . LYS A 1 143 ? -20.447 26.200 52.440 1.00 56.88 143 LYS A C 1
ATOM 1169 O O . LYS A 1 143 ? -19.774 26.277 53.460 1.00 56.88 143 LYS A O 1
ATOM 1174 N N . ASP A 1 144 ? -20.530 25.094 51.700 1.00 60.12 144 ASP A N 1
ATOM 1175 C CA . ASP A 1 144 ? -19.936 23.798 52.060 1.00 60.12 144 ASP A CA 1
ATOM 1176 C C . ASP A 1 144 ? -18.645 23.489 51.266 1.00 60.12 144 ASP A C 1
ATOM 1178 O O . ASP A 1 144 ? -18.120 22.372 51.294 1.00 60.12 144 ASP A O 1
ATOM 1182 N N . LYS A 1 145 ? -18.087 24.485 50.553 1.00 55.28 145 LYS A N 1
ATOM 1183 C CA . LYS A 1 145 ? -16.901 24.344 49.679 1.00 55.28 145 LYS A CA 1
ATOM 1184 C C . LYS A 1 145 ? -15.642 23.816 50.384 1.00 55.28 145 LYS A C 1
ATOM 1186 O O . LYS A 1 145 ? -14.851 23.129 49.732 1.00 55.28 145 LYS A O 1
ATOM 1191 N N . ASP A 1 146 ? -15.478 24.076 51.682 1.00 54.25 146 ASP A N 1
ATOM 1192 C CA . ASP A 1 146 ? -14.299 23.655 52.460 1.00 54.25 146 ASP A CA 1
ATOM 1193 C C . ASP A 1 146 ? -14.301 22.159 52.822 1.00 54.25 146 ASP A C 1
ATOM 1195 O O . ASP A 1 146 ? -13.240 21.578 53.062 1.00 54.25 146 ASP A O 1
ATOM 1199 N N . GLN A 1 147 ? -15.465 21.499 52.796 1.00 52.47 147 GLN A N 1
ATOM 1200 C CA . GLN A 1 147 ? -15.574 20.044 52.979 1.00 52.47 147 GLN A CA 1
ATOM 1201 C C . GLN A 1 147 ? -15.604 19.276 51.653 1.00 52.47 147 GLN A C 1
ATOM 1203 O O . GLN A 1 147 ? -15.521 18.048 51.634 1.00 52.47 147 GLN A O 1
ATOM 1208 N N . ASN A 1 148 ? -15.706 19.984 50.528 1.00 54.53 148 ASN A N 1
ATOM 1209 C CA . ASN A 1 148 ? -16.089 19.368 49.274 1.00 54.53 148 ASN A CA 1
ATOM 1210 C C . ASN A 1 148 ? -14.895 18.682 48.586 1.00 54.53 148 ASN A C 1
ATOM 1212 O O . ASN A 1 148 ? -13.984 19.330 48.068 1.00 54.53 148 ASN A O 1
ATOM 1216 N N . ILE A 1 149 ? -14.922 17.348 48.540 1.00 57.53 149 ILE A N 1
ATOM 1217 C CA . ILE A 1 149 ? -13.980 16.496 47.789 1.00 57.53 149 ILE A CA 1
ATOM 1218 C C . ILE A 1 149 ? -13.861 16.977 46.333 1.00 57.53 149 ILE A C 1
ATOM 1220 O O . ILE A 1 149 ? -12.767 16.971 45.766 1.00 57.53 149 ILE A O 1
ATOM 1224 N N . LEU A 1 150 ? -14.956 17.504 45.772 1.00 52.72 150 LEU A N 1
ATOM 1225 C CA . LEU A 1 150 ? -15.019 18.046 44.420 1.00 52.72 150 LEU A CA 1
ATOM 1226 C C . LEU A 1 150 ? -14.035 19.209 44.190 1.00 52.72 150 LEU A C 1
ATOM 1228 O O . LEU A 1 150 ? -13.408 19.254 43.140 1.00 52.72 150 LEU A O 1
ATOM 1232 N N . SER A 1 151 ? -13.823 20.116 45.156 1.00 55.44 151 SER A N 1
ATOM 1233 C CA . SER A 1 151 ? -12.918 21.274 44.992 1.00 55.44 151 SER A CA 1
ATOM 1234 C C . SER A 1 151 ? -11.438 20.861 45.015 1.00 55.44 151 SER A C 1
ATOM 1236 O O . SER A 1 151 ? -10.635 21.317 44.191 1.00 55.44 151 SER A O 1
ATOM 1238 N N . LYS A 1 152 ? -11.079 19.907 45.888 1.00 63.50 152 LYS A N 1
ATOM 1239 C CA . LYS A 1 152 ? -9.757 19.255 45.890 1.00 63.50 152 LYS A CA 1
ATOM 1240 C C . LYS A 1 152 ? -9.510 18.487 44.591 1.00 63.50 152 LYS A C 1
ATOM 1242 O O . LYS A 1 152 ? -8.391 18.515 44.080 1.00 63.50 152 LYS A O 1
ATOM 1247 N N . TRP A 1 153 ? -10.538 17.857 44.035 1.00 58.28 153 TRP A N 1
ATOM 1248 C CA . TRP A 1 153 ? -10.441 17.076 42.805 1.00 58.28 153 TRP A CA 1
ATOM 1249 C C . TRP A 1 153 ? -10.307 17.959 41.558 1.00 58.28 153 TRP A C 1
ATOM 1251 O O . TRP A 1 153 ? -9.348 17.816 40.794 1.00 58.28 153 TRP A O 1
ATOM 1261 N N . ILE A 1 154 ? -11.172 18.973 41.446 1.00 59.03 154 ILE A N 1
ATOM 1262 C CA . ILE A 1 154 ? -11.097 20.074 40.478 1.00 59.03 154 ILE A CA 1
ATOM 1263 C C . ILE A 1 154 ? -9.671 20.646 40.472 1.00 59.03 154 ILE A C 1
ATOM 1265 O O . ILE A 1 154 ? -9.039 20.701 39.421 1.00 59.03 154 ILE A O 1
ATOM 1269 N N . SER A 1 155 ? -9.082 20.959 41.630 1.00 56.84 155 SER A N 1
ATOM 1270 C CA . SER A 1 155 ? -7.727 21.536 41.686 1.00 56.84 155 SER A CA 1
ATOM 1271 C C . SER A 1 155 ? -6.580 20.611 41.223 1.00 56.84 155 SER A C 1
ATOM 1273 O O . SER A 1 155 ? -5.544 21.118 40.776 1.00 56.84 155 SER A O 1
ATOM 1275 N N . LYS A 1 156 ? -6.740 19.276 41.276 1.00 60.59 156 LYS A N 1
ATOM 1276 C CA . LYS A 1 156 ? -5.736 18.306 40.791 1.00 60.59 156 LYS A CA 1
ATOM 1277 C C . LYS A 1 156 ? -5.871 18.015 39.292 1.00 60.59 156 LYS A C 1
ATOM 1279 O O . LYS A 1 156 ? -4.853 18.012 38.601 1.00 60.59 156 LYS A O 1
ATOM 1284 N N . GLY A 1 157 ? -7.092 17.826 38.785 1.00 52.75 157 GLY A N 1
ATOM 1285 C CA . GLY A 1 157 ? -7.349 17.532 37.366 1.00 52.75 157 GLY A CA 1
ATOM 1286 C C . GLY A 1 157 ? -7.239 18.755 36.443 1.00 52.75 157 GLY A C 1
ATOM 1287 O O . GLY A 1 157 ? -6.750 18.660 35.317 1.00 52.75 157 GLY A O 1
ATOM 1288 N N . LEU A 1 158 ? -7.607 19.951 36.923 1.00 51.16 158 LEU A N 1
ATOM 1289 C CA . LEU A 1 158 ? -7.763 21.130 36.058 1.00 51.16 158 LEU A CA 1
ATOM 1290 C C . LEU A 1 158 ? -6.485 21.859 35.657 1.00 51.16 158 LEU A C 1
ATOM 1292 O O . LEU A 1 158 ? -6.567 22.743 34.804 1.00 51.16 158 LEU A O 1
ATOM 1296 N N . LYS A 1 159 ? -5.304 21.518 36.191 1.00 55.62 159 LYS A N 1
ATOM 1297 C CA . LYS A 1 159 ? -4.064 22.225 35.807 1.00 55.62 159 LYS A CA 1
ATOM 1298 C C . LYS A 1 159 ? -3.743 22.117 34.307 1.00 55.62 159 LYS A C 1
ATOM 1300 O O . LYS A 1 159 ? -3.090 23.013 33.781 1.00 55.62 159 LYS A O 1
ATOM 1305 N N . LYS A 1 160 ? -4.209 21.066 33.616 1.00 53.12 160 LYS A N 1
ATOM 1306 C CA . LYS A 1 160 ? -4.070 20.919 32.152 1.00 53.12 160 LYS A CA 1
ATOM 1307 C C . LYS A 1 160 ? -5.265 21.478 31.365 1.00 53.12 160 LYS A C 1
ATOM 1309 O O . LYS A 1 160 ? -5.058 22.099 30.328 1.00 53.12 160 LYS A O 1
ATOM 1314 N N . VAL A 1 161 ? -6.488 21.301 31.866 1.00 50.75 161 VAL A N 1
ATOM 1315 C CA . VAL A 1 161 ? -7.740 21.615 31.144 1.00 50.75 161 VAL A CA 1
ATOM 1316 C C . VAL A 1 161 ? -8.112 23.106 31.213 1.00 50.75 161 VAL A C 1
ATOM 1318 O O . VAL A 1 161 ? -8.705 23.648 30.281 1.00 50.75 161 VAL A O 1
ATOM 1321 N N . SER A 1 162 ? -7.703 23.822 32.268 1.00 48.97 162 SER A N 1
ATOM 1322 C CA . SER A 1 162 ? -8.024 25.247 32.461 1.00 48.97 162 SER A CA 1
ATOM 1323 C C . SER A 1 162 ? -7.438 26.188 31.403 1.00 48.97 162 SER A C 1
ATOM 1325 O O . SER A 1 162 ? -7.890 27.323 31.291 1.00 48.97 162 SER A O 1
ATOM 1327 N N . LYS A 1 163 ? -6.453 25.730 30.620 1.00 52.72 163 LYS A N 1
ATOM 1328 C CA . LYS A 1 163 ? -5.790 26.533 29.584 1.00 52.72 163 LYS A CA 1
ATOM 1329 C C . LYS A 1 163 ? -6.597 26.640 28.282 1.00 52.72 163 LYS A C 1
ATOM 1331 O O . LYS A 1 163 ? -6.319 27.537 27.495 1.00 52.72 163 LYS A O 1
ATOM 1336 N N . TRP A 1 164 ? -7.544 25.727 28.046 1.00 48.34 164 TRP A N 1
ATOM 1337 C CA . TRP A 1 164 ? -8.289 25.608 26.781 1.00 48.34 164 TRP A CA 1
ATOM 1338 C C . TRP A 1 164 ? -9.728 26.121 26.846 1.00 48.34 164 TRP A C 1
ATOM 1340 O O . TRP A 1 164 ? -10.292 26.482 25.818 1.00 48.34 164 TRP A O 1
ATOM 1350 N N . MET A 1 165 ? -10.325 26.170 28.036 1.00 47.06 165 MET A N 1
ATOM 1351 C CA . MET A 1 165 ? -11.725 26.549 28.204 1.00 47.06 165 MET A CA 1
ATOM 1352 C C . MET A 1 165 ? -11.850 27.755 29.124 1.00 47.06 165 MET A C 1
ATOM 1354 O O . MET A 1 165 ? -11.130 27.862 30.118 1.00 47.06 165 MET A O 1
ATOM 1358 N N . GLY A 1 166 ? -12.775 28.655 28.783 1.00 56.19 166 GLY A N 1
ATOM 1359 C CA . GLY A 1 166 ? -13.113 29.818 29.597 1.00 56.19 166 GLY A CA 1
ATOM 1360 C C . GLY A 1 166 ? -13.589 29.456 31.013 1.00 56.19 166 GLY A C 1
ATOM 1361 O O . GLY A 1 166 ? -13.463 28.332 31.503 1.00 56.19 166 GLY A O 1
ATOM 1362 N N . ASN A 1 167 ? -14.166 30.429 31.711 1.00 55.12 167 ASN A N 1
ATOM 1363 C CA . ASN A 1 167 ? -14.564 30.282 33.116 1.00 55.12 167 ASN A CA 1
ATOM 1364 C C . ASN A 1 167 ? -15.800 29.385 33.362 1.00 55.12 167 ASN A C 1
ATOM 1366 O O . ASN A 1 167 ? -16.366 29.452 34.449 1.00 55.12 167 ASN A O 1
ATOM 1370 N N . ASP A 1 168 ? -16.223 28.538 32.416 1.00 71.81 168 ASP A N 1
ATOM 1371 C CA . ASP A 1 168 ? -17.368 27.649 32.638 1.00 71.81 168 ASP A CA 1
ATOM 1372 C C . ASP A 1 168 ? -16.957 26.396 33.435 1.00 71.81 168 ASP A C 1
ATOM 1374 O O . ASP A 1 168 ? -16.426 25.415 32.910 1.00 71.81 168 ASP A O 1
ATOM 1378 N N . GLU A 1 169 ? -17.163 26.462 34.749 1.00 71.62 169 GLU A N 1
ATOM 1379 C CA . GLU A 1 169 ? -16.919 25.380 35.708 1.00 71.62 169 GLU A CA 1
ATOM 1380 C C . GLU A 1 169 ? -17.727 24.111 35.387 1.00 71.62 169 GLU A C 1
ATOM 1382 O O . GLU A 1 169 ? -17.279 23.004 35.675 1.00 71.62 169 GLU A O 1
ATOM 1387 N N . TYR A 1 170 ? -18.878 24.243 34.722 1.00 74.81 170 TYR A N 1
ATOM 1388 C CA . TYR A 1 170 ? -19.724 23.105 34.380 1.00 74.81 170 TYR A CA 1
ATOM 1389 C C . TYR A 1 1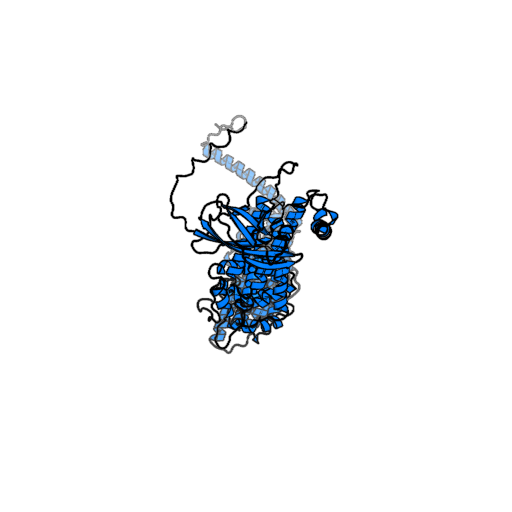70 ? -19.161 22.273 33.221 1.00 74.81 170 TYR A C 1
ATOM 1391 O O . TYR A 1 170 ? -19.065 21.051 33.334 1.00 74.81 170 TYR A O 1
ATOM 1399 N N . GLN A 1 171 ? -18.727 22.919 32.134 1.00 76.31 171 GLN A N 1
ATOM 1400 C CA . GLN A 1 171 ? -18.084 22.213 31.017 1.00 76.31 171 GLN A CA 1
ATOM 1401 C C . GLN A 1 171 ? -16.839 21.449 31.477 1.00 76.31 171 GLN A C 1
ATOM 1403 O O . GLN A 1 171 ? -16.555 20.360 30.985 1.00 76.31 171 GLN A O 1
ATOM 1408 N N . LYS A 1 172 ? -16.126 21.998 32.467 1.00 80.06 172 LYS A N 1
ATOM 1409 C CA . LYS A 1 172 ? -14.995 21.332 33.115 1.00 80.06 172 LYS A CA 1
ATOM 1410 C C . LYS A 1 172 ? -15.425 20.051 33.826 1.00 80.06 172 LYS A C 1
ATOM 1412 O O . LYS A 1 172 ? -14.796 19.031 33.591 1.00 80.06 172 LYS A O 1
ATOM 1417 N N . ILE A 1 173 ? -16.482 20.084 34.640 1.00 80.88 173 ILE A N 1
ATOM 1418 C CA . ILE A 1 173 ? -16.995 18.887 35.334 1.00 80.88 173 ILE A CA 1
ATOM 1419 C C . ILE A 1 173 ? -17.388 17.809 34.324 1.00 80.88 173 ILE A C 1
ATOM 1421 O O . ILE A 1 173 ? -16.897 16.689 34.411 1.00 80.88 173 ILE A O 1
ATOM 1425 N N . LEU A 1 174 ? -18.191 18.166 33.320 1.00 83.06 174 LEU A N 1
ATOM 1426 C CA . LEU A 1 174 ? -18.632 17.211 32.309 1.00 83.06 174 LEU A CA 1
ATOM 1427 C C . LEU A 1 174 ? -17.491 16.616 31.484 1.00 83.06 174 LEU A C 1
ATOM 1429 O O . LEU A 1 174 ? -17.579 15.459 31.082 1.00 83.06 174 LEU A O 1
ATOM 1433 N N . LEU A 1 175 ? -16.445 17.393 31.187 1.00 84.06 175 LEU A N 1
ATOM 1434 C CA . LEU A 1 175 ? -15.291 16.848 30.483 1.00 84.06 175 LEU A CA 1
ATOM 1435 C C . LEU A 1 175 ? -14.599 15.789 31.343 1.00 84.06 175 LEU A C 1
ATOM 1437 O O . LEU A 1 175 ? -14.253 14.732 30.824 1.00 84.06 175 LEU A O 1
ATOM 1441 N N . ILE A 1 176 ? -14.444 16.041 32.647 1.00 86.31 176 ILE A N 1
ATOM 1442 C CA . ILE A 1 176 ? -13.819 15.054 33.527 1.00 86.31 176 ILE A CA 1
ATOM 1443 C C . ILE A 1 176 ? -14.726 13.825 33.696 1.00 86.31 176 ILE A C 1
ATOM 1445 O O . ILE A 1 176 ? -14.233 12.702 33.657 1.00 86.31 176 ILE A O 1
ATOM 1449 N N . ASP A 1 177 ? -16.045 14.010 33.791 1.00 90.00 177 ASP A N 1
ATOM 1450 C CA . ASP A 1 177 ? -17.012 12.904 33.794 1.00 90.00 177 ASP A CA 1
ATOM 1451 C C . ASP A 1 177 ? -16.922 12.064 32.516 1.00 90.00 177 ASP A C 1
ATOM 1453 O O . ASP A 1 177 ? -17.000 10.834 32.554 1.00 90.00 177 ASP A O 1
ATOM 1457 N N . ALA A 1 178 ? -16.757 12.716 31.366 1.00 90.38 178 ALA A N 1
ATOM 1458 C CA . ALA A 1 178 ? -16.615 12.023 30.102 1.00 90.38 178 ALA A CA 1
ATOM 1459 C C . ALA A 1 178 ? -15.298 11.248 30.025 1.00 90.38 178 ALA A C 1
ATOM 1461 O O . ALA A 1 178 ? -15.319 10.076 29.658 1.00 90.38 178 ALA A O 1
ATOM 1462 N N . GLU A 1 179 ? -14.175 11.858 30.409 1.00 90.12 179 GLU A N 1
ATOM 1463 C CA . GLU A 1 179 ? -12.870 11.189 30.462 1.00 90.12 179 GLU A CA 1
ATOM 1464 C C . GLU A 1 179 ? -12.884 9.999 31.431 1.00 90.12 179 GLU A C 1
ATOM 1466 O O . GLU A 1 179 ? -12.407 8.917 31.079 1.00 90.12 179 GLU A O 1
ATOM 1471 N N . LEU A 1 180 ? -13.485 10.165 32.615 1.00 92.38 180 LEU A N 1
ATOM 1472 C CA . LEU A 1 180 ? -13.668 9.097 33.595 1.00 92.38 180 LEU A CA 1
ATOM 1473 C C . LEU A 1 180 ? -14.516 7.966 33.011 1.00 92.38 180 LEU A C 1
ATOM 1475 O O . LEU A 1 180 ? -14.089 6.816 33.021 1.00 92.38 180 LEU A O 1
ATOM 1479 N N . ALA A 1 181 ? -15.686 8.278 32.451 1.00 94.75 181 ALA A N 1
ATOM 1480 C CA . ALA A 1 181 ? -16.561 7.271 31.862 1.00 94.75 181 ALA A CA 1
ATOM 1481 C C . ALA A 1 181 ? -15.898 6.518 30.705 1.00 94.75 181 ALA A C 1
ATOM 1483 O O . ALA A 1 181 ? -15.986 5.293 30.645 1.00 94.75 181 ALA A O 1
ATOM 1484 N N . MET A 1 182 ? -15.188 7.224 29.820 1.00 93.44 182 MET A N 1
ATOM 1485 C CA . MET A 1 182 ? -14.409 6.603 28.747 1.00 93.44 182 MET A CA 1
ATOM 1486 C C . MET A 1 182 ? -13.360 5.651 29.320 1.00 93.44 182 MET A C 1
ATOM 1488 O O . MET A 1 182 ? -13.316 4.486 28.926 1.00 93.44 182 MET A O 1
ATOM 1492 N N . LYS A 1 183 ? -12.536 6.126 30.264 1.00 93.50 183 LYS A N 1
ATOM 1493 C CA . LYS A 1 183 ? -11.460 5.338 30.880 1.00 93.50 183 LYS A CA 1
ATOM 1494 C C . LYS A 1 183 ? -12.017 4.084 31.541 1.00 93.50 183 LYS A C 1
ATOM 1496 O O . LYS A 1 183 ? -11.514 2.990 31.299 1.00 93.50 183 LYS A O 1
ATOM 1501 N N . GLU A 1 184 ? -13.055 4.239 32.349 1.00 95.06 184 GLU A N 1
ATOM 1502 C CA . GLU A 1 184 ? -13.555 3.173 33.204 1.00 95.06 184 GLU A CA 1
ATOM 1503 C C . GLU A 1 184 ? -14.374 2.140 32.435 1.00 95.06 184 GLU A C 1
ATOM 1505 O O . GLU A 1 184 ? -14.109 0.943 32.579 1.00 95.06 184 GLU A O 1
ATOM 1510 N N . PHE A 1 185 ? -15.278 2.555 31.542 1.00 95.94 185 PHE A N 1
ATOM 1511 C CA . PHE A 1 185 ? -16.007 1.599 30.705 1.00 95.94 185 PHE A CA 1
ATOM 1512 C C . PHE A 1 185 ? -15.068 0.825 29.776 1.00 95.94 185 PHE A C 1
ATOM 1514 O O . PHE A 1 185 ? -15.202 -0.394 29.665 1.00 95.94 185 PHE A O 1
ATOM 1521 N N . MET A 1 186 ? -14.067 1.483 29.174 1.00 94.06 186 MET A N 1
ATOM 1522 C CA . MET A 1 186 ? -13.061 0.780 28.370 1.00 94.06 186 MET A CA 1
ATOM 1523 C C . MET A 1 186 ? -12.230 -0.176 29.225 1.00 94.06 186 MET A C 1
ATOM 1525 O O . MET A 1 186 ? -12.052 -1.327 28.838 1.00 94.06 186 MET A O 1
ATOM 1529 N N . ARG A 1 187 ? -11.773 0.247 30.412 1.00 93.25 187 ARG A N 1
ATOM 1530 C CA . ARG A 1 187 ? -11.038 -0.622 31.345 1.00 93.25 187 ARG A CA 1
ATOM 1531 C C . ARG A 1 187 ? -11.847 -1.863 31.723 1.00 93.25 187 ARG A C 1
ATOM 1533 O O . ARG A 1 187 ? -11.283 -2.945 31.814 1.00 93.25 187 ARG A O 1
ATOM 1540 N N . GLY A 1 188 ? -13.156 -1.714 31.941 1.00 92.81 188 GLY A N 1
ATOM 1541 C CA . GLY A 1 188 ? -14.070 -2.836 32.183 1.00 92.81 188 GLY A CA 1
ATOM 1542 C C . GLY A 1 188 ? -14.148 -3.780 30.992 1.00 92.81 188 GLY A C 1
ATOM 1543 O O . GLY A 1 188 ? -13.883 -4.967 31.137 1.00 92.81 188 GLY A O 1
ATOM 1544 N N . LEU A 1 189 ? -14.402 -3.237 29.802 1.00 93.62 189 LEU A N 1
ATOM 1545 C CA . LEU A 1 189 ? -14.473 -4.025 28.574 1.00 93.62 189 LEU A CA 1
ATOM 1546 C C . LEU A 1 189 ? -13.178 -4.815 28.303 1.00 93.62 189 LEU A C 1
ATOM 1548 O O . LEU A 1 189 ? -13.236 -5.986 27.943 1.00 93.62 189 LEU A O 1
ATOM 1552 N N . PHE A 1 190 ? -12.010 -4.197 28.501 1.00 91.12 190 PHE A N 1
ATOM 1553 C CA . PHE A 1 190 ? -10.716 -4.852 28.288 1.00 91.12 190 PHE A CA 1
ATOM 1554 C C . PHE A 1 190 ? -10.315 -5.819 29.405 1.00 91.12 190 PHE A C 1
ATOM 1556 O O . PHE A 1 190 ? -9.509 -6.715 29.155 1.00 91.12 190 PHE A O 1
ATOM 1563 N N . ALA A 1 191 ? -10.869 -5.686 30.612 1.00 90.44 191 ALA A N 1
ATOM 1564 C CA . ALA A 1 191 ? -10.715 -6.702 31.651 1.00 90.44 191 ALA A CA 1
ATOM 1565 C C . ALA A 1 191 ? -11.426 -8.010 31.257 1.00 90.44 191 ALA A C 1
ATOM 1567 O O . ALA A 1 191 ? -10.908 -9.093 31.522 1.00 90.44 191 ALA A O 1
ATOM 1568 N N . ASP A 1 192 ? -12.547 -7.896 30.541 1.00 89.56 192 ASP A N 1
ATOM 1569 C CA . ASP A 1 192 ? -13.352 -9.023 30.070 1.00 89.56 192 ASP A CA 1
ATOM 1570 C C . ASP A 1 192 ? -12.930 -9.551 28.687 1.00 89.56 192 ASP A C 1
ATOM 1572 O O . ASP A 1 192 ? -13.566 -10.470 28.173 1.00 89.56 192 ASP A O 1
ATOM 1576 N N . ILE A 1 193 ? -11.858 -9.021 28.076 1.00 89.31 193 ILE A N 1
ATOM 1577 C CA . ILE A 1 193 ? -11.464 -9.343 26.687 1.00 89.31 193 ILE A CA 1
ATOM 1578 C C . ILE A 1 193 ? -11.275 -10.843 26.436 1.00 89.31 193 ILE A C 1
ATOM 1580 O O . ILE A 1 193 ? -11.558 -11.345 25.350 1.00 89.31 193 ILE A O 1
ATOM 1584 N N . ASN A 1 194 ? -10.838 -11.551 27.473 1.00 84.81 194 ASN A N 1
ATOM 1585 C CA . ASN A 1 194 ? -10.588 -12.982 27.469 1.00 84.81 194 ASN A CA 1
ATOM 1586 C C . ASN A 1 194 ? -11.870 -13.830 27.457 1.00 84.81 194 ASN A C 1
ATOM 1588 O O . ASN A 1 194 ? -11.789 -15.026 27.197 1.00 84.81 194 ASN A O 1
ATOM 1592 N N . ASN A 1 195 ? -13.026 -13.232 27.752 1.00 89.06 195 ASN A N 1
ATOM 1593 C CA . ASN A 1 195 ? -14.317 -13.907 27.912 1.00 89.06 195 ASN A CA 1
ATOM 1594 C C . ASN A 1 195 ? -15.342 -13.509 26.842 1.00 89.06 195 ASN A C 1
ATOM 1596 O O . ASN A 1 195 ? -16.448 -14.046 26.826 1.00 89.06 195 ASN A O 1
ATOM 1600 N N . ILE A 1 196 ? -14.998 -12.565 25.965 1.00 90.75 196 ILE A N 1
ATOM 1601 C CA . ILE A 1 196 ? -15.872 -12.060 24.904 1.00 90.75 196 ILE A CA 1
ATOM 1602 C C . ILE A 1 196 ? -15.268 -12.363 23.538 1.00 90.75 196 ILE A C 1
ATOM 1604 O O . ILE A 1 196 ? -14.049 -12.377 23.367 1.00 90.75 196 ILE A O 1
ATOM 1608 N N . ARG A 1 197 ? -16.128 -12.592 22.545 1.00 92.56 197 ARG A N 1
ATOM 1609 C CA . ARG A 1 197 ? -15.684 -12.795 21.160 1.00 92.56 197 ARG A CA 1
ATOM 1610 C C . ARG A 1 197 ? -15.181 -11.487 20.557 1.00 92.56 197 ARG A C 1
ATOM 1612 O O . ARG A 1 197 ? -15.608 -10.405 20.958 1.00 92.56 197 ARG A O 1
ATOM 1619 N N . GLY A 1 198 ? -14.332 -11.582 19.536 1.00 93.94 198 GLY A N 1
ATOM 1620 C CA . GLY A 1 198 ? -13.795 -10.411 18.840 1.00 93.94 198 GLY A CA 1
ATOM 1621 C C . GLY A 1 198 ? -14.867 -9.456 18.290 1.00 93.94 198 GLY A C 1
ATOM 1622 O O . GLY A 1 198 ? -14.772 -8.245 18.487 1.00 93.94 198 GLY A O 1
ATOM 1623 N N . GLU A 1 199 ? -15.913 -9.966 17.630 1.00 95.25 199 GLU A N 1
ATOM 1624 C CA . GLU A 1 199 ? -17.010 -9.129 17.117 1.00 95.25 199 GLU A CA 1
ATOM 1625 C C . GLU A 1 199 ? -17.825 -8.491 18.242 1.00 95.25 199 GLU A C 1
ATOM 1627 O O . GLU A 1 199 ? -18.160 -7.311 18.159 1.00 95.25 199 GLU A O 1
ATOM 1632 N N . GLU A 1 200 ? -18.074 -9.227 19.326 1.00 93.31 200 GLU A N 1
ATOM 1633 C CA . GLU A 1 200 ? -18.759 -8.699 20.506 1.00 93.31 200 GLU A CA 1
ATOM 1634 C C . GLU A 1 200 ? -17.950 -7.581 21.176 1.00 93.31 200 GLU A C 1
ATOM 1636 O O . GLU A 1 200 ? -18.517 -6.555 21.542 1.00 93.31 200 GLU A O 1
ATOM 1641 N N . LEU A 1 201 ? -16.624 -7.724 21.273 1.00 94.12 201 LEU A N 1
ATOM 1642 C CA . LEU A 1 201 ? -15.732 -6.666 21.751 1.00 94.12 201 LEU A CA 1
ATOM 1643 C C . LEU A 1 201 ? -15.859 -5.397 20.896 1.00 94.12 201 LEU A C 1
ATOM 1645 O O . LEU A 1 201 ? -15.984 -4.302 21.444 1.00 94.12 201 LEU A O 1
ATOM 1649 N N . ILE A 1 202 ? -15.856 -5.530 19.565 1.00 95.12 202 ILE A N 1
ATOM 1650 C CA . ILE A 1 202 ? -16.021 -4.398 18.639 1.00 95.12 202 ILE A CA 1
ATOM 1651 C C . ILE A 1 202 ? -17.393 -3.734 18.820 1.00 95.12 202 ILE A C 1
ATOM 1653 O O . ILE A 1 202 ? -17.478 -2.503 18.842 1.00 95.12 202 ILE A O 1
ATOM 1657 N N . LEU A 1 203 ? -18.460 -4.528 18.948 1.00 92.88 203 LEU A N 1
ATOM 1658 C CA . LEU A 1 203 ? -19.822 -4.025 19.131 1.00 92.88 203 LEU A CA 1
ATOM 1659 C C . LEU A 1 203 ? -19.975 -3.306 20.473 1.00 92.88 203 LEU A C 1
ATOM 1661 O O . LEU A 1 203 ? -20.376 -2.145 20.483 1.00 92.88 203 LEU A O 1
ATOM 1665 N N . ARG A 1 204 ? -19.542 -3.919 21.582 1.00 92.94 204 ARG A N 1
ATOM 1666 C CA . ARG A 1 204 ? -19.563 -3.284 22.909 1.00 92.94 204 ARG A CA 1
ATOM 1667 C C . ARG A 1 204 ? -18.716 -2.014 22.943 1.00 92.94 204 ARG A C 1
ATOM 1669 O O . ARG A 1 204 ? -19.133 -1.021 23.529 1.00 92.94 204 ARG A O 1
ATOM 1676 N N . PHE A 1 205 ? -17.556 -2.000 22.282 1.00 94.81 205 PHE A N 1
ATOM 1677 C CA . PHE A 1 205 ? -16.757 -0.780 22.153 1.00 94.81 205 PHE A CA 1
ATOM 1678 C C . PHE A 1 205 ? -17.517 0.316 21.398 1.00 94.81 205 PHE A C 1
ATOM 1680 O O . PHE A 1 205 ? -17.561 1.466 21.837 1.00 94.81 205 PHE A O 1
ATOM 1687 N N . SER A 1 206 ? -18.142 -0.037 20.274 1.00 93.62 206 SER A N 1
ATOM 1688 C CA . SER A 1 206 ? -18.989 0.880 19.513 1.00 93.62 206 SER A CA 1
ATOM 1689 C C . SER A 1 206 ? -20.138 1.421 20.368 1.00 93.62 206 SER A C 1
ATOM 1691 O O . SER A 1 206 ? -20.389 2.625 20.336 1.00 93.62 206 SER A O 1
ATOM 1693 N N . ASP A 1 207 ? -20.787 0.580 21.172 1.00 93.00 207 ASP A N 1
ATOM 1694 C CA . ASP A 1 207 ? -21.865 0.985 22.078 1.00 93.00 207 ASP A CA 1
ATOM 1695 C C . ASP A 1 207 ? -21.371 1.960 23.158 1.00 93.00 207 ASP A C 1
ATOM 1697 O O . ASP A 1 207 ? -22.040 2.963 23.423 1.00 93.00 207 ASP A O 1
ATOM 1701 N N . ILE A 1 208 ? -20.170 1.744 23.719 1.00 94.75 208 ILE A N 1
ATOM 1702 C CA . ILE A 1 208 ? -19.520 2.702 24.633 1.00 94.75 208 ILE A CA 1
ATOM 1703 C C . ILE A 1 208 ? -19.365 4.055 23.939 1.00 94.75 208 ILE A C 1
ATOM 1705 O O . ILE A 1 208 ? -19.831 5.080 24.439 1.00 94.75 208 ILE A O 1
ATOM 1709 N N . VAL A 1 209 ? -18.733 4.072 22.763 1.00 94.00 209 VAL A N 1
ATOM 1710 C CA . VAL A 1 209 ? -18.460 5.317 22.035 1.00 94.00 209 VAL A CA 1
ATOM 1711 C C . VAL A 1 209 ? -19.756 6.030 21.656 1.00 94.00 209 VAL A C 1
ATOM 1713 O O . VAL A 1 209 ? -19.853 7.245 21.819 1.00 94.00 209 VAL A O 1
ATOM 1716 N N . GLN A 1 210 ? -20.764 5.305 21.168 1.00 91.81 210 GLN A N 1
ATOM 1717 C CA . GLN A 1 210 ? -22.044 5.886 20.764 1.00 91.81 210 GLN A CA 1
ATOM 1718 C C . GLN A 1 210 ? -22.837 6.426 21.957 1.00 91.81 210 GLN A C 1
ATOM 1720 O O . GLN A 1 210 ? -23.365 7.537 21.863 1.00 91.81 210 GLN A O 1
ATOM 1725 N N . GLY A 1 211 ? -22.881 5.697 23.076 1.00 91.38 211 GLY A N 1
ATOM 1726 C CA . GLY A 1 211 ? -23.532 6.143 24.310 1.00 91.38 211 GLY A CA 1
ATOM 1727 C C . GLY A 1 211 ? -22.922 7.445 24.828 1.00 91.38 211 GLY A C 1
ATOM 1728 O O . GLY A 1 211 ? -23.614 8.460 24.969 1.00 91.38 211 GLY A O 1
ATOM 1729 N N . LEU A 1 212 ? -21.595 7.467 24.970 1.00 92.19 212 LEU A N 1
ATOM 1730 C CA . LEU A 1 212 ? -20.861 8.642 25.440 1.00 92.19 212 LEU A CA 1
ATOM 1731 C C . LEU A 1 212 ? -20.943 9.813 24.450 1.00 92.19 212 LEU A C 1
ATOM 1733 O O . LEU A 1 212 ? -21.103 10.958 24.869 1.00 92.19 212 LEU A O 1
ATOM 1737 N N . ARG A 1 213 ? -20.906 9.553 23.136 1.00 90.81 213 ARG A N 1
ATOM 1738 C CA . ARG A 1 213 ? -21.081 10.588 22.103 1.00 90.81 213 ARG A CA 1
ATOM 1739 C C . ARG A 1 213 ? -22.473 11.204 22.163 1.00 90.81 213 ARG A C 1
ATOM 1741 O O . ARG A 1 213 ? -22.618 12.422 22.064 1.00 90.81 213 ARG A O 1
ATOM 1748 N N . LYS A 1 214 ? -23.511 10.385 22.313 1.00 87.75 214 LYS A N 1
ATOM 1749 C CA . LYS A 1 214 ? -24.891 10.865 22.396 1.00 87.75 214 LYS A CA 1
ATOM 1750 C C . LYS A 1 214 ? -25.080 11.775 23.607 1.00 87.75 214 LYS A C 1
ATOM 1752 O O . LYS A 1 214 ? -25.697 12.832 23.478 1.00 87.75 214 LYS A O 1
ATOM 1757 N N . PHE A 1 215 ? -24.535 11.376 24.755 1.00 83.94 215 PHE A N 1
ATOM 1758 C CA . PHE A 1 215 ? -24.659 12.141 25.987 1.00 83.94 215 PHE A CA 1
ATOM 1759 C C . PHE A 1 215 ? -23.764 13.387 25.977 1.00 83.94 215 PHE A C 1
ATOM 1761 O O . PHE A 1 215 ? -24.261 14.507 25.958 1.00 83.94 215 PHE A O 1
ATOM 1768 N N . TYR A 1 216 ? -22.448 13.227 25.897 1.00 86.00 216 TYR A N 1
ATOM 1769 C CA . TYR A 1 216 ? -21.522 14.336 26.118 1.00 86.00 216 TYR A CA 1
ATOM 1770 C C . TYR A 1 216 ? -21.287 15.219 24.880 1.00 86.00 216 TYR A C 1
ATOM 1772 O O . TYR A 1 216 ? -21.098 16.430 25.006 1.00 86.00 216 TYR A O 1
ATOM 1780 N N . TYR A 1 217 ? -21.310 14.653 23.668 1.00 80.31 217 TYR A N 1
ATOM 1781 C CA . TYR A 1 217 ? -21.083 15.431 22.443 1.00 80.31 217 TYR A CA 1
ATOM 1782 C C . TYR A 1 217 ? -22.381 16.009 21.868 1.00 80.31 217 TYR A C 1
ATOM 1784 O O . TYR A 1 217 ? -22.488 17.217 21.685 1.00 80.31 217 TYR A O 1
ATOM 1792 N N . MET A 1 218 ? -23.388 15.177 21.584 1.00 78.12 218 MET A N 1
ATOM 1793 C CA . MET A 1 218 ? -24.591 15.648 20.880 1.00 78.12 218 MET A CA 1
ATOM 1794 C C . MET A 1 218 ? -25.503 16.499 21.767 1.00 78.12 218 MET A C 1
ATOM 1796 O O . MET A 1 218 ? -26.075 17.478 21.284 1.00 78.12 218 MET A O 1
ATOM 1800 N N . LYS A 1 219 ? -25.657 16.125 23.044 1.00 77.44 219 LYS A N 1
ATOM 1801 C CA . LYS A 1 219 ? -26.543 16.827 23.979 1.00 77.44 219 LYS A CA 1
ATOM 1802 C C . LYS A 1 219 ? -25.833 17.991 24.668 1.00 77.44 219 LYS A C 1
ATOM 1804 O O . LYS A 1 219 ? -26.347 19.104 24.622 1.00 77.44 219 LYS A O 1
ATOM 1809 N N . GLU A 1 220 ? -24.648 17.748 25.231 1.00 78.56 220 GLU A N 1
ATOM 1810 C CA . GLU A 1 220 ? -23.928 18.754 26.029 1.00 78.56 220 GLU A CA 1
ATOM 1811 C C . GLU A 1 220 ? -22.907 19.590 25.236 1.00 78.56 220 GLU A C 1
ATOM 1813 O O . GLU A 1 220 ? -22.403 20.592 25.744 1.00 78.56 220 GLU A O 1
ATOM 1818 N N . LYS A 1 221 ? -22.620 19.228 23.975 1.00 82.00 221 LYS A N 1
ATOM 1819 C CA . LYS A 1 221 ? -21.726 19.978 23.067 1.00 82.00 221 LYS A CA 1
ATOM 1820 C C . LYS A 1 221 ? -20.364 20.312 23.688 1.00 82.00 221 LYS A C 1
ATOM 1822 O O . LYS A 1 221 ? -19.853 21.414 23.503 1.00 82.00 221 LYS A O 1
ATOM 1827 N N . LEU A 1 222 ? -19.786 19.373 24.440 1.00 75.69 222 LEU A N 1
ATOM 1828 C CA . LEU A 1 222 ? -18.507 19.592 25.128 1.00 75.69 222 LEU A CA 1
ATOM 1829 C C . LEU A 1 222 ? -17.324 19.773 24.183 1.00 75.69 222 LEU A C 1
ATOM 1831 O O . LEU A 1 222 ? -16.409 20.534 24.481 1.00 75.69 222 LEU A O 1
ATOM 1835 N N . TRP A 1 223 ? -17.341 19.076 23.050 1.00 80.94 223 TRP A N 1
ATOM 1836 C CA . TRP A 1 223 ? -16.299 19.197 22.038 1.00 80.94 223 TRP A CA 1
ATOM 1837 C C . TRP A 1 223 ? -16.755 20.093 20.898 1.00 80.94 223 TRP A C 1
ATOM 1839 O O . TRP A 1 223 ? -17.922 20.080 20.499 1.00 80.94 223 TRP A O 1
ATOM 1849 N N . SER A 1 224 ? -15.795 20.829 20.336 1.00 83.19 224 SER A N 1
ATOM 1850 C CA . SER A 1 224 ? -16.033 21.727 19.206 1.00 83.19 224 SER A CA 1
ATOM 1851 C C . SER A 1 224 ? -16.381 20.970 17.918 1.00 83.19 224 SER A C 1
ATOM 1853 O O . SER A 1 224 ? -17.083 21.489 17.051 1.00 83.19 224 SER A O 1
ATOM 1855 N N . SER A 1 225 ? -15.941 19.712 17.821 1.00 86.88 225 SER A N 1
ATOM 1856 C CA . SER A 1 225 ? -16.131 18.839 16.668 1.00 86.88 225 SER A CA 1
ATOM 1857 C C . SER A 1 225 ? -16.234 17.364 17.079 1.00 86.88 225 SER A C 1
ATOM 1859 O O . SER A 1 225 ? -15.853 16.980 18.186 1.00 86.88 225 SER A O 1
ATOM 1861 N N . VAL A 1 226 ? -16.746 16.523 16.171 1.00 84.50 226 VAL A N 1
ATOM 1862 C CA . VAL A 1 226 ? -16.714 15.054 16.326 1.00 84.50 226 VAL A CA 1
ATOM 1863 C C . VAL A 1 226 ? -15.270 14.549 16.385 1.00 84.50 226 VAL A C 1
ATOM 1865 O O . VAL A 1 226 ? -14.979 13.604 17.114 1.00 84.50 226 VAL A O 1
ATOM 1868 N N . ASP A 1 227 ? -14.365 15.191 15.648 1.00 86.69 227 ASP A N 1
ATOM 1869 C CA . ASP A 1 227 ? -12.963 14.789 15.569 1.00 86.69 227 ASP A CA 1
ATOM 1870 C C . ASP A 1 227 ? -12.242 14.987 16.901 1.00 86.69 227 ASP A C 1
ATOM 1872 O O . ASP A 1 227 ? -11.452 14.135 17.298 1.00 86.69 227 ASP A O 1
ATOM 1876 N N . ASP A 1 228 ? -12.540 16.062 17.633 1.00 85.25 228 ASP A N 1
ATOM 1877 C CA . ASP A 1 228 ? -11.958 16.277 18.962 1.00 85.25 228 ASP A CA 1
ATOM 1878 C C . ASP A 1 228 ? -12.426 15.211 19.961 1.00 85.25 228 ASP A C 1
ATOM 1880 O O . ASP A 1 228 ? -11.617 14.696 20.729 1.00 85.25 228 ASP A O 1
ATOM 1884 N N . PHE A 1 229 ? -13.705 14.824 19.908 1.00 89.00 229 PHE A N 1
ATOM 1885 C CA . PHE A 1 229 ? -14.226 13.709 20.704 1.00 89.00 229 PHE A CA 1
ATOM 1886 C C . PHE A 1 229 ? -13.518 12.393 20.349 1.00 89.00 229 PHE A C 1
ATOM 1888 O O . PHE A 1 229 ? -13.064 11.667 21.234 1.00 89.00 229 PHE A O 1
ATOM 1895 N N . ASN A 1 230 ? -13.369 12.103 19.053 1.00 88.00 230 ASN A N 1
ATOM 1896 C CA . ASN A 1 230 ? -12.677 10.905 18.582 1.00 88.00 230 ASN A CA 1
ATOM 1897 C C . ASN A 1 230 ? -11.197 10.889 18.995 1.00 88.00 230 ASN A C 1
ATOM 1899 O O . ASN A 1 230 ? -10.692 9.827 19.345 1.00 88.00 230 ASN A O 1
ATOM 1903 N N . LYS A 1 231 ? -10.512 12.041 19.025 1.00 89.50 231 LYS A N 1
ATOM 1904 C CA . LYS A 1 231 ? -9.138 12.150 19.548 1.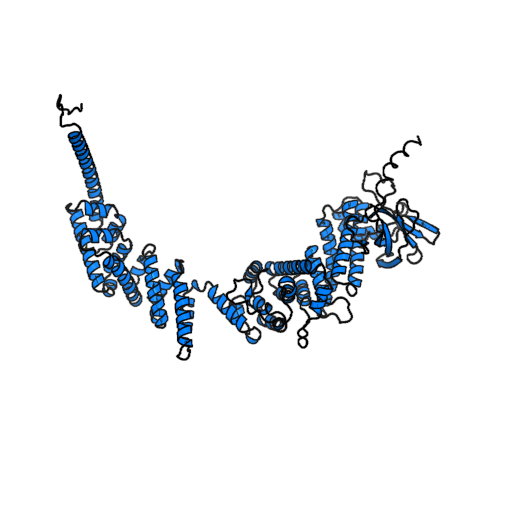00 89.50 231 LYS A CA 1
ATOM 1905 C C . LYS A 1 231 ? -9.064 11.799 21.033 1.00 89.50 231 LYS A C 1
ATOM 1907 O O . LYS A 1 231 ? -8.167 11.061 21.428 1.00 89.50 231 LYS A O 1
ATOM 1912 N N . THR A 1 232 ? -10.007 12.275 21.852 1.00 88.50 232 THR A N 1
ATOM 1913 C CA . THR A 1 232 ? -10.071 11.897 23.275 1.00 88.50 232 THR A CA 1
ATOM 1914 C C . THR A 1 232 ? -10.281 10.388 23.433 1.00 88.50 232 THR A C 1
ATOM 1916 O O . THR A 1 232 ? -9.557 9.745 24.192 1.00 88.50 232 THR A O 1
ATOM 1919 N N . ILE A 1 233 ? -11.205 9.802 22.662 1.00 90.19 233 ILE A N 1
ATOM 1920 C CA . ILE A 1 233 ? -11.425 8.347 22.625 1.00 90.19 233 ILE A CA 1
ATOM 1921 C C . ILE A 1 233 ? -10.148 7.603 22.223 1.00 90.19 233 ILE A C 1
ATOM 1923 O O . ILE A 1 233 ? -9.788 6.625 22.875 1.00 90.19 233 ILE A O 1
ATOM 1927 N N . ALA A 1 234 ? -9.448 8.069 21.187 1.00 91.94 234 ALA A N 1
ATOM 1928 C CA . ALA A 1 234 ? -8.220 7.456 20.696 1.00 91.94 234 ALA A CA 1
ATOM 1929 C C . ALA A 1 234 ? -7.112 7.444 21.761 1.00 91.94 234 ALA A C 1
ATOM 1931 O O . ALA A 1 234 ? -6.445 6.424 21.918 1.00 91.94 234 ALA A O 1
ATOM 1932 N N . GLU A 1 235 ? -6.943 8.525 22.529 1.00 90.94 235 GLU A N 1
ATOM 1933 C CA . GLU A 1 235 ? -5.952 8.592 23.614 1.00 90.94 235 GLU A CA 1
ATOM 1934 C C . GLU A 1 235 ? -6.284 7.644 24.775 1.00 90.94 235 GLU A C 1
ATOM 1936 O O . GLU A 1 235 ? -5.421 6.884 25.223 1.00 90.94 235 GLU A O 1
ATOM 1941 N N . VAL A 1 236 ? -7.543 7.617 25.227 1.00 90.38 236 VAL A N 1
ATOM 1942 C CA . VAL A 1 236 ? -7.980 6.693 26.290 1.00 90.38 236 VAL A CA 1
ATOM 1943 C C . VAL A 1 236 ? -7.840 5.238 25.837 1.00 90.38 236 VAL A C 1
ATOM 1945 O O . VAL A 1 236 ? -7.350 4.377 26.578 1.00 90.38 236 VAL A O 1
ATOM 1948 N N . LEU A 1 237 ? -8.239 4.954 24.597 1.00 91.75 237 LEU A N 1
ATOM 1949 C CA . LEU A 1 237 ? -8.142 3.624 24.022 1.00 91.75 237 LEU A CA 1
ATOM 1950 C C . LEU A 1 237 ? -6.676 3.204 23.875 1.00 91.75 237 LEU A C 1
ATOM 1952 O O . LEU A 1 237 ? -6.324 2.092 24.259 1.00 91.75 237 LEU A O 1
ATOM 1956 N N . LYS A 1 238 ? -5.794 4.101 23.422 1.00 94.50 238 LYS A N 1
ATOM 1957 C CA . LYS A 1 238 ? -4.356 3.841 23.295 1.00 94.50 238 LYS A CA 1
ATOM 1958 C C . LYS A 1 238 ? -3.749 3.328 24.597 1.00 94.50 238 LYS A C 1
ATOM 1960 O O . LYS A 1 238 ? -3.046 2.325 24.557 1.00 94.50 238 LYS A O 1
ATOM 1965 N N . THR A 1 239 ? -4.042 3.939 25.748 1.00 91.56 239 THR A N 1
ATOM 1966 C CA . THR A 1 239 ? -3.523 3.457 27.045 1.00 91.56 239 THR A CA 1
ATOM 1967 C C . THR A 1 239 ? -3.939 2.012 27.336 1.00 91.56 239 THR A C 1
ATOM 1969 O O . THR A 1 239 ? -3.104 1.202 27.741 1.00 91.56 239 THR A O 1
ATOM 1972 N N . ASN A 1 240 ? -5.203 1.665 27.081 1.00 90.38 240 ASN A N 1
ATOM 1973 C CA . ASN A 1 240 ? -5.710 0.311 27.302 1.00 90.38 240 ASN A CA 1
ATOM 1974 C C . ASN A 1 240 ? -5.107 -0.693 26.305 1.00 90.38 240 ASN A C 1
ATOM 1976 O O . ASN A 1 240 ? -4.611 -1.743 26.714 1.00 90.38 240 ASN A O 1
ATOM 1980 N N . LEU A 1 241 ? -5.061 -0.351 25.013 1.00 93.44 241 LEU A N 1
ATOM 1981 C CA . LEU A 1 241 ? -4.484 -1.202 23.966 1.00 93.44 241 LEU A CA 1
ATOM 1982 C C . LEU A 1 241 ? -2.987 -1.446 24.175 1.00 93.44 241 LEU A C 1
ATOM 1984 O O . LEU A 1 241 ? -2.512 -2.554 23.947 1.00 93.44 241 LEU A O 1
ATOM 1988 N N . MET A 1 242 ? -2.248 -0.451 24.669 1.00 93.88 242 MET A N 1
ATOM 1989 C CA . MET A 1 242 ? -0.826 -0.599 24.982 1.00 93.88 242 MET A CA 1
ATOM 1990 C C . MET A 1 242 ? -0.567 -1.667 26.046 1.00 93.88 242 MET A C 1
ATOM 1992 O O . MET A 1 242 ? 0.420 -2.394 25.946 1.00 93.88 242 MET A O 1
ATOM 1996 N N . SER A 1 243 ? -1.461 -1.812 27.030 1.00 90.88 243 SER A N 1
ATOM 1997 C CA . SER A 1 243 ? -1.346 -2.885 28.023 1.00 90.88 243 SER A CA 1
ATOM 1998 C C . SER A 1 243 ? -1.464 -4.275 27.386 1.00 90.88 243 SER A C 1
ATOM 2000 O O . SER A 1 243 ? -0.740 -5.185 27.779 1.00 90.88 243 SER A O 1
ATOM 2002 N N . LEU A 1 244 ? -2.303 -4.425 26.355 1.00 91.12 244 LEU A N 1
ATOM 2003 C CA . LEU A 1 244 ? -2.467 -5.673 25.606 1.00 91.12 244 LEU A CA 1
ATOM 2004 C C . LEU A 1 244 ? -1.287 -5.931 24.666 1.00 91.12 244 LEU A C 1
ATOM 2006 O O . LEU A 1 244 ? -0.756 -7.036 24.645 1.00 91.12 244 LEU A O 1
ATOM 2010 N N . ILE A 1 245 ? -0.822 -4.906 23.947 1.00 93.38 245 ILE A N 1
ATOM 2011 C CA . ILE A 1 245 ? 0.357 -5.016 23.076 1.00 93.38 245 ILE A CA 1
ATOM 2012 C C . ILE A 1 245 ? 1.594 -5.408 23.893 1.00 93.38 245 ILE A C 1
ATOM 2014 O O . ILE A 1 245 ? 2.387 -6.231 23.445 1.00 93.38 245 ILE A O 1
ATOM 2018 N N . ASN A 1 246 ? 1.748 -4.877 25.110 1.00 92.00 246 ASN A N 1
ATOM 2019 C CA . ASN A 1 246 ? 2.843 -5.264 25.998 1.00 92.00 246 ASN A CA 1
ATOM 2020 C C . ASN A 1 246 ? 2.781 -6.745 26.406 1.00 92.00 246 ASN A C 1
ATOM 2022 O O . ASN A 1 246 ? 3.832 -7.368 26.510 1.00 92.00 246 ASN A O 1
ATOM 2026 N N . ARG A 1 247 ? 1.591 -7.352 26.528 1.00 89.62 247 ARG A N 1
ATOM 2027 C CA . ARG A 1 247 ? 1.476 -8.806 26.761 1.00 89.62 247 ARG A CA 1
ATOM 2028 C C . ARG A 1 247 ? 2.042 -9.612 25.592 1.00 89.62 247 ARG A C 1
ATOM 2030 O O . ARG A 1 247 ? 2.746 -10.586 25.828 1.00 89.62 247 ARG A O 1
ATOM 2037 N N . PHE A 1 248 ? 1.834 -9.162 24.350 1.00 89.00 248 PHE A N 1
ATOM 2038 C CA . PHE A 1 248 ? 2.448 -9.790 23.169 1.00 89.00 248 PHE A CA 1
ATOM 2039 C C . PHE A 1 248 ? 3.978 -9.659 23.138 1.00 89.00 248 PHE A C 1
ATOM 2041 O O . PHE A 1 248 ? 4.647 -10.460 22.484 1.00 89.00 248 PHE A O 1
ATOM 2048 N N . LYS A 1 249 ? 4.548 -8.658 23.828 1.00 86.75 249 LYS A N 1
ATOM 2049 C CA . LYS A 1 249 ? 6.007 -8.527 23.988 1.00 86.75 249 LYS A CA 1
ATOM 2050 C C . LYS A 1 249 ? 6.565 -9.616 24.895 1.00 86.75 249 LYS A C 1
ATOM 2052 O O . LYS A 1 249 ? 7.617 -10.168 24.593 1.00 86.75 249 LYS A O 1
ATOM 2057 N N . GLU A 1 250 ? 5.870 -9.884 25.997 1.00 86.62 250 GLU A N 1
ATOM 2058 C CA . GLU A 1 250 ? 6.295 -10.827 27.035 1.00 86.62 250 GLU A CA 1
ATOM 2059 C C . GLU A 1 250 ? 6.075 -12.283 26.614 1.00 86.62 250 GLU A C 1
ATOM 2061 O O . GLU A 1 250 ? 6.954 -13.118 26.811 1.00 86.62 250 GLU A O 1
ATOM 2066 N N . SER A 1 251 ? 4.932 -12.580 25.990 1.00 78.94 251 SER A N 1
ATOM 2067 C CA . SER A 1 251 ? 4.647 -13.886 25.400 1.00 78.94 251 SER A CA 1
ATOM 2068 C C . SER A 1 251 ? 3.817 -13.722 24.127 1.00 78.94 251 SER A C 1
ATOM 2070 O O . SER A 1 251 ? 2.669 -13.276 24.198 1.00 78.94 251 SER A O 1
ATOM 2072 N N . PRO A 1 252 ? 4.344 -14.115 22.953 1.00 63.84 252 PRO A N 1
ATOM 2073 C CA . PRO A 1 252 ? 3.579 -14.097 21.709 1.00 63.84 252 PRO A CA 1
ATOM 2074 C C . PRO A 1 252 ? 2.347 -15.013 21.750 1.00 63.84 252 PRO A C 1
ATOM 2076 O O . PRO A 1 252 ? 1.367 -14.738 21.065 1.00 63.84 252 PRO A O 1
ATOM 2079 N N . GLN A 1 253 ? 2.384 -16.079 22.559 1.00 64.38 253 GLN A N 1
ATOM 2080 C CA . GLN A 1 253 ? 1.272 -17.010 22.740 1.00 64.38 253 GLN A CA 1
ATOM 2081 C C . GLN A 1 253 ? 0.671 -16.827 24.136 1.00 64.38 253 GLN A C 1
ATOM 2083 O O . GLN A 1 253 ? 1.324 -17.064 25.156 1.00 64.38 253 GLN A O 1
ATOM 2088 N N . ILE A 1 254 ? -0.569 -16.341 24.182 1.00 59.00 254 ILE A N 1
ATOM 2089 C CA . ILE A 1 254 ? -1.348 -16.211 25.415 1.00 59.00 254 ILE A CA 1
ATOM 2090 C C . ILE A 1 254 ? -2.020 -17.572 25.669 1.00 59.00 254 ILE A C 1
ATOM 2092 O O . ILE A 1 254 ? -2.617 -18.126 24.756 1.00 59.00 254 ILE A O 1
ATOM 2096 N N . SER A 1 255 ? -1.875 -18.116 26.881 1.00 54.44 255 SER A N 1
ATOM 2097 C CA . SER A 1 255 ? -2.258 -19.487 27.273 1.00 54.44 255 SER A CA 1
ATOM 2098 C C . SER A 1 255 ? -3.663 -19.949 26.842 1.00 54.44 255 SER A C 1
ATOM 2100 O O . SER A 1 255 ? -4.613 -19.175 26.955 1.00 54.44 255 SER A O 1
ATOM 2102 N N . ASP A 1 256 ? -3.799 -21.249 26.552 1.00 53.03 256 ASP A N 1
ATOM 2103 C CA . ASP A 1 256 ? -4.980 -21.968 26.019 1.00 53.03 256 ASP A CA 1
ATOM 2104 C C . ASP A 1 256 ? -6.308 -21.869 26.810 1.00 53.03 256 ASP A C 1
ATOM 2106 O O . ASP A 1 256 ? -7.342 -22.340 26.345 1.00 53.03 256 ASP A O 1
ATOM 2110 N N . ASN A 1 257 ? -6.337 -21.256 27.998 1.00 53.44 257 ASN A N 1
ATOM 2111 C CA . ASN A 1 257 ? -7.540 -21.180 28.848 1.00 53.44 257 ASN A CA 1
ATOM 2112 C C . ASN A 1 257 ? -8.435 -19.954 28.574 1.00 53.44 257 ASN A C 1
ATOM 2114 O O . ASN A 1 257 ? -9.210 -19.548 29.441 1.00 53.44 257 ASN A O 1
ATOM 2118 N N . ILE A 1 258 ? -8.312 -19.321 27.408 1.00 57.31 258 ILE A N 1
ATOM 2119 C CA . ILE A 1 258 ? -8.953 -18.037 27.107 1.00 57.31 258 ILE A CA 1
ATOM 2120 C C . ILE A 1 258 ? -9.916 -18.201 25.924 1.00 57.31 258 ILE A C 1
ATOM 2122 O O . ILE A 1 258 ? -9.555 -18.780 24.908 1.00 57.31 258 ILE A O 1
ATOM 2126 N N . VAL A 1 259 ? -11.141 -17.665 26.040 1.00 59.22 259 VAL A N 1
ATOM 2127 C CA . VAL A 1 259 ? -12.184 -17.721 24.986 1.00 59.22 259 VAL A CA 1
ATOM 2128 C C . VAL A 1 259 ? -11.740 -16.993 23.711 1.00 59.22 259 VAL A C 1
ATOM 2130 O O . VAL A 1 259 ? -12.217 -17.284 22.618 1.00 59.22 259 VAL A O 1
ATOM 2133 N N . ASN A 1 260 ? -10.832 -16.031 23.861 1.00 62.88 260 ASN A N 1
ATOM 2134 C CA . ASN A 1 260 ? -10.309 -15.175 22.811 1.00 62.88 260 ASN A CA 1
ATOM 2135 C C . ASN A 1 260 ? -8.814 -15.458 22.569 1.00 62.88 260 ASN A C 1
ATOM 2137 O O . ASN A 1 260 ? -7.965 -15.092 23.385 1.00 62.88 260 ASN A O 1
ATOM 2141 N N . SER A 1 261 ? -8.477 -16.101 21.449 1.00 82.12 261 SER A N 1
ATOM 2142 C CA . SER A 1 261 ? -7.081 -16.375 21.089 1.00 82.12 261 SER A CA 1
ATOM 2143 C C . SER A 1 261 ? -6.262 -15.079 20.961 1.00 82.12 261 SER A C 1
ATOM 2145 O O . SER A 1 261 ? -6.795 -13.993 20.692 1.00 82.12 261 SER A O 1
ATOM 2147 N N . GLY A 1 262 ? -4.939 -15.171 21.148 1.00 88.94 262 GLY A N 1
ATOM 2148 C CA . GLY A 1 262 ? -4.041 -14.011 21.045 1.00 88.94 262 GLY A CA 1
ATOM 2149 C C . GLY A 1 262 ? -4.184 -13.272 19.708 1.00 88.94 262 GLY A C 1
ATOM 2150 O O . GLY A 1 262 ? -4.239 -12.039 19.686 1.00 88.94 262 GLY A O 1
ATOM 2151 N N . ILE A 1 263 ? -4.369 -14.022 18.618 1.00 93.12 263 ILE A N 1
ATOM 2152 C CA . ILE A 1 263 ? -4.593 -13.476 17.277 1.00 93.12 263 ILE A CA 1
ATOM 2153 C C . ILE A 1 263 ? -5.931 -12.737 17.156 1.00 93.12 263 ILE A C 1
ATOM 2155 O O . ILE A 1 263 ? -5.984 -11.657 16.574 1.00 93.12 263 ILE A O 1
ATOM 2159 N N . THR A 1 264 ? -7.009 -13.249 17.754 1.00 94.50 264 THR A N 1
ATOM 2160 C CA . THR A 1 264 ? -8.333 -12.607 17.714 1.00 94.50 264 THR A CA 1
ATOM 2161 C C . THR A 1 264 ? -8.317 -11.304 18.520 1.00 94.50 264 THR A C 1
ATOM 2163 O O . THR A 1 264 ? -8.859 -10.275 18.101 1.00 94.50 264 THR A O 1
ATOM 2166 N N . THR A 1 265 ? -7.583 -11.279 19.634 1.00 93.75 265 THR A N 1
ATOM 2167 C CA . THR A 1 265 ? -7.294 -10.027 20.340 1.00 93.75 265 THR A CA 1
ATOM 2168 C C . THR A 1 265 ? -6.518 -9.063 19.440 1.00 93.75 265 THR A C 1
ATOM 2170 O O . THR A 1 265 ? -6.962 -7.931 19.255 1.00 93.75 265 THR A O 1
ATOM 2173 N N . ALA A 1 266 ? -5.417 -9.493 18.815 1.00 96.06 266 ALA A N 1
ATOM 2174 C CA . ALA A 1 266 ? -4.619 -8.650 17.920 1.00 96.06 266 ALA A CA 1
ATOM 2175 C C . ALA A 1 266 ? -5.446 -8.079 16.752 1.00 96.06 266 ALA A C 1
ATOM 2177 O O . ALA A 1 266 ? -5.377 -6.883 16.471 1.00 96.06 266 ALA A O 1
ATOM 2178 N N . VAL A 1 267 ? -6.303 -8.891 16.131 1.00 97.25 267 VAL A N 1
ATOM 2179 C CA . VAL A 1 267 ? -7.240 -8.470 15.080 1.00 97.25 267 VAL A CA 1
ATOM 2180 C C . VAL A 1 267 ? -8.203 -7.389 15.578 1.00 97.25 267 VAL A C 1
ATOM 2182 O O . VAL A 1 267 ? -8.420 -6.387 14.892 1.00 97.25 267 VAL A O 1
ATOM 2185 N N . SER A 1 268 ? -8.736 -7.539 16.792 1.00 96.69 268 SER A N 1
ATOM 2186 C CA . SER A 1 268 ? -9.585 -6.515 17.415 1.00 96.69 268 SER A CA 1
ATOM 2187 C C . SER A 1 268 ? -8.828 -5.203 17.626 1.00 96.69 268 SER A C 1
ATOM 2189 O O . SER A 1 268 ? -9.364 -4.130 17.349 1.00 96.69 268 SER A O 1
ATOM 2191 N N . ILE A 1 269 ? -7.565 -5.272 18.064 1.00 96.56 269 ILE A N 1
ATOM 2192 C CA . ILE A 1 269 ? -6.698 -4.095 18.212 1.00 96.56 269 ILE A CA 1
ATOM 2193 C C . ILE A 1 269 ? -6.492 -3.411 16.858 1.00 96.56 269 ILE A C 1
ATOM 2195 O O . ILE A 1 269 ? -6.609 -2.189 16.789 1.00 96.56 269 ILE A O 1
ATOM 2199 N N . VAL A 1 270 ? -6.241 -4.164 15.779 1.00 98.00 270 VAL A N 1
ATOM 2200 C CA . VAL A 1 270 ? -6.123 -3.610 14.417 1.00 98.00 270 VAL A CA 1
ATOM 2201 C C . VAL A 1 270 ? -7.413 -2.911 14.001 1.00 98.00 270 VAL A C 1
ATOM 2203 O O . VAL A 1 270 ? -7.365 -1.764 13.562 1.00 98.00 270 VAL A O 1
ATOM 2206 N N . TYR A 1 271 ? -8.568 -3.555 14.185 1.00 97.62 271 TYR A N 1
ATOM 2207 C CA . TYR A 1 271 ? -9.864 -2.961 13.854 1.00 97.62 271 TYR A CA 1
ATOM 2208 C C . TYR A 1 271 ? -10.064 -1.626 14.582 1.00 97.62 271 TYR A C 1
ATOM 2210 O O . TYR A 1 271 ? -10.346 -0.605 13.955 1.00 97.62 271 TYR A O 1
ATOM 2218 N N . LEU A 1 272 ? -9.884 -1.616 15.907 1.00 96.12 272 LEU A N 1
ATOM 2219 C CA . LEU A 1 272 ? -10.076 -0.424 16.732 1.00 96.12 272 LEU A CA 1
ATOM 2220 C C . LEU A 1 272 ? -9.060 0.672 16.388 1.00 96.12 272 LEU A C 1
ATOM 2222 O O . LEU A 1 272 ? -9.422 1.841 16.270 1.00 96.12 272 LEU A O 1
ATOM 2226 N N . LYS A 1 273 ? -7.797 0.299 16.165 1.00 95.94 273 LYS A N 1
ATOM 2227 C CA . LYS A 1 273 ? -6.747 1.229 15.749 1.00 95.94 273 LYS A CA 1
ATOM 2228 C C . LYS A 1 273 ? -7.117 1.935 14.451 1.00 95.94 273 LYS A C 1
ATOM 2230 O O . LYS A 1 273 ? -6.969 3.148 14.351 1.00 95.94 273 LYS A O 1
ATOM 2235 N N . GLU A 1 274 ? -7.556 1.187 13.448 1.00 96.50 274 GLU A N 1
ATOM 2236 C CA . GLU A 1 274 ? -7.852 1.748 12.136 1.00 96.50 274 GLU A CA 1
ATOM 2237 C C . GLU A 1 274 ? -9.165 2.543 12.130 1.00 96.50 274 GLU A C 1
ATOM 2239 O O . GLU A 1 274 ? -9.234 3.582 11.478 1.00 96.50 274 GLU A O 1
ATOM 2244 N N . GLN A 1 275 ? -10.176 2.107 12.887 1.00 94.38 275 GLN A N 1
ATOM 2245 C CA . GLN A 1 275 ? -11.468 2.791 12.991 1.00 94.38 275 GLN A CA 1
ATOM 2246 C C . GLN A 1 275 ? -11.383 4.145 13.712 1.00 94.38 275 GLN A C 1
ATOM 2248 O O . GLN A 1 275 ? -12.121 5.065 13.362 1.00 94.38 275 GLN A O 1
ATOM 2253 N N . TYR A 1 276 ? -10.506 4.267 14.712 1.00 92.81 276 TYR A N 1
ATOM 2254 C CA . TYR A 1 276 ? -10.367 5.470 15.547 1.00 92.81 276 TYR A CA 1
ATOM 2255 C C . TYR A 1 276 ? -9.030 6.199 15.347 1.00 92.81 276 TYR A C 1
ATOM 2257 O O . TYR A 1 276 ? -8.659 7.038 16.160 1.00 92.81 276 TYR A O 1
ATOM 2265 N N . ASP A 1 277 ? -8.311 5.865 14.273 1.00 93.81 277 ASP A N 1
ATOM 2266 C CA . ASP A 1 277 ? -7.020 6.443 13.876 1.00 93.81 277 ASP A CA 1
ATOM 2267 C C . ASP A 1 277 ? -5.971 6.513 15.004 1.00 93.81 277 ASP A C 1
ATOM 2269 O O . ASP A 1 277 ? -5.294 7.516 15.230 1.00 93.81 277 ASP A O 1
ATOM 2273 N N . ILE A 1 278 ? -5.823 5.410 15.740 1.00 95.25 278 ILE A N 1
ATOM 2274 C CA . ILE A 1 278 ? -4.874 5.324 16.852 1.00 95.25 278 ILE A CA 1
ATOM 2275 C C . ILE A 1 278 ? -3.455 5.180 16.316 1.00 95.25 278 ILE A C 1
ATOM 2277 O O . ILE A 1 278 ? -3.147 4.333 15.467 1.00 95.25 278 ILE A O 1
ATOM 2281 N N . THR A 1 279 ? -2.562 5.995 16.871 1.00 94.50 279 THR A N 1
ATOM 2282 C CA . THR A 1 279 ? -1.145 5.999 16.524 1.00 94.50 279 THR A CA 1
ATOM 2283 C C . THR A 1 279 ? -0.339 5.150 17.505 1.00 94.50 279 THR A C 1
ATOM 2285 O O . THR A 1 279 ? -0.309 5.404 18.714 1.00 94.50 279 THR A O 1
ATOM 2288 N N . PHE A 1 280 ? 0.368 4.162 16.962 1.00 95.94 280 PHE A N 1
ATOM 2289 C CA . PHE A 1 280 ? 1.373 3.365 17.662 1.00 95.94 280 PHE A CA 1
ATOM 2290 C C . PHE A 1 280 ? 2.753 3.668 17.077 1.00 95.94 280 PHE A C 1
ATOM 2292 O O . PHE A 1 280 ? 2.863 4.034 15.904 1.00 95.94 280 PHE A O 1
ATOM 2299 N N . ASN A 1 281 ? 3.806 3.537 17.885 1.00 95.50 281 ASN A N 1
ATOM 2300 C CA . ASN A 1 281 ? 5.169 3.629 17.362 1.00 95.50 281 ASN A CA 1
ATOM 2301 C C . ASN A 1 281 ? 5.537 2.344 16.590 1.00 95.50 281 ASN A C 1
ATOM 2303 O O . ASN A 1 281 ? 4.833 1.335 16.649 1.00 95.50 281 ASN A O 1
ATOM 2307 N N . THR A 1 282 ? 6.657 2.373 15.868 1.00 93.50 282 THR A N 1
ATOM 2308 C CA . THR A 1 282 ? 7.099 1.253 15.021 1.00 93.50 282 THR A CA 1
ATOM 2309 C C . THR A 1 282 ? 7.352 -0.038 15.803 1.00 93.50 282 THR A C 1
ATOM 2311 O O . THR A 1 282 ? 7.079 -1.120 15.288 1.00 93.50 282 THR A O 1
ATOM 2314 N N . ILE A 1 283 ? 7.845 0.054 17.042 1.00 94.38 283 ILE A N 1
ATOM 2315 C CA . ILE A 1 283 ? 8.120 -1.118 17.886 1.00 94.38 283 ILE A CA 1
ATOM 2316 C C . ILE A 1 283 ? 6.802 -1.790 18.278 1.00 94.38 283 ILE A C 1
ATOM 2318 O O . ILE A 1 283 ? 6.636 -2.991 18.086 1.00 94.38 283 ILE A O 1
ATOM 2322 N N . ASP A 1 284 ? 5.836 -1.010 18.757 1.00 95.38 284 ASP A N 1
ATOM 2323 C CA . ASP A 1 284 ? 4.519 -1.503 19.160 1.00 95.38 284 ASP A CA 1
ATOM 2324 C C . ASP A 1 284 ? 3.757 -2.111 17.976 1.00 95.38 284 ASP A C 1
ATOM 2326 O O . ASP A 1 284 ? 3.150 -3.173 18.113 1.00 95.38 284 ASP A O 1
ATOM 2330 N N . LEU A 1 285 ? 3.858 -1.495 16.790 1.00 96.25 285 LEU A N 1
ATOM 2331 C CA . LEU A 1 285 ? 3.316 -2.064 15.554 1.00 96.25 285 LEU A CA 1
ATOM 2332 C C . LEU A 1 285 ? 3.989 -3.385 15.190 1.00 96.25 285 LEU A C 1
ATOM 2334 O O . LEU A 1 285 ? 3.292 -4.306 14.787 1.00 96.25 285 LEU A O 1
ATOM 2338 N N . SER A 1 286 ? 5.305 -3.511 15.364 1.00 94.69 286 SER A N 1
ATOM 2339 C CA . SER A 1 286 ? 6.018 -4.764 15.095 1.00 94.69 286 SER A CA 1
ATOM 2340 C C . SER A 1 286 ? 5.517 -5.908 15.983 1.00 94.69 286 SER A C 1
ATOM 2342 O O . SER A 1 286 ? 5.241 -7.000 15.486 1.00 94.69 286 SER A O 1
ATOM 2344 N N . HIS A 1 287 ? 5.314 -5.650 17.280 1.00 95.06 287 HIS A N 1
ATOM 2345 C CA . HIS A 1 287 ? 4.752 -6.642 18.201 1.00 95.06 287 HIS A CA 1
ATOM 2346 C C . HIS A 1 287 ? 3.309 -7.008 17.859 1.00 95.06 287 HIS A C 1
ATOM 2348 O O . HIS A 1 287 ? 2.971 -8.190 17.860 1.00 95.06 287 HIS A O 1
ATOM 2354 N N . LEU A 1 288 ? 2.482 -6.017 17.513 1.00 96.50 288 LEU A N 1
ATOM 2355 C CA . LEU A 1 288 ? 1.118 -6.266 17.057 1.00 96.50 288 LEU A CA 1
ATOM 2356 C C . LEU A 1 288 ? 1.100 -7.100 15.768 1.00 96.50 288 LEU A C 1
ATOM 2358 O O . LEU A 1 288 ? 0.349 -8.062 15.687 1.00 96.50 288 LEU A O 1
ATOM 2362 N N . CYS A 1 289 ? 1.951 -6.779 14.788 1.00 97.00 289 CYS A N 1
ATOM 2363 C CA . CYS A 1 289 ? 2.048 -7.535 13.539 1.00 97.00 289 CYS A CA 1
ATOM 2364 C C . CYS A 1 289 ? 2.501 -8.976 13.790 1.00 97.00 289 CYS A C 1
ATOM 2366 O O . CYS A 1 289 ? 1.945 -9.902 13.213 1.00 97.00 289 CYS A O 1
ATOM 2368 N N . LYS A 1 290 ? 3.467 -9.188 14.690 1.00 94.56 290 LYS A N 1
ATOM 2369 C CA . LYS A 1 290 ? 3.921 -10.533 15.061 1.00 94.56 290 LYS A CA 1
ATOM 2370 C C . LYS A 1 290 ? 2.818 -11.353 15.742 1.00 94.56 290 LYS A C 1
ATOM 2372 O O . LYS A 1 290 ? 2.734 -12.548 15.495 1.00 94.56 290 LYS A O 1
ATOM 2377 N N . ALA A 1 291 ? 1.962 -10.720 16.547 1.00 95.06 291 ALA A N 1
ATOM 2378 C CA . ALA A 1 291 ? 0.802 -11.366 17.171 1.00 95.06 291 ALA A CA 1
ATOM 2379 C C . ALA A 1 291 ? -0.320 -11.729 16.176 1.00 95.06 291 ALA A C 1
ATOM 2381 O O . ALA A 1 291 ? -1.262 -12.423 16.549 1.00 95.06 291 ALA A O 1
ATOM 2382 N N . LEU A 1 292 ? -0.234 -11.267 14.921 1.00 96.44 292 LEU A N 1
ATOM 2383 C CA . LEU A 1 292 ? -1.155 -11.643 13.843 1.00 96.44 292 LEU A CA 1
ATOM 2384 C C . LEU A 1 292 ? -0.709 -12.896 13.076 1.00 96.44 292 LEU A C 1
ATOM 2386 O O . LEU A 1 292 ? -1.427 -13.335 12.178 1.00 96.44 292 LEU A O 1
ATOM 2390 N N . LEU A 1 293 ? 0.453 -13.471 13.409 1.00 94.06 293 LEU A N 1
ATOM 2391 C CA . LEU A 1 293 ? 0.880 -14.745 12.841 1.00 94.06 293 LEU A CA 1
ATOM 2392 C C . LEU A 1 293 ? 0.074 -15.891 13.467 1.00 94.06 293 LEU A C 1
ATOM 2394 O O . LEU A 1 293 ? 0.088 -16.031 14.690 1.00 94.06 293 LEU A O 1
ATOM 2398 N N . PRO A 1 294 ? -0.604 -16.719 12.656 1.00 93.75 294 PRO A N 1
ATOM 2399 C CA . PRO A 1 294 ? -1.401 -17.823 13.169 1.00 93.75 294 PRO A CA 1
ATOM 2400 C C . PRO A 1 294 ? -0.523 -18.970 13.675 1.00 93.75 294 PRO A C 1
ATOM 2402 O O . PRO A 1 294 ? 0.466 -19.349 13.053 1.00 93.75 294 PRO A O 1
ATOM 2405 N N . ASN A 1 295 ? -0.917 -19.597 14.772 1.00 91.06 295 ASN A N 1
ATOM 2406 C CA . ASN A 1 295 ? -0.266 -20.800 15.264 1.00 91.06 295 ASN A CA 1
ATOM 2407 C C . ASN A 1 295 ? -0.432 -21.951 14.260 1.00 91.06 295 ASN A C 1
ATOM 2409 O O . ASN A 1 295 ? -1.525 -22.208 13.742 1.00 91.06 295 ASN A O 1
ATOM 2413 N N . LEU A 1 296 ? 0.681 -22.633 13.982 1.00 87.88 296 LEU A N 1
ATOM 2414 C CA . LEU A 1 296 ? 0.770 -23.692 12.982 1.00 87.88 296 LEU A CA 1
ATOM 2415 C C . LEU A 1 296 ? 0.686 -25.067 13.650 1.00 87.88 296 LEU A C 1
ATOM 2417 O O . LEU A 1 296 ? 1.593 -25.434 14.398 1.00 87.88 296 LEU A O 1
ATOM 2421 N N . ASP A 1 297 ? -0.331 -25.865 13.314 1.00 87.25 297 ASP A N 1
ATOM 2422 C CA . ASP A 1 297 ? -0.310 -27.308 13.563 1.00 87.25 297 ASP A CA 1
ATOM 2423 C C . ASP A 1 297 ? 0.101 -28.035 12.277 1.00 87.25 297 ASP A C 1
ATOM 2425 O O . ASP A 1 297 ? -0.716 -28.386 11.417 1.00 87.25 297 ASP A O 1
ATOM 2429 N N . LYS A 1 298 ? 1.413 -28.268 12.145 1.00 83.06 298 LYS A N 1
ATOM 2430 C CA . LYS A 1 298 ? 1.980 -28.977 10.991 1.00 83.06 298 LYS A CA 1
ATOM 2431 C C . LYS A 1 298 ? 1.478 -30.416 10.870 1.00 83.06 298 LYS A C 1
ATOM 2433 O O . LYS A 1 298 ? 1.416 -30.927 9.756 1.00 83.06 298 LYS A O 1
ATOM 2438 N N . ALA A 1 299 ? 1.145 -31.073 11.983 1.00 87.50 299 ALA A N 1
ATOM 2439 C CA . ALA A 1 299 ? 0.701 -32.462 11.962 1.00 87.50 299 ALA A CA 1
ATOM 2440 C C . ALA A 1 299 ? -0.720 -32.572 11.401 1.00 87.50 299 ALA A C 1
ATOM 2442 O O . ALA A 1 299 ? -1.004 -33.474 10.614 1.00 87.50 299 ALA A O 1
ATOM 2443 N N . GLN A 1 300 ? -1.592 -31.631 11.767 1.00 86.19 300 GLN A N 1
ATOM 2444 C CA . GLN A 1 300 ? -2.984 -31.618 11.316 1.00 86.19 300 GLN A CA 1
ATOM 2445 C C . GLN A 1 300 ? -3.195 -30.856 10.003 1.00 86.19 300 GLN A C 1
ATOM 2447 O O . GLN A 1 300 ? -4.261 -30.982 9.404 1.00 86.19 300 GLN A O 1
ATOM 2452 N N . ARG A 1 301 ? -2.195 -30.090 9.533 1.00 88.56 301 ARG A N 1
ATOM 2453 C CA . ARG A 1 301 ? -2.336 -29.138 8.412 1.00 88.56 301 ARG A CA 1
ATOM 2454 C C . ARG A 1 301 ? -3.544 -28.218 8.623 1.00 88.56 301 ARG A C 1
ATOM 2456 O O . ARG A 1 301 ? -4.330 -27.973 7.711 1.00 88.56 301 ARG A O 1
ATOM 2463 N N . GLN A 1 302 ? -3.700 -27.734 9.851 1.00 86.62 302 GLN A N 1
ATOM 2464 C CA . GLN A 1 302 ? -4.783 -26.850 10.270 1.00 86.62 302 GLN A CA 1
ATOM 2465 C C . GLN A 1 302 ? -4.230 -25.728 11.151 1.00 86.62 302 GLN A C 1
ATOM 2467 O O . GLN A 1 302 ? -3.101 -25.789 11.640 1.00 86.62 302 GLN A O 1
ATOM 2472 N N . SER A 1 303 ? -5.032 -24.682 11.334 1.00 89.38 303 SER A N 1
ATOM 2473 C CA . SER A 1 303 ? -4.731 -23.597 12.262 1.00 89.38 303 SER A CA 1
ATOM 2474 C C . SER A 1 303 ? -5.993 -23.239 13.037 1.00 89.38 303 SER A C 1
ATOM 2476 O O . SER A 1 303 ? -6.925 -22.658 12.477 1.00 89.38 303 SER A O 1
ATOM 2478 N N . ALA A 1 304 ? -6.018 -23.599 14.323 1.00 90.31 304 ALA A N 1
ATOM 2479 C CA . ALA A 1 304 ? -7.124 -23.280 15.229 1.00 90.31 304 ALA A CA 1
ATOM 2480 C C . ALA A 1 304 ? -7.378 -21.765 15.291 1.00 90.31 304 ALA A C 1
ATOM 2482 O O . ALA A 1 304 ? -8.520 -21.321 15.238 1.00 90.31 304 ALA A O 1
ATOM 2483 N N . ASP A 1 305 ? -6.305 -20.976 15.258 1.00 92.38 305 ASP A N 1
ATOM 2484 C CA . ASP A 1 305 ? -6.332 -19.515 15.210 1.00 92.38 305 ASP A CA 1
ATOM 2485 C C . ASP A 1 305 ? -7.189 -18.965 14.059 1.00 92.38 305 ASP A C 1
ATOM 2487 O O . ASP A 1 305 ? -7.969 -18.030 14.244 1.00 92.38 305 ASP A O 1
ATOM 2491 N N . LEU A 1 306 ? -7.090 -19.554 12.864 1.00 92.19 306 LEU A N 1
ATOM 2492 C CA . LEU A 1 306 ? -7.865 -19.112 11.701 1.00 92.19 306 LEU A CA 1
ATOM 2493 C C . LEU A 1 306 ? -9.340 -19.525 11.794 1.00 92.19 306 LEU A C 1
ATOM 2495 O O . LEU A 1 306 ? -10.221 -18.790 11.337 1.00 92.19 306 LEU A O 1
ATOM 2499 N N . GLU A 1 307 ? -9.639 -20.670 12.410 1.00 91.62 307 GLU A N 1
ATOM 2500 C CA . GLU A 1 307 ? -11.022 -21.030 12.731 1.00 91.62 307 GLU A CA 1
ATOM 2501 C C . GLU A 1 307 ? -11.626 -20.090 13.774 1.00 91.62 307 GLU A C 1
ATOM 2503 O O . GLU A 1 307 ? -12.778 -19.673 13.634 1.00 91.62 307 GLU A O 1
ATOM 2508 N N . ASP A 1 308 ? -10.851 -19.738 14.798 1.00 92.25 308 ASP A N 1
ATOM 2509 C CA . ASP A 1 308 ? -11.274 -18.858 15.881 1.00 92.25 308 ASP A CA 1
ATOM 2510 C C . ASP A 1 308 ? -11.582 -17.456 15.374 1.00 92.25 308 ASP A C 1
ATOM 2512 O O . ASP A 1 308 ? -12.584 -16.871 15.787 1.00 92.25 308 ASP A O 1
ATOM 2516 N N . ILE A 1 309 ? -10.810 -16.940 14.414 1.00 94.75 309 ILE A N 1
ATOM 2517 C CA . ILE A 1 309 ? -11.113 -15.668 13.747 1.00 94.75 309 ILE A CA 1
ATOM 2518 C C . ILE A 1 309 ? -12.457 -15.752 13.015 1.00 94.75 309 ILE A C 1
ATOM 2520 O O . ILE A 1 309 ? -13.313 -14.887 13.200 1.00 94.75 309 ILE A O 1
ATOM 2524 N N . ASN A 1 310 ? -12.697 -16.807 12.232 1.00 92.94 310 ASN A N 1
ATOM 2525 C CA . ASN A 1 310 ? -13.971 -16.972 11.525 1.00 92.94 310 ASN A CA 1
ATOM 2526 C C . ASN A 1 310 ? -15.165 -17.100 12.491 1.00 92.94 310 ASN A C 1
ATOM 2528 O O . ASN A 1 310 ? -16.219 -16.508 12.253 1.00 92.94 310 ASN A O 1
ATOM 2532 N N . LYS A 1 311 ? -14.998 -17.823 13.607 1.00 94.19 311 LYS A N 1
ATOM 2533 C CA . LYS A 1 311 ? -16.015 -17.957 14.669 1.00 94.19 311 LYS A CA 1
ATOM 2534 C C . LYS A 1 311 ? -16.220 -16.653 15.450 1.00 94.19 311 LYS A C 1
ATOM 2536 O O . LYS A 1 311 ? -17.324 -16.401 15.939 1.00 94.19 311 LYS A O 1
ATOM 2541 N N . SER A 1 312 ? -15.175 -15.839 15.575 1.00 95.19 312 SER A N 1
ATOM 2542 C CA . SER A 1 312 ? -15.184 -14.590 16.338 1.00 95.19 312 SER A CA 1
ATOM 2543 C C . SER A 1 312 ? -15.732 -13.400 15.564 1.00 95.19 312 SER A C 1
ATOM 2545 O O . SER A 1 312 ? -16.213 -12.479 16.219 1.00 95.19 312 SER A O 1
ATOM 2547 N N . TYR A 1 313 ? -15.688 -13.414 14.224 1.00 95.62 313 TYR A N 1
ATOM 2548 C CA . TYR A 1 313 ? -16.173 -12.325 13.358 1.00 95.62 313 TYR A CA 1
ATOM 2549 C C . TYR A 1 313 ? -17.138 -12.778 12.249 1.00 95.62 313 TYR A C 1
ATOM 2551 O O . TYR A 1 313 ? -16.918 -12.446 11.077 1.00 95.62 313 TYR A O 1
ATOM 2559 N N . PRO A 1 314 ? -18.216 -13.516 12.569 1.00 94.25 314 PRO A N 1
ATOM 2560 C CA . PRO A 1 314 ? -19.111 -14.087 11.565 1.00 94.25 314 PRO A CA 1
ATOM 2561 C C . PRO A 1 314 ? -19.745 -13.042 10.636 1.00 94.25 314 PRO A C 1
ATOM 2563 O O . PRO A 1 314 ? -19.969 -13.337 9.462 1.00 94.25 314 PRO A O 1
ATOM 2566 N N . THR A 1 315 ? -20.022 -11.825 11.120 1.00 94.88 315 THR A N 1
ATOM 2567 C CA . THR A 1 315 ? -20.633 -10.763 10.300 1.00 94.88 315 THR A CA 1
ATOM 2568 C C . THR A 1 315 ? -19.636 -9.682 9.885 1.00 94.88 315 THR A C 1
ATOM 2570 O O . THR A 1 315 ? -19.852 -8.998 8.882 1.00 94.88 315 THR A O 1
ATOM 2573 N N . LYS A 1 316 ? -18.510 -9.556 10.602 1.00 95.69 316 LYS A N 1
ATOM 2574 C CA . LYS A 1 316 ? -17.509 -8.496 10.388 1.00 95.69 316 LYS A CA 1
ATOM 2575 C C . LYS A 1 316 ? -16.218 -8.919 9.688 1.00 95.69 316 LYS A C 1
ATOM 2577 O O . LYS A 1 316 ? -15.358 -8.063 9.476 1.00 95.69 316 LYS A O 1
ATOM 2582 N N . ILE A 1 317 ? -16.075 -10.173 9.254 1.00 95.50 317 ILE A N 1
ATOM 2583 C CA . ILE A 1 317 ? -14.825 -10.682 8.657 1.00 95.50 317 ILE A CA 1
ATOM 2584 C C . ILE A 1 317 ? -14.287 -9.820 7.498 1.00 95.50 317 ILE A C 1
ATOM 2586 O O . ILE A 1 317 ? -13.092 -9.539 7.418 1.00 95.50 317 ILE A O 1
ATOM 2590 N N . ARG A 1 318 ? -15.174 -9.301 6.635 1.00 95.88 318 ARG A N 1
ATOM 2591 C CA . ARG A 1 318 ? -14.793 -8.423 5.512 1.00 95.88 318 ARG A CA 1
ATOM 2592 C C . ARG A 1 318 ? -14.291 -7.057 5.979 1.00 95.88 318 ARG A C 1
ATOM 2594 O O . ARG A 1 318 ? -13.362 -6.508 5.393 1.00 95.88 318 ARG A O 1
ATOM 2601 N N . GLU A 1 319 ? -14.905 -6.495 7.019 1.00 96.56 319 GLU A N 1
ATOM 2602 C CA . GLU A 1 319 ? -14.462 -5.225 7.602 1.00 96.56 319 GLU A CA 1
ATOM 2603 C C . GLU A 1 319 ? -13.095 -5.387 8.267 1.00 96.56 319 GLU A C 1
ATOM 2605 O O . GLU A 1 319 ? -12.210 -4.562 8.050 1.00 96.56 319 GLU A O 1
ATOM 2610 N N . VAL A 1 320 ? -12.907 -6.481 9.007 1.00 96.44 320 VAL A N 1
ATOM 2611 C CA . VAL A 1 320 ? -11.624 -6.862 9.604 1.00 96.44 320 VAL A CA 1
ATOM 2612 C C . VAL A 1 320 ? -10.531 -6.962 8.538 1.00 96.44 320 VAL A C 1
ATOM 2614 O O . VAL A 1 320 ? -9.494 -6.312 8.669 1.00 96.44 320 VAL A O 1
ATOM 2617 N N . ALA A 1 321 ? -10.782 -7.692 7.447 1.00 97.06 321 ALA A N 1
ATOM 2618 C CA . ALA A 1 321 ? -9.833 -7.834 6.343 1.00 97.06 321 ALA A CA 1
ATOM 2619 C C . ALA A 1 321 ? -9.465 -6.479 5.712 1.00 97.06 321 ALA A C 1
ATOM 2621 O O . ALA A 1 321 ? -8.305 -6.222 5.388 1.00 97.06 321 ALA A O 1
ATOM 2622 N N . ARG A 1 322 ? -10.447 -5.578 5.561 1.00 97.75 322 ARG A N 1
ATOM 2623 C CA . ARG A 1 322 ? -10.234 -4.218 5.044 1.00 97.75 322 ARG A CA 1
ATOM 2624 C C . ARG A 1 322 ? -9.360 -3.379 5.978 1.00 97.75 322 ARG A C 1
ATOM 2626 O O . ARG A 1 322 ? -8.479 -2.670 5.494 1.00 97.75 322 ARG A O 1
ATOM 2633 N N . TYR A 1 323 ? -9.589 -3.436 7.289 1.00 98.06 323 TYR A N 1
ATOM 2634 C CA . TYR A 1 323 ? -8.768 -2.706 8.258 1.00 98.06 323 TYR A CA 1
ATOM 2635 C C . TYR A 1 323 ? -7.352 -3.280 8.360 1.00 98.06 323 TYR A C 1
ATOM 2637 O O . TYR A 1 323 ? -6.392 -2.513 8.390 1.00 98.06 323 TYR A O 1
ATOM 2645 N N . LEU A 1 324 ? -7.196 -4.604 8.298 1.00 98.12 324 LEU A N 1
ATOM 2646 C CA . LEU A 1 324 ? -5.881 -5.241 8.226 1.00 98.12 324 LEU A CA 1
ATOM 2647 C C . LEU A 1 324 ? -5.095 -4.780 6.988 1.00 98.12 324 LEU A C 1
ATOM 2649 O O . LEU A 1 324 ? -3.951 -4.345 7.116 1.00 98.12 324 LEU A O 1
ATOM 2653 N N . LEU A 1 325 ? -5.731 -4.771 5.810 1.00 97.88 325 LEU A N 1
ATOM 2654 C CA . LEU A 1 325 ? -5.133 -4.241 4.580 1.00 97.88 325 LEU A CA 1
ATOM 2655 C C . LEU A 1 325 ? -4.749 -2.762 4.714 1.00 97.88 325 LEU A C 1
ATOM 2657 O O . LEU A 1 325 ? -3.661 -2.365 4.300 1.00 97.88 325 LEU A O 1
ATOM 2661 N N . SER A 1 326 ? -5.629 -1.943 5.296 1.00 98.00 326 SER A N 1
ATOM 2662 C CA . SER A 1 326 ? -5.364 -0.522 5.550 1.00 98.00 326 SER A CA 1
ATOM 2663 C C . SER A 1 326 ? -4.120 -0.333 6.425 1.00 98.00 326 SER A C 1
ATOM 2665 O O . SER A 1 326 ? -3.246 0.472 6.092 1.00 98.00 326 SER A O 1
ATOM 2667 N N . MET A 1 327 ? -3.972 -1.133 7.486 1.00 98.00 327 MET A N 1
ATOM 2668 C CA . MET A 1 327 ? -2.780 -1.105 8.333 1.00 98.00 327 MET A CA 1
ATOM 2669 C C . MET A 1 327 ? -1.516 -1.490 7.550 1.00 98.00 327 MET A C 1
ATOM 2671 O O . MET A 1 327 ? -0.512 -0.783 7.645 1.00 98.00 327 MET A O 1
ATOM 2675 N N . VAL A 1 328 ? -1.566 -2.553 6.738 1.00 98.12 328 VAL A N 1
ATOM 2676 C CA . VAL A 1 328 ? -0.438 -2.998 5.896 1.00 98.12 328 VAL A CA 1
ATOM 2677 C C . VAL A 1 328 ? -0.022 -1.911 4.901 1.00 98.12 328 VAL A C 1
ATOM 2679 O O . VAL A 1 328 ? 1.155 -1.556 4.845 1.00 98.12 328 VAL A O 1
ATOM 2682 N N . LYS A 1 329 ? -0.973 -1.294 4.188 1.00 98.00 329 LYS A N 1
ATOM 2683 C CA . LYS A 1 329 ? -0.703 -0.167 3.275 1.00 98.00 329 LYS A CA 1
ATOM 2684 C C . LYS A 1 329 ? -0.040 1.010 3.993 1.00 98.00 329 LYS A C 1
ATOM 2686 O O . LYS A 1 329 ? 0.889 1.621 3.466 1.00 98.00 329 LYS A O 1
ATOM 2691 N N . ARG A 1 330 ? -0.489 1.340 5.211 1.00 96.75 330 ARG A N 1
ATOM 2692 C CA . ARG A 1 330 ? 0.121 2.410 6.018 1.00 96.75 330 ARG A CA 1
ATOM 2693 C C . ARG A 1 330 ? 1.539 2.065 6.466 1.00 96.75 330 ARG A C 1
ATOM 2695 O O . ARG A 1 330 ? 2.389 2.952 6.448 1.00 96.75 330 ARG A O 1
ATOM 2702 N N . LEU A 1 331 ? 1.804 0.811 6.830 1.00 96.38 331 LEU A N 1
ATOM 2703 C CA . LEU A 1 331 ? 3.151 0.345 7.166 1.00 96.38 331 LEU A CA 1
ATOM 2704 C C . LEU A 1 331 ? 4.088 0.434 5.958 1.00 96.38 331 LEU A C 1
ATOM 2706 O O . LEU A 1 331 ? 5.152 1.028 6.086 1.00 96.38 331 LEU A O 1
ATOM 2710 N N . LEU A 1 332 ? 3.668 -0.050 4.787 1.00 96.38 332 LEU A N 1
ATOM 2711 C CA . LEU A 1 332 ? 4.442 0.036 3.542 1.00 96.38 332 LEU A CA 1
ATOM 2712 C C . LEU A 1 332 ? 4.783 1.487 3.162 1.00 96.38 332 LEU A C 1
ATOM 2714 O O . LEU A 1 332 ? 5.913 1.800 2.792 1.00 96.38 332 LEU A O 1
ATOM 2718 N N . ASN A 1 333 ? 3.822 2.402 3.308 1.00 96.06 333 ASN A N 1
ATOM 2719 C CA . ASN A 1 333 ? 4.030 3.805 2.962 1.00 96.06 333 ASN A CA 1
ATOM 2720 C C . ASN A 1 333 ? 4.905 4.567 3.967 1.00 96.06 333 ASN A C 1
ATOM 2722 O O . ASN A 1 333 ? 5.657 5.458 3.561 1.00 96.06 333 ASN A O 1
ATOM 2726 N N . ASN A 1 334 ? 4.811 4.258 5.262 1.00 94.25 334 ASN A N 1
ATOM 2727 C CA . ASN A 1 334 ? 5.354 5.121 6.318 1.00 94.25 334 ASN A CA 1
ATOM 2728 C C . ASN A 1 334 ? 6.490 4.494 7.137 1.00 94.25 334 ASN A C 1
ATOM 2730 O O . ASN A 1 334 ? 7.120 5.195 7.925 1.00 94.25 334 ASN A O 1
ATOM 2734 N N . SER A 1 335 ? 6.758 3.198 6.979 1.00 92.69 335 SER A N 1
ATOM 2735 C CA . SER A 1 335 ? 7.744 2.459 7.766 1.00 92.69 335 SER A CA 1
ATOM 2736 C C . SER A 1 335 ? 8.758 1.765 6.864 1.00 92.69 335 SER A C 1
ATOM 2738 O O . SER A 1 335 ? 8.423 1.283 5.788 1.00 92.69 335 SER A O 1
ATOM 2740 N N . LYS A 1 336 ? 10.007 1.675 7.332 1.00 92.69 336 LYS A N 1
ATOM 2741 C CA . LYS A 1 336 ? 11.026 0.787 6.748 1.00 92.69 336 LYS A CA 1
ATOM 2742 C C . LYS A 1 336 ? 10.988 -0.621 7.347 1.00 92.69 336 LYS A C 1
ATOM 2744 O O . LYS A 1 336 ? 11.664 -1.514 6.862 1.00 92.69 336 LYS A O 1
ATOM 2749 N N . SER A 1 337 ? 10.233 -0.816 8.430 1.00 92.75 337 SER A N 1
ATOM 2750 C CA . SER A 1 337 ? 10.173 -2.106 9.114 1.00 92.75 337 SER A CA 1
ATOM 2751 C C . SER A 1 337 ? 9.451 -3.146 8.249 1.00 92.75 337 SER A C 1
ATOM 2753 O O . SER A 1 337 ? 8.338 -2.873 7.793 1.00 92.75 337 SER A O 1
ATOM 2755 N N . PRO A 1 338 ? 9.998 -4.366 8.109 1.00 94.62 338 PRO A N 1
ATOM 2756 C CA . PRO A 1 338 ? 9.357 -5.434 7.352 1.00 94.62 338 PRO A CA 1
ATOM 2757 C C . PRO A 1 338 ? 8.238 -6.148 8.129 1.00 94.62 338 PRO A C 1
ATOM 2759 O O . PRO A 1 338 ? 7.700 -7.144 7.654 1.00 94.62 338 PRO A O 1
ATOM 2762 N N . CYS A 1 339 ? 7.864 -5.662 9.320 1.00 95.12 339 CYS A N 1
ATOM 2763 C CA . CYS A 1 339 ? 6.864 -6.309 10.175 1.00 95.12 339 CYS A CA 1
ATOM 2764 C C . CYS A 1 339 ? 5.487 -6.478 9.518 1.00 95.12 339 CYS A C 1
ATOM 2766 O O . CYS A 1 339 ? 4.738 -7.364 9.914 1.00 95.12 339 CYS A O 1
ATOM 2768 N N . TRP A 1 340 ? 5.167 -5.695 8.484 1.00 97.19 340 TRP A N 1
ATOM 2769 C CA . TRP A 1 340 ? 3.942 -5.866 7.702 1.00 97.19 340 TRP A CA 1
ATOM 2770 C C . TRP A 1 340 ? 3.830 -7.258 7.059 1.00 97.19 340 TRP A C 1
ATOM 2772 O O . TRP A 1 340 ? 2.713 -7.735 6.876 1.00 97.19 340 TRP A O 1
ATOM 2782 N N . LEU A 1 341 ? 4.953 -7.937 6.779 1.00 97.12 341 LEU A N 1
ATOM 2783 C CA . LEU A 1 341 ? 4.967 -9.307 6.253 1.00 97.12 341 LEU A CA 1
ATOM 2784 C C . LEU A 1 341 ? 4.366 -10.322 7.237 1.00 97.12 341 LEU A C 1
ATOM 2786 O O . LEU A 1 341 ? 3.834 -11.339 6.804 1.00 97.12 341 LEU A O 1
ATOM 2790 N N . TYR A 1 342 ? 4.368 -10.034 8.543 1.00 96.81 342 TYR A N 1
ATOM 2791 C CA . TYR A 1 342 ? 3.719 -10.885 9.548 1.00 96.81 342 TYR A CA 1
ATOM 2792 C C . TYR A 1 342 ? 2.189 -10.870 9.441 1.00 96.81 342 TYR A C 1
ATOM 2794 O O . TYR A 1 342 ? 1.528 -11.814 9.859 1.00 96.81 342 TYR A O 1
ATOM 2802 N N . CYS A 1 343 ? 1.620 -9.821 8.846 1.00 97.62 343 CYS A N 1
ATOM 2803 C CA . CYS A 1 343 ? 0.180 -9.698 8.633 1.00 97.62 343 CYS A CA 1
ATOM 2804 C C . CYS A 1 343 ? -0.305 -10.451 7.388 1.00 97.62 343 CYS A C 1
ATOM 2806 O O . CYS A 1 343 ? -1.502 -10.701 7.255 1.00 97.62 343 CYS A O 1
ATOM 2808 N N . ILE A 1 344 ? 0.602 -10.748 6.453 1.00 97.50 344 ILE A N 1
ATOM 2809 C CA . ILE A 1 344 ? 0.264 -11.237 5.114 1.00 97.50 344 ILE A CA 1
ATOM 2810 C C . ILE A 1 344 ? -0.430 -12.602 5.126 1.00 97.50 344 ILE A C 1
ATOM 2812 O O . ILE A 1 344 ? -1.467 -12.700 4.471 1.00 97.50 344 ILE A O 1
ATOM 2816 N N . PRO A 1 345 ? 0.010 -13.608 5.909 1.00 96.31 345 PRO A N 1
ATOM 2817 C CA . PRO A 1 345 ? -0.659 -14.906 5.901 1.00 96.31 345 PRO A CA 1
ATOM 2818 C C . PRO A 1 345 ? -2.132 -14.819 6.299 1.00 96.31 345 PRO A C 1
ATOM 2820 O O . PRO A 1 345 ? -3.002 -15.387 5.642 1.00 96.31 345 PRO A O 1
ATOM 2823 N N . LEU A 1 346 ? -2.433 -14.038 7.341 1.00 96.50 346 LEU A N 1
ATOM 2824 C CA . LEU A 1 346 ? -3.811 -13.789 7.744 1.00 96.50 346 LEU A CA 1
ATOM 2825 C C . LEU A 1 346 ? -4.568 -12.994 6.670 1.00 96.50 346 LEU A C 1
ATOM 2827 O O . LEU A 1 346 ? -5.713 -13.311 6.357 1.00 96.50 346 LEU A O 1
ATOM 2831 N N . LEU A 1 347 ? -3.943 -11.971 6.087 1.00 97.06 347 LEU A N 1
ATOM 2832 C CA . LEU A 1 347 ? -4.572 -11.142 5.063 1.00 97.06 347 LEU A CA 1
ATOM 2833 C C . LEU A 1 347 ? -4.978 -11.952 3.821 1.00 97.06 347 LEU A C 1
ATOM 2835 O O . LEU A 1 347 ? -6.100 -11.784 3.344 1.00 97.06 347 LEU A O 1
ATOM 2839 N N . HIS A 1 348 ? -4.112 -12.843 3.334 1.00 95.31 348 HIS A N 1
ATOM 2840 C CA . HIS A 1 348 ? -4.395 -13.722 2.198 1.00 95.31 348 HIS A CA 1
ATOM 2841 C C . HIS A 1 348 ? -5.564 -14.670 2.475 1.00 95.31 348 HIS A C 1
ATOM 2843 O O . HIS A 1 348 ? -6.469 -14.788 1.646 1.00 95.31 348 HIS A O 1
ATOM 2849 N N . VAL A 1 349 ? -5.608 -15.275 3.666 1.00 94.12 349 VAL A N 1
ATOM 2850 C CA . VAL A 1 349 ? -6.737 -16.123 4.085 1.00 94.12 349 VAL A CA 1
ATOM 2851 C C . VAL A 1 349 ? -8.043 -15.323 4.101 1.00 94.12 349 VAL A C 1
ATOM 2853 O O . VAL A 1 349 ? -9.065 -15.782 3.591 1.00 94.12 349 VAL A O 1
ATOM 2856 N N . LEU A 1 350 ? -8.019 -14.100 4.641 1.00 94.25 350 LEU A N 1
ATOM 2857 C CA . LEU A 1 350 ? -9.221 -13.278 4.794 1.00 94.25 350 LEU A CA 1
ATOM 2858 C C . LEU A 1 350 ? -9.712 -12.614 3.495 1.00 94.25 350 LEU A C 1
ATOM 2860 O O . LEU A 1 350 ? -10.913 -12.368 3.366 1.00 94.25 350 LEU A O 1
ATOM 2864 N N . GLN A 1 351 ? -8.821 -12.273 2.557 1.00 90.88 351 GLN A N 1
ATOM 2865 C CA . GLN A 1 351 ? -9.179 -11.550 1.327 1.00 90.88 351 GLN A CA 1
ATOM 2866 C C . GLN A 1 351 ? -9.307 -12.441 0.098 1.00 90.88 351 GLN A C 1
ATOM 2868 O O . GLN A 1 351 ? -10.222 -12.243 -0.701 1.00 90.88 351 GLN A O 1
ATOM 2873 N N . GLU A 1 352 ? -8.392 -13.391 -0.075 1.00 78.19 352 GLU A N 1
ATOM 2874 C CA . GLU A 1 352 ? -8.257 -14.144 -1.324 1.00 78.19 352 GLU A CA 1
ATOM 2875 C C . GLU A 1 352 ? -8.952 -15.505 -1.270 1.00 78.19 352 GLU A C 1
ATOM 2877 O O . GLU A 1 352 ? -8.979 -16.235 -2.260 1.00 78.19 352 GLU A O 1
ATOM 2882 N N . GLY A 1 353 ? -9.548 -15.838 -0.119 1.00 81.44 353 GLY A N 1
ATOM 2883 C CA . GLY A 1 353 ? -10.187 -17.131 0.101 1.00 81.44 353 GLY A CA 1
ATOM 2884 C C . GLY A 1 353 ? -9.186 -18.283 0.042 1.00 81.44 353 GLY A C 1
ATOM 2885 O O . GLY A 1 353 ? -9.566 -19.397 -0.315 1.00 81.44 353 GLY A O 1
ATOM 2886 N N . ILE A 1 354 ? -7.915 -18.006 0.351 1.00 87.44 354 ILE A N 1
ATOM 2887 C CA . ILE A 1 354 ? -6.887 -19.034 0.467 1.00 87.44 354 ILE A CA 1
ATOM 2888 C C . ILE A 1 354 ? -7.184 -19.867 1.703 1.00 87.44 354 ILE A C 1
ATOM 2890 O O . ILE A 1 354 ? -7.379 -19.340 2.800 1.00 87.44 354 ILE A O 1
ATOM 2894 N N . TYR A 1 355 ? -7.193 -21.181 1.518 1.00 89.06 355 TYR A N 1
ATOM 2895 C CA . TYR A 1 355 ? -7.281 -22.113 2.628 1.00 89.06 355 TYR A CA 1
ATOM 2896 C C . TYR A 1 355 ? -5.872 -22.467 3.119 1.00 89.06 355 TYR A C 1
ATOM 2898 O O . TYR A 1 355 ? -4.968 -22.660 2.302 1.00 89.06 355 TYR A O 1
ATOM 2906 N N . PRO A 1 356 ? -5.656 -22.578 4.439 1.00 89.56 356 PRO A N 1
ATOM 2907 C CA . PRO A 1 356 ? -4.375 -23.011 4.985 1.00 89.56 356 PRO A CA 1
ATOM 2908 C C . PRO A 1 356 ? -3.926 -24.336 4.374 1.00 89.56 356 PRO A C 1
ATOM 2910 O O . PRO A 1 356 ? -4.713 -25.278 4.279 1.00 89.56 356 PRO A O 1
ATOM 2913 N N . TYR A 1 357 ? -2.655 -24.413 3.984 1.00 90.00 357 TYR A N 1
ATOM 2914 C CA . TYR A 1 357 ? -2.038 -25.587 3.362 1.00 90.00 357 TYR A CA 1
ATOM 2915 C C . TYR A 1 357 ? -2.675 -26.018 2.035 1.00 90.00 357 TYR A C 1
ATOM 2917 O O . TYR A 1 357 ? -2.518 -27.174 1.628 1.00 90.00 357 TYR A O 1
ATOM 2925 N N . GLN A 1 358 ? -3.396 -25.117 1.368 1.00 89.31 358 GLN A N 1
ATOM 2926 C CA . GLN A 1 358 ? -3.915 -25.338 0.028 1.00 89.31 358 GLN A CA 1
ATOM 2927 C C . GLN A 1 358 ? -2.764 -25.466 -0.977 1.00 89.31 358 GLN A C 1
ATOM 2929 O O . GLN A 1 358 ? -1.841 -24.652 -0.993 1.00 89.31 358 GLN A O 1
ATOM 2934 N N . ASP A 1 359 ? -2.846 -26.466 -1.854 1.00 86.81 359 ASP A N 1
ATOM 2935 C CA . ASP A 1 359 ? -1.905 -26.596 -2.964 1.00 86.81 359 ASP A CA 1
ATOM 2936 C C . ASP A 1 359 ? -2.086 -25.448 -3.965 1.00 86.81 359 ASP A C 1
ATOM 2938 O O . ASP A 1 359 ? -3.205 -24.992 -4.224 1.00 86.81 359 ASP A O 1
ATOM 2942 N N . VAL A 1 360 ? -0.986 -25.026 -4.594 1.00 85.00 360 VAL A N 1
ATOM 2943 C CA . VAL A 1 360 ? -1.011 -23.989 -5.632 1.00 85.00 360 VAL A CA 1
ATOM 2944 C C . VAL A 1 360 ? -2.021 -24.374 -6.726 1.00 85.00 360 VAL A C 1
ATOM 2946 O O . VAL A 1 360 ? -1.861 -25.419 -7.369 1.00 85.00 360 VAL A O 1
ATOM 2949 N N . PRO A 1 361 ? -3.046 -23.542 -6.995 1.00 84.44 361 PRO A N 1
ATOM 2950 C CA . PRO A 1 361 ? -4.002 -23.823 -8.055 1.00 84.44 361 PRO A CA 1
ATOM 2951 C C . PRO A 1 361 ? -3.297 -23.966 -9.408 1.00 84.44 361 PRO A C 1
ATOM 2953 O O . PRO A 1 361 ? -2.609 -23.050 -9.848 1.00 84.44 361 PRO A O 1
ATOM 2956 N N . LYS A 1 362 ? -3.524 -25.080 -10.119 1.00 78.38 362 LYS A N 1
ATOM 2957 C CA . LYS A 1 362 ? -2.903 -25.354 -11.436 1.00 78.38 362 LYS A CA 1
ATOM 2958 C C . LYS A 1 362 ? -3.185 -24.286 -12.499 1.00 78.38 362 LYS A C 1
ATOM 2960 O O . LYS A 1 362 ? -2.459 -24.200 -13.482 1.00 78.38 362 LYS A O 1
ATOM 2965 N N . ALA A 1 363 ? -4.268 -23.527 -12.329 1.00 74.19 363 ALA A N 1
ATOM 2966 C CA . ALA A 1 363 ? -4.662 -22.457 -13.237 1.00 74.19 363 ALA A CA 1
ATOM 2967 C C . ALA A 1 363 ? -3.773 -21.211 -13.118 1.00 74.19 363 ALA A C 1
ATOM 2969 O O . ALA A 1 363 ? -3.724 -20.433 -14.063 1.00 74.19 363 ALA A O 1
ATOM 2970 N N . ILE A 1 364 ? -3.089 -21.031 -11.982 1.00 68.38 364 ILE A N 1
ATOM 2971 C CA . ILE A 1 364 ? -2.230 -19.877 -11.731 1.00 68.38 364 ILE A CA 1
ATOM 2972 C C . ILE A 1 364 ? -0.836 -20.183 -12.277 1.00 68.38 364 ILE A C 1
ATOM 2974 O O . ILE A 1 364 ? -0.187 -21.130 -11.829 1.00 68.38 364 ILE A O 1
ATOM 2978 N N . ASN A 1 365 ? -0.359 -19.385 -13.230 1.00 71.75 365 ASN A N 1
ATOM 2979 C CA . ASN A 1 365 ? 0.977 -19.544 -13.806 1.00 71.75 365 ASN A CA 1
ATOM 2980 C C . ASN A 1 365 ? 1.793 -18.244 -13.708 1.00 71.75 365 ASN A C 1
ATOM 2982 O O . ASN A 1 365 ? 1.252 -17.167 -13.492 1.00 71.75 365 ASN A O 1
ATOM 2986 N N . HIS A 1 366 ? 3.115 -18.337 -13.865 1.00 67.31 366 HIS A N 1
ATOM 2987 C CA . HIS A 1 366 ? 4.021 -17.180 -13.794 1.00 67.31 366 HIS A CA 1
ATOM 2988 C C . HIS A 1 366 ? 3.818 -16.156 -14.932 1.00 67.31 366 HIS A C 1
ATOM 2990 O O . HIS A 1 366 ? 4.415 -15.082 -14.899 1.00 67.31 366 HIS A O 1
ATOM 2996 N N . ASN A 1 367 ? 3.020 -16.494 -15.953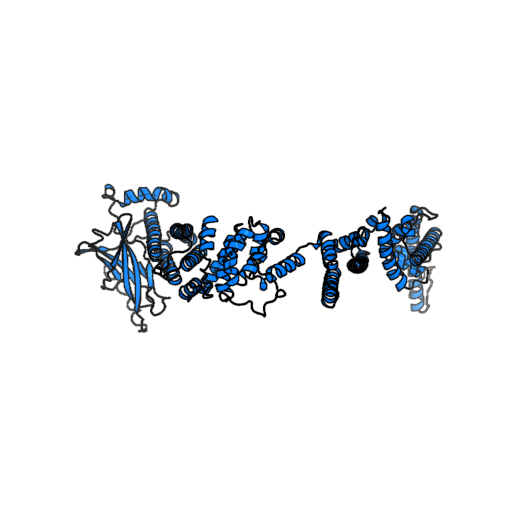 1.00 66.06 367 ASN A N 1
ATOM 2997 C CA . ASN A 1 367 ? 2.617 -15.589 -17.030 1.00 66.06 367 ASN A CA 1
ATOM 2998 C C . ASN A 1 367 ? 1.313 -14.843 -16.716 1.00 66.06 367 ASN A C 1
ATOM 3000 O O . ASN A 1 367 ? 0.949 -13.954 -17.490 1.00 66.06 367 ASN A O 1
ATOM 3004 N N . ASP A 1 368 ? 0.616 -15.172 -15.620 1.00 65.19 368 ASP A N 1
ATOM 3005 C CA . ASP A 1 368 ? -0.500 -14.359 -15.153 1.00 65.19 368 ASP A CA 1
ATOM 3006 C C . ASP A 1 368 ? -0.001 -12.937 -14.877 1.00 65.19 368 ASP A C 1
ATOM 3008 O O . ASP A 1 368 ? 1.115 -12.752 -14.375 1.00 65.19 368 ASP A O 1
ATOM 3012 N N . PRO A 1 369 ? -0.794 -11.910 -15.222 1.00 61.50 369 PRO A N 1
ATOM 3013 C CA . PRO A 1 369 ? -0.371 -10.533 -15.055 1.00 61.50 369 PRO A CA 1
ATOM 3014 C C . PRO A 1 369 ? 0.024 -10.277 -13.598 1.00 61.50 369 PRO A C 1
ATOM 3016 O O . PRO A 1 369 ? -0.739 -10.553 -12.667 1.00 61.50 369 PRO A O 1
ATOM 3019 N N . VAL A 1 370 ? 1.220 -9.712 -13.412 1.00 59.22 370 VAL A N 1
ATOM 3020 C CA . VAL A 1 370 ? 1.566 -9.004 -12.176 1.00 59.22 370 VAL A CA 1
ATOM 3021 C C . VAL A 1 370 ? 0.453 -7.985 -11.948 1.00 59.22 370 VAL A C 1
ATOM 3023 O O . VAL A 1 370 ? 0.198 -7.183 -12.852 1.00 59.22 370 VAL A O 1
ATOM 3026 N N . PRO A 1 371 ? -0.276 -8.070 -10.822 1.00 65.88 371 PRO A N 1
ATOM 3027 C CA . PRO A 1 371 ? 0.228 -8.452 -9.495 1.00 65.88 371 PRO A CA 1
ATOM 3028 C C . PRO A 1 371 ? -0.262 -9.797 -8.902 1.00 65.88 371 PRO A C 1
ATOM 3030 O O . PRO A 1 371 ? 0.170 -10.157 -7.801 1.00 65.88 371 PRO A O 1
ATOM 3033 N N . ARG A 1 372 ? -1.092 -10.573 -9.613 1.00 79.56 372 ARG A N 1
ATOM 3034 C CA . ARG A 1 372 ? -1.900 -11.639 -8.983 1.00 79.56 372 ARG A CA 1
ATOM 3035 C C . ARG A 1 372 ? -1.098 -12.849 -8.542 1.00 79.56 372 ARG A C 1
ATOM 3037 O O . ARG A 1 372 ? -1.314 -13.387 -7.461 1.00 79.56 372 ARG A O 1
ATOM 3044 N N . TRP A 1 373 ? -0.136 -13.271 -9.359 1.00 84.50 373 TRP A N 1
ATOM 3045 C CA . TRP A 1 373 ? 0.711 -14.420 -9.031 1.00 84.50 373 TRP A CA 1
ATOM 3046 C C . TRP A 1 373 ? 1.526 -14.191 -7.745 1.00 84.50 373 TRP A C 1
ATOM 3048 O O . TRP A 1 373 ? 1.771 -15.139 -7.000 1.00 84.50 373 TRP A O 1
ATOM 3058 N N . TRP A 1 374 ? 1.883 -12.933 -7.469 1.00 90.12 374 TRP A N 1
ATOM 3059 C CA . TRP A 1 374 ? 2.707 -12.498 -6.342 1.00 90.12 374 TRP A CA 1
ATOM 3060 C C . TRP A 1 374 ? 1.936 -12.301 -5.025 1.00 90.12 374 TRP A C 1
ATOM 3062 O O . TRP A 1 374 ? 2.575 -12.076 -3.996 1.00 90.12 374 TRP A O 1
ATOM 3072 N N . GLY A 1 375 ? 0.597 -12.353 -5.041 1.00 91.00 375 GLY A N 1
ATOM 3073 C CA . GLY A 1 375 ? -0.236 -12.053 -3.865 1.00 91.00 375 GLY A CA 1
ATOM 3074 C C . GLY A 1 375 ? -0.176 -10.586 -3.429 1.00 91.00 375 GLY A C 1
ATOM 3075 O O . GLY A 1 375 ? -0.305 -10.267 -2.254 1.00 91.00 375 GLY A O 1
ATOM 3076 N N . ILE A 1 376 ? 0.093 -9.661 -4.358 1.00 93.19 376 ILE A N 1
ATOM 3077 C CA . ILE A 1 376 ? 0.253 -8.229 -4.037 1.00 93.19 376 ILE A CA 1
ATOM 3078 C C . ILE A 1 376 ? -0.767 -7.341 -4.745 1.00 93.19 376 ILE A C 1
ATOM 3080 O O . ILE A 1 376 ? -0.574 -6.127 -4.815 1.00 93.19 376 ILE A O 1
ATOM 3084 N N . ASP A 1 377 ? -1.865 -7.911 -5.250 1.00 90.81 377 ASP A N 1
ATOM 3085 C CA . ASP A 1 377 ? -2.886 -7.179 -6.015 1.00 90.81 377 ASP A CA 1
ATOM 3086 C C . ASP A 1 377 ? -3.363 -5.924 -5.288 1.00 90.81 377 ASP A C 1
ATOM 3088 O O . ASP A 1 377 ? -3.433 -4.835 -5.861 1.00 90.81 377 ASP A O 1
ATOM 3092 N N . ASN A 1 378 ? -3.590 -6.058 -3.985 1.00 93.50 378 ASN A N 1
ATOM 3093 C CA . ASN A 1 378 ? -4.123 -4.986 -3.162 1.00 93.50 378 ASN A CA 1
ATOM 3094 C C . ASN A 1 378 ? -3.056 -4.036 -2.596 1.00 93.50 378 ASN A C 1
ATOM 3096 O O . ASN A 1 378 ? -3.434 -3.044 -1.971 1.00 93.50 378 ASN A O 1
ATOM 3100 N N . ILE A 1 379 ? -1.757 -4.307 -2.780 1.00 96.06 379 ILE A N 1
ATOM 3101 C CA . ILE A 1 379 ? -0.652 -3.545 -2.158 1.00 96.06 379 ILE A CA 1
ATOM 3102 C C . ILE A 1 379 ? 0.503 -3.202 -3.114 1.00 96.06 379 ILE A C 1
ATOM 3104 O O . ILE A 1 379 ? 1.526 -2.693 -2.664 1.00 96.06 379 ILE A O 1
ATOM 3108 N N . SER A 1 380 ? 0.372 -3.472 -4.415 1.00 94.00 380 SER A N 1
ATOM 3109 C CA . SER A 1 380 ? 1.458 -3.319 -5.397 1.00 94.00 380 SER A CA 1
ATOM 3110 C C . SER A 1 380 ? 2.047 -1.903 -5.436 1.00 94.00 380 SER A C 1
ATOM 3112 O O . SER A 1 380 ? 3.263 -1.743 -5.358 1.00 94.00 380 SER A O 1
ATOM 3114 N N . SER A 1 381 ? 1.207 -0.865 -5.470 1.00 94.19 381 SER A N 1
ATOM 3115 C CA . SER A 1 381 ? 1.660 0.533 -5.457 1.00 94.19 381 SER A CA 1
ATOM 3116 C C . SER A 1 381 ? 2.428 0.902 -4.189 1.00 94.19 381 SER A C 1
ATOM 3118 O O . SER A 1 381 ? 3.462 1.564 -4.250 1.00 94.19 381 SER A O 1
ATOM 3120 N N . GLU A 1 382 ? 1.937 0.471 -3.031 1.00 96.81 382 GLU A N 1
ATOM 3121 C CA . GLU A 1 382 ? 2.556 0.736 -1.738 1.00 96.81 382 GLU A CA 1
ATOM 3122 C C . GLU A 1 382 ? 3.858 -0.056 -1.569 1.00 96.81 382 GLU A C 1
ATOM 3124 O O . GLU A 1 382 ? 4.800 0.435 -0.946 1.00 96.81 382 GLU A O 1
ATOM 3129 N N . LEU A 1 383 ? 3.948 -1.249 -2.163 1.00 94.38 383 LEU A N 1
ATOM 3130 C CA . LEU A 1 383 ? 5.156 -2.065 -2.154 1.00 94.38 383 LEU A CA 1
ATOM 3131 C C . LEU A 1 383 ? 6.299 -1.411 -2.936 1.00 94.38 383 LEU A C 1
ATOM 3133 O O . LEU A 1 383 ? 7.433 -1.404 -2.463 1.00 94.38 383 LEU A O 1
ATOM 3137 N N . GLU A 1 384 ? 6.014 -0.799 -4.085 1.00 91.56 384 GLU A N 1
ATOM 3138 C CA . GLU A 1 384 ? 7.020 -0.041 -4.841 1.00 91.56 384 GLU A CA 1
ATOM 3139 C C . GLU A 1 384 ? 7.509 1.191 -4.061 1.00 91.56 384 GLU A C 1
ATOM 3141 O O . GLU A 1 384 ? 8.708 1.486 -4.021 1.00 91.56 384 GLU A O 1
ATOM 3146 N N . VAL A 1 385 ? 6.605 1.871 -3.343 1.00 93.06 385 VAL A N 1
ATOM 3147 C CA . VAL A 1 385 ? 6.983 2.947 -2.412 1.00 93.06 385 VAL A CA 1
ATOM 3148 C C . VAL A 1 385 ? 7.890 2.413 -1.301 1.00 93.06 385 VAL A C 1
ATOM 3150 O O . VAL A 1 385 ? 8.893 3.054 -0.977 1.00 93.06 385 VAL A O 1
ATOM 3153 N N . TYR A 1 386 ? 7.577 1.249 -0.736 1.00 93.00 386 TYR A N 1
ATOM 3154 C CA . TYR A 1 386 ? 8.383 0.617 0.306 1.00 93.00 386 TYR A CA 1
ATOM 3155 C C . TYR A 1 386 ? 9.790 0.248 -0.196 1.00 93.00 386 TYR A C 1
ATOM 3157 O O . TYR A 1 386 ? 10.776 0.638 0.435 1.00 93.00 386 TYR A O 1
ATOM 3165 N N . LYS A 1 387 ? 9.903 -0.393 -1.370 1.00 90.44 387 LYS A N 1
ATOM 3166 C CA . LYS A 1 387 ? 11.188 -0.737 -2.014 1.00 90.44 387 LYS A CA 1
ATOM 3167 C C . LYS A 1 387 ? 12.087 0.475 -2.231 1.00 90.44 387 LYS A C 1
ATOM 3169 O O . LYS A 1 387 ? 13.297 0.378 -2.081 1.00 90.44 387 LYS A O 1
ATOM 3174 N N . SER A 1 388 ? 11.506 1.633 -2.548 1.00 88.19 388 SER A N 1
ATOM 3175 C CA . SER A 1 388 ? 12.280 2.867 -2.745 1.00 88.19 388 SER A CA 1
ATOM 3176 C C . SER A 1 388 ? 12.886 3.443 -1.454 1.00 88.19 388 SER A C 1
ATOM 3178 O O . SER A 1 388 ? 13.795 4.269 -1.516 1.00 88.19 388 SER A O 1
ATOM 3180 N N . LYS A 1 389 ? 12.371 3.047 -0.281 1.00 86.00 389 LYS A N 1
ATOM 3181 C CA . LYS A 1 389 ? 12.743 3.602 1.034 1.00 86.00 389 LYS A CA 1
ATOM 3182 C C . LYS A 1 389 ? 13.550 2.640 1.898 1.00 86.00 389 LYS A C 1
ATOM 3184 O O . LYS A 1 389 ? 14.219 3.095 2.836 1.00 86.00 389 LYS A O 1
ATOM 3189 N N . SER A 1 390 ? 13.392 1.343 1.659 1.00 73.75 390 SER A N 1
ATOM 3190 C CA . SER A 1 390 ? 13.829 0.293 2.565 1.00 73.75 390 SER A CA 1
ATOM 3191 C C . SER A 1 390 ? 14.938 -0.540 1.946 1.00 73.75 390 SER A C 1
ATOM 3193 O O . SER A 1 390 ? 14.749 -1.171 0.907 1.00 73.75 390 SER A O 1
ATOM 3195 N N . ASP A 1 391 ? 16.065 -0.589 2.649 1.00 72.94 391 ASP A N 1
ATOM 3196 C CA . ASP A 1 391 ? 16.981 -1.705 2.528 1.00 72.94 391 ASP A CA 1
ATOM 3197 C C . ASP A 1 391 ? 16.593 -2.701 3.622 1.00 72.94 391 ASP A C 1
ATOM 3199 O O . ASP A 1 391 ? 16.664 -2.379 4.808 1.00 72.94 391 ASP A O 1
ATOM 3203 N N . PHE A 1 392 ? 16.125 -3.893 3.244 1.00 71.75 392 PHE A N 1
ATOM 3204 C CA . PHE A 1 392 ? 15.994 -4.991 4.192 1.00 71.75 392 PHE A CA 1
ATOM 3205 C C . PHE A 1 392 ? 17.384 -5.265 4.763 1.00 71.75 392 PHE A C 1
ATOM 3207 O O . PHE A 1 392 ? 18.237 -5.803 4.063 1.00 71.75 392 PHE A O 1
ATOM 3214 N N . GLU A 1 393 ? 17.612 -4.896 6.023 1.00 73.19 393 GLU A N 1
ATOM 3215 C CA . GLU A 1 393 ? 18.921 -5.087 6.660 1.00 73.19 393 GLU A CA 1
ATOM 3216 C C . GLU A 1 393 ? 19.284 -6.578 6.777 1.00 73.19 393 GLU A C 1
ATOM 3218 O O . GLU A 1 393 ? 20.461 -6.921 6.722 1.00 73.19 393 GLU A O 1
ATOM 3223 N N . SER A 1 394 ? 18.289 -7.476 6.869 1.00 85.19 394 SER A N 1
ATOM 3224 C CA . SER A 1 394 ? 18.512 -8.929 6.918 1.00 85.19 394 SER A CA 1
ATOM 3225 C C . SER A 1 394 ? 17.339 -9.738 6.324 1.00 85.19 394 SER A C 1
ATOM 3227 O O . SER A 1 394 ? 16.490 -10.251 7.061 1.00 85.19 394 SER A O 1
ATOM 3229 N N . PRO A 1 395 ? 17.248 -9.887 4.982 1.00 91.00 395 PRO A N 1
ATOM 3230 C CA . PRO A 1 395 ? 16.252 -10.755 4.341 1.00 91.00 395 PRO A CA 1
ATOM 3231 C C . PRO A 1 395 ? 16.340 -12.209 4.828 1.00 91.00 395 PRO A C 1
ATOM 3233 O O . PRO A 1 395 ? 15.323 -12.890 4.942 1.00 91.00 395 PRO A O 1
ATOM 3236 N N . SER A 1 396 ? 17.552 -12.671 5.150 1.00 90.50 396 SER A N 1
ATOM 3237 C CA . SER A 1 396 ? 17.830 -14.044 5.581 1.00 90.50 396 SER A CA 1
ATOM 3238 C C . SER A 1 396 ? 17.270 -14.372 6.971 1.00 90.50 396 SER A C 1
ATOM 3240 O O . SER A 1 396 ? 16.757 -15.467 7.181 1.00 90.50 396 SER A O 1
ATOM 3242 N N . GLU A 1 397 ? 17.299 -13.439 7.924 1.00 90.94 397 GLU A N 1
ATOM 3243 C CA . GLU A 1 397 ? 16.641 -13.652 9.225 1.00 90.94 397 GLU A CA 1
ATOM 3244 C C . GLU A 1 397 ? 15.121 -13.698 9.074 1.00 90.94 397 GLU A C 1
ATOM 3246 O O . GLU A 1 397 ? 14.439 -14.530 9.678 1.00 90.94 397 GLU A O 1
ATOM 3251 N N . LEU A 1 398 ? 14.580 -12.823 8.224 1.00 91.56 398 LEU A N 1
ATOM 3252 C CA . LEU A 1 398 ? 13.145 -12.750 8.010 1.00 91.56 398 LEU A CA 1
ATOM 3253 C C . LEU A 1 398 ? 12.608 -13.985 7.281 1.00 91.56 398 LEU A C 1
ATOM 3255 O O . LEU A 1 398 ? 11.560 -14.501 7.668 1.00 91.56 398 LEU A O 1
ATOM 3259 N N . VAL A 1 399 ? 13.325 -14.495 6.271 1.00 93.81 399 VAL A N 1
ATOM 3260 C CA . VAL A 1 399 ? 12.915 -15.722 5.575 1.00 93.81 399 VAL A CA 1
ATOM 3261 C C . VAL A 1 399 ? 12.929 -16.917 6.524 1.00 93.81 399 VAL A C 1
ATOM 3263 O O . VAL A 1 399 ? 12.006 -17.717 6.472 1.00 93.81 399 VAL A O 1
ATOM 3266 N N . GLN A 1 400 ? 13.893 -17.016 7.445 1.00 92.12 400 GLN A N 1
ATOM 3267 C CA . GLN A 1 400 ? 13.918 -18.089 8.448 1.00 92.12 400 GLN A CA 1
ATOM 3268 C C . GLN A 1 400 ? 12.702 -18.031 9.379 1.00 92.12 400 GLN A C 1
ATOM 3270 O O . GLN A 1 400 ? 12.111 -19.065 9.689 1.00 92.12 400 GLN A O 1
ATOM 3275 N N . LEU A 1 401 ? 12.297 -16.826 9.787 1.00 91.50 401 LEU A N 1
ATOM 3276 C CA . LEU A 1 401 ? 11.117 -16.625 10.626 1.00 91.50 401 LEU A CA 1
ATOM 3277 C C . LEU A 1 401 ? 9.806 -16.937 9.883 1.00 91.50 401 LEU A C 1
ATOM 3279 O O . LEU A 1 401 ? 8.887 -17.499 10.478 1.00 91.50 401 LEU A O 1
ATOM 3283 N N . LEU A 1 402 ? 9.712 -16.576 8.599 1.00 94.69 402 LEU A N 1
ATOM 3284 C CA . LEU A 1 402 ? 8.515 -16.771 7.772 1.00 94.69 402 LEU A CA 1
ATOM 3285 C C . LEU A 1 402 ? 8.426 -18.164 7.135 1.00 94.69 402 LEU A C 1
ATOM 3287 O O . LEU A 1 402 ? 7.329 -18.598 6.796 1.00 94.69 402 LEU A O 1
ATOM 3291 N N . HIS A 1 403 ? 9.540 -18.882 7.000 1.00 94.31 403 HIS A N 1
ATOM 3292 C CA . HIS A 1 403 ? 9.609 -20.178 6.325 1.00 94.31 403 HIS A CA 1
ATOM 3293 C C . HIS A 1 403 ? 8.563 -21.200 6.811 1.00 94.31 403 HIS A C 1
ATOM 3295 O O . HIS A 1 403 ? 7.929 -21.825 5.960 1.00 94.31 403 HIS A O 1
ATOM 3301 N N . PRO A 1 404 ? 8.279 -21.346 8.125 1.00 92.38 404 PRO A N 1
ATOM 3302 C CA . PRO A 1 404 ? 7.215 -22.239 8.590 1.00 92.38 404 PRO A CA 1
ATOM 3303 C C . PRO A 1 404 ? 5.831 -21.929 8.000 1.00 92.38 404 PRO A C 1
ATOM 3305 O O . PRO A 1 404 ? 5.015 -22.834 7.858 1.00 92.38 404 PRO A O 1
ATOM 3308 N N . TYR A 1 405 ? 5.576 -20.670 7.639 1.00 94.81 405 TYR A N 1
ATOM 3309 C CA . TYR A 1 405 ? 4.304 -20.190 7.107 1.00 94.81 405 TYR A CA 1
ATOM 3310 C C . TYR A 1 405 ? 4.204 -20.319 5.583 1.00 94.81 405 TYR A C 1
ATOM 3312 O O . TYR A 1 405 ? 3.100 -20.230 5.058 1.00 94.81 405 TYR A O 1
ATOM 3320 N N . PHE A 1 406 ? 5.306 -20.577 4.868 1.00 94.75 406 PHE A N 1
ATOM 3321 C CA . PHE A 1 406 ? 5.275 -20.780 3.411 1.00 94.75 406 PHE A CA 1
ATOM 3322 C C . PHE A 1 406 ? 4.509 -22.047 3.007 1.00 94.75 406 PHE A C 1
ATOM 3324 O O . PHE A 1 406 ? 3.936 -22.100 1.925 1.00 94.75 406 PHE A O 1
ATOM 3331 N N . GLU A 1 407 ? 4.481 -23.062 3.876 1.00 91.06 407 GLU A N 1
ATOM 3332 C CA . GLU A 1 407 ? 3.669 -24.272 3.678 1.00 91.06 407 GLU A CA 1
ATOM 3333 C C . GLU A 1 407 ? 2.177 -24.006 3.918 1.00 91.06 407 GLU A C 1
ATOM 3335 O O . GLU A 1 407 ? 1.327 -24.646 3.303 1.00 91.06 407 GLU A O 1
ATOM 3340 N N . MET A 1 408 ? 1.857 -23.082 4.830 1.00 93.31 408 MET A N 1
ATOM 3341 C CA . MET A 1 408 ? 0.482 -22.722 5.172 1.00 93.31 408 MET A CA 1
ATOM 3342 C C . MET A 1 408 ? -0.123 -21.778 4.127 1.00 93.31 408 MET A C 1
ATOM 3344 O O . MET A 1 408 ? -1.290 -21.926 3.773 1.00 93.31 408 MET A O 1
ATOM 3348 N N . ASP A 1 409 ? 0.661 -20.822 3.641 1.00 95.06 409 ASP A N 1
ATOM 3349 C CA . ASP A 1 409 ? 0.266 -19.821 2.659 1.00 95.06 409 ASP A CA 1
ATOM 3350 C C . ASP A 1 409 ? 1.246 -19.844 1.481 1.00 95.06 409 ASP A C 1
ATOM 3352 O O . ASP A 1 409 ? 2.365 -19.330 1.562 1.00 95.06 409 ASP A O 1
ATOM 3356 N N . TYR A 1 410 ? 0.801 -20.419 0.362 1.00 93.44 410 TYR A N 1
ATOM 3357 C CA . TYR A 1 410 ? 1.617 -20.552 -0.843 1.00 93.44 410 TYR A CA 1
ATOM 3358 C C . TYR A 1 410 ? 1.909 -19.209 -1.542 1.00 93.44 410 TYR A C 1
ATOM 3360 O O . TYR A 1 410 ? 2.782 -19.162 -2.417 1.00 93.44 410 TYR A O 1
ATOM 3368 N N . LEU A 1 411 ? 1.197 -18.125 -1.203 1.00 94.81 411 LEU A N 1
ATOM 3369 C CA . LEU A 1 411 ? 1.469 -16.782 -1.723 1.00 94.81 411 LEU A CA 1
ATOM 3370 C C . LEU A 1 411 ? 2.489 -16.024 -0.884 1.00 94.81 411 LEU A C 1
ATOM 3372 O O . LEU A 1 411 ? 3.242 -15.233 -1.448 1.00 94.81 411 LEU A O 1
ATOM 3376 N N . LEU A 1 412 ? 2.587 -16.292 0.420 1.00 96.50 412 LEU A N 1
ATOM 3377 C CA . LEU A 1 412 ? 3.562 -15.640 1.296 1.00 96.50 412 LEU A CA 1
ATOM 3378 C C . LEU A 1 412 ? 5.006 -15.654 0.753 1.00 96.50 412 LEU A C 1
ATOM 3380 O O . LEU A 1 412 ? 5.610 -14.578 0.725 1.00 96.50 412 LEU A O 1
ATOM 3384 N N . PRO A 1 413 ? 5.592 -16.785 0.294 1.00 96.00 413 PRO A N 1
ATOM 3385 C CA . PRO A 1 413 ? 6.949 -16.764 -0.256 1.00 96.00 413 PRO A CA 1
ATOM 3386 C C . PRO A 1 413 ? 7.056 -15.870 -1.494 1.00 96.00 413 PRO A C 1
ATOM 3388 O O . PRO A 1 413 ? 8.087 -15.234 -1.710 1.00 96.00 413 PRO A O 1
ATOM 3391 N N . ARG A 1 414 ? 5.987 -15.772 -2.291 1.00 94.56 414 ARG A N 1
ATOM 3392 C CA . ARG A 1 414 ? 5.938 -14.915 -3.479 1.00 94.56 414 ARG A CA 1
ATOM 3393 C C . ARG A 1 414 ? 5.892 -13.454 -3.071 1.00 94.56 414 ARG A C 1
ATOM 3395 O O . ARG A 1 414 ? 6.720 -12.683 -3.535 1.00 94.56 414 ARG A O 1
ATOM 3402 N N . THR A 1 415 ? 5.004 -13.083 -2.154 1.00 96.00 415 THR A N 1
ATOM 3403 C CA . THR A 1 415 ? 4.916 -11.721 -1.614 1.00 96.00 415 THR A CA 1
ATOM 3404 C C . THR A 1 415 ? 6.223 -11.287 -0.955 1.00 96.00 415 THR A C 1
ATOM 3406 O O . THR A 1 415 ? 6.679 -10.165 -1.170 1.00 96.00 415 THR A O 1
ATOM 3409 N N . PHE A 1 416 ? 6.865 -12.187 -0.203 1.00 96.19 416 PHE A N 1
ATOM 3410 C CA . PHE A 1 416 ? 8.178 -11.950 0.387 1.00 96.19 416 PHE A CA 1
ATOM 3411 C C . PHE A 1 416 ? 9.219 -11.639 -0.691 1.00 96.19 416 PHE A C 1
ATOM 3413 O O . PHE A 1 416 ? 9.828 -10.573 -0.647 1.00 96.19 416 PHE A O 1
ATOM 3420 N N . VAL A 1 417 ? 9.385 -12.501 -1.699 1.00 94.69 417 VAL A N 1
ATOM 3421 C CA . VAL A 1 417 ? 10.376 -12.267 -2.761 1.00 94.69 417 VAL A CA 1
ATOM 3422 C C . VAL A 1 417 ? 10.034 -11.033 -3.599 1.00 94.69 417 VAL A C 1
ATOM 3424 O O . VAL A 1 417 ? 10.924 -10.244 -3.909 1.00 94.69 417 VAL A O 1
ATOM 3427 N N . ALA A 1 418 ? 8.752 -10.798 -3.887 1.00 92.94 418 ALA A N 1
ATOM 3428 C CA . ALA A 1 418 ? 8.283 -9.599 -4.574 1.00 92.94 418 ALA A CA 1
ATOM 3429 C C . ALA A 1 418 ? 8.614 -8.313 -3.818 1.00 92.94 418 ALA A C 1
ATOM 3431 O O . ALA A 1 418 ? 8.650 -7.257 -4.442 1.00 92.94 418 ALA A O 1
ATOM 3432 N N . SER A 1 419 ? 8.819 -8.375 -2.498 1.00 93.69 419 SER A N 1
ATOM 3433 C CA . SER A 1 419 ? 9.166 -7.214 -1.677 1.00 93.69 419 SER A CA 1
ATOM 3434 C C . SER A 1 419 ? 10.649 -6.849 -1.707 1.00 93.69 419 SER A C 1
ATOM 3436 O O . SER A 1 419 ? 10.993 -5.726 -1.342 1.00 93.69 419 SER A O 1
ATOM 3438 N N . LEU A 1 420 ? 11.514 -7.759 -2.161 1.00 92.31 420 LEU A N 1
ATOM 3439 C CA . LEU A 1 420 ? 12.960 -7.559 -2.179 1.00 92.31 420 LEU A CA 1
ATOM 3440 C C . LEU A 1 420 ? 13.394 -6.686 -3.364 1.00 92.31 420 LEU A C 1
ATOM 3442 O O . LEU A 1 420 ? 12.764 -6.670 -4.425 1.00 92.31 420 LEU A O 1
ATOM 3446 N N . SER A 1 421 ? 14.510 -5.978 -3.198 1.00 88.06 421 SER A N 1
ATOM 3447 C CA . SER A 1 421 ? 15.289 -5.459 -4.325 1.00 88.06 421 SER A CA 1
ATOM 3448 C C . SER A 1 421 ? 16.120 -6.578 -4.962 1.00 88.06 421 SER A C 1
ATOM 3450 O O . SER A 1 421 ? 16.363 -7.611 -4.335 1.00 88.06 421 SER A O 1
ATOM 3452 N N . PHE A 1 422 ? 16.611 -6.375 -6.189 1.00 85.56 422 PHE A N 1
ATOM 3453 C CA . PHE A 1 422 ? 17.437 -7.380 -6.867 1.00 85.56 422 PHE A CA 1
ATOM 3454 C C . PHE A 1 422 ? 18.683 -7.760 -6.049 1.00 85.56 422 PHE A C 1
ATOM 3456 O O . PHE A 1 422 ? 18.967 -8.940 -5.858 1.00 85.56 422 PHE A O 1
ATOM 3463 N N . ASN A 1 423 ? 19.374 -6.776 -5.465 1.00 84.69 423 ASN A N 1
ATOM 3464 C CA . ASN A 1 423 ? 20.557 -7.023 -4.634 1.00 84.69 423 ASN A CA 1
ATOM 3465 C C . ASN A 1 423 ? 20.234 -7.861 -3.386 1.00 84.69 423 ASN A C 1
ATOM 3467 O O . ASN A 1 423 ? 20.994 -8.755 -3.024 1.00 84.69 423 ASN A O 1
ATOM 3471 N N . GLN A 1 424 ? 19.097 -7.595 -2.738 1.00 89.31 424 GLN A N 1
ATOM 3472 C CA . GLN A 1 424 ? 18.643 -8.369 -1.577 1.00 89.31 424 GLN A CA 1
ATOM 3473 C C . GLN A 1 424 ? 18.233 -9.787 -1.973 1.00 89.31 424 GLN A C 1
ATOM 3475 O O . GLN A 1 424 ? 18.525 -10.734 -1.249 1.00 89.31 424 GLN A O 1
ATOM 3480 N N . PHE A 1 425 ? 17.579 -9.930 -3.125 1.00 89.00 425 PHE A N 1
ATOM 3481 C CA . PHE A 1 425 ? 17.203 -11.220 -3.687 1.00 89.00 425 PHE A CA 1
ATOM 3482 C C . PHE A 1 425 ? 18.432 -12.089 -3.988 1.00 89.00 425 PHE A C 1
ATOM 3484 O O . PHE A 1 425 ? 18.452 -13.257 -3.614 1.00 89.00 425 PHE A O 1
ATOM 3491 N N . VAL A 1 426 ? 19.483 -11.522 -4.589 1.00 83.81 426 VAL A N 1
ATOM 3492 C CA . VAL A 1 426 ? 20.743 -12.239 -4.866 1.00 83.81 426 VAL A CA 1
ATOM 3493 C C . VAL A 1 426 ? 21.461 -12.657 -3.576 1.00 83.81 426 VAL A C 1
ATOM 3495 O O . VAL A 1 426 ? 22.109 -13.700 -3.544 1.00 83.81 426 VAL A O 1
ATOM 3498 N N . ALA A 1 427 ? 21.331 -11.873 -2.503 1.00 84.25 427 ALA A N 1
ATOM 3499 C CA . ALA A 1 427 ? 21.924 -12.175 -1.200 1.00 84.25 427 ALA A CA 1
ATOM 3500 C C . ALA A 1 427 ? 21.123 -13.192 -0.359 1.00 84.25 427 ALA A C 1
ATOM 3502 O O . ALA A 1 427 ? 21.567 -13.575 0.726 1.00 84.25 427 ALA A O 1
ATOM 3503 N N . LEU A 1 428 ? 19.940 -13.610 -0.818 1.00 87.94 428 LEU A N 1
ATOM 3504 C CA . LEU A 1 428 ? 19.027 -14.459 -0.061 1.00 87.94 428 LEU A CA 1
ATOM 3505 C C . LEU A 1 428 ? 19.497 -15.923 -0.016 1.00 87.94 428 LEU A C 1
ATOM 3507 O O . LEU A 1 428 ? 19.854 -16.506 -1.042 1.00 87.94 428 LEU A O 1
ATOM 3511 N N . ASP A 1 429 ? 19.412 -16.566 1.156 1.00 82.25 429 ASP A N 1
ATOM 3512 C CA . ASP A 1 429 ? 19.584 -18.023 1.243 1.00 82.25 429 ASP A CA 1
ATOM 3513 C C . ASP A 1 429 ? 18.389 -18.743 0.600 1.00 82.25 429 ASP A C 1
ATOM 3515 O O . ASP A 1 429 ? 17.283 -18.811 1.144 1.00 82.25 429 ASP A O 1
ATOM 3519 N N . THR A 1 430 ? 18.638 -19.300 -0.581 1.00 80.69 430 THR A N 1
ATOM 3520 C CA . THR A 1 430 ? 17.628 -19.948 -1.426 1.00 80.69 430 THR A CA 1
ATOM 3521 C C . THR A 1 430 ? 17.002 -21.202 -0.810 1.00 80.69 430 THR A C 1
ATOM 3523 O O . THR A 1 430 ? 15.939 -21.619 -1.259 1.00 80.69 430 THR A O 1
ATOM 3526 N N . LYS A 1 431 ? 17.594 -21.794 0.239 1.00 88.00 431 LYS A N 1
ATOM 3527 C CA . LYS A 1 431 ? 17.105 -23.051 0.841 1.00 88.00 431 LYS A CA 1
ATOM 3528 C C . LYS A 1 431 ? 15.693 -22.959 1.416 1.00 88.00 431 LYS A C 1
ATOM 3530 O O . LYS A 1 431 ? 15.008 -23.974 1.505 1.00 88.00 431 LYS A O 1
ATOM 3535 N N . HIS A 1 432 ? 15.275 -21.767 1.836 1.00 89.00 432 HIS A N 1
ATOM 3536 C CA . HIS A 1 432 ? 13.985 -21.556 2.491 1.00 89.00 432 HIS A CA 1
ATOM 3537 C C . HIS A 1 432 ? 12.878 -21.098 1.543 1.00 89.00 432 HIS A C 1
ATOM 3539 O O . HIS A 1 432 ? 11.715 -21.101 1.947 1.00 89.00 432 HIS A O 1
ATOM 3545 N N . VAL A 1 433 ? 13.214 -20.716 0.309 1.00 91.44 433 VAL A N 1
ATOM 3546 C CA . VAL A 1 433 ? 12.248 -20.245 -0.686 1.00 91.44 433 VAL A CA 1
ATOM 3547 C C . VAL A 1 433 ? 11.998 -21.343 -1.718 1.00 91.44 433 VAL A C 1
ATOM 3549 O O . VAL A 1 433 ? 12.957 -21.934 -2.217 1.00 91.44 433 VAL A O 1
ATOM 3552 N N . PRO A 1 434 ? 10.734 -21.616 -2.085 1.00 91.25 434 PRO A N 1
ATOM 3553 C CA . PRO A 1 434 ? 10.431 -22.570 -3.143 1.00 91.25 434 PRO A CA 1
ATOM 3554 C C . PRO A 1 434 ? 11.178 -22.242 -4.457 1.00 91.25 434 PRO A C 1
ATOM 3556 O O . PRO A 1 434 ? 11.192 -21.079 -4.879 1.00 91.25 434 PRO A O 1
ATOM 3559 N N . PRO A 1 435 ? 11.804 -23.232 -5.128 1.00 86.56 435 PRO A N 1
ATOM 3560 C CA . PRO A 1 435 ? 12.602 -22.988 -6.332 1.00 86.56 435 PRO A CA 1
ATOM 3561 C C . PRO A 1 435 ? 11.829 -22.325 -7.476 1.00 86.56 435 PRO A C 1
ATOM 3563 O O . PRO A 1 435 ? 12.382 -21.503 -8.200 1.00 86.56 435 PRO A O 1
ATOM 3566 N N . ASP A 1 436 ? 10.546 -22.648 -7.635 1.00 84.56 436 ASP A N 1
ATOM 3567 C CA . ASP A 1 436 ? 9.666 -22.023 -8.624 1.00 84.56 436 ASP A CA 1
ATOM 3568 C C . ASP A 1 436 ? 9.499 -20.520 -8.369 1.00 84.56 436 ASP A C 1
ATOM 3570 O O . ASP A 1 436 ? 9.499 -19.731 -9.315 1.00 84.56 436 ASP A O 1
ATOM 3574 N N . VAL A 1 437 ? 9.445 -20.109 -7.097 1.00 90.44 437 VAL A N 1
ATOM 3575 C CA . VAL A 1 437 ? 9.368 -18.697 -6.716 1.00 90.44 437 VAL A CA 1
ATOM 3576 C C . VAL A 1 437 ? 10.664 -17.961 -7.030 1.00 90.44 437 VAL A C 1
ATOM 3578 O O . VAL A 1 437 ? 10.629 -16.866 -7.590 1.00 90.44 437 VAL A O 1
ATOM 3581 N N . MET A 1 438 ? 11.805 -18.590 -6.749 1.00 88.19 438 MET A N 1
ATOM 3582 C CA . MET A 1 438 ? 13.120 -18.047 -7.096 1.00 88.19 438 MET A CA 1
ATOM 3583 C C . MET A 1 438 ? 13.283 -17.870 -8.610 1.00 88.19 438 MET A C 1
ATOM 3585 O O . MET A 1 438 ? 13.732 -16.819 -9.065 1.00 88.19 438 MET A O 1
ATOM 3589 N N . LEU A 1 439 ? 12.881 -18.869 -9.401 1.00 85.00 439 LEU A N 1
ATOM 3590 C CA . LEU A 1 439 ? 12.957 -18.813 -10.863 1.00 85.00 439 LEU A CA 1
ATOM 3591 C C . LEU A 1 439 ? 12.049 -17.723 -11.442 1.00 85.00 439 LEU A C 1
ATOM 3593 O O . LEU A 1 439 ? 12.474 -16.973 -12.322 1.00 85.00 439 LEU A O 1
ATOM 3597 N N . ALA A 1 440 ? 10.822 -17.598 -10.932 1.00 85.56 440 ALA A N 1
ATOM 3598 C CA . ALA A 1 440 ? 9.896 -16.551 -11.354 1.00 85.56 440 ALA A CA 1
ATOM 3599 C C . ALA A 1 440 ? 10.409 -15.149 -10.994 1.00 85.56 440 ALA A C 1
ATOM 3601 O O . ALA A 1 440 ? 10.320 -14.235 -11.811 1.00 85.56 440 ALA A O 1
ATOM 3602 N N . ALA A 1 441 ? 10.994 -14.985 -9.806 1.00 86.06 441 ALA A N 1
ATOM 3603 C CA . ALA A 1 441 ? 11.614 -13.733 -9.387 1.00 86.06 441 ALA A CA 1
ATOM 3604 C C . ALA A 1 441 ? 12.801 -13.361 -10.255 1.00 86.06 441 ALA A C 1
ATOM 3606 O O . ALA A 1 441 ? 12.870 -12.232 -10.727 1.00 86.06 441 ALA A O 1
ATOM 3607 N N . PHE A 1 442 ? 13.688 -14.314 -10.534 1.00 83.56 442 PHE A N 1
ATOM 3608 C CA . PHE A 1 442 ? 14.812 -14.088 -11.429 1.00 83.56 442 PHE A CA 1
ATOM 3609 C C . PHE A 1 442 ? 14.335 -13.665 -12.822 1.00 83.56 442 PHE A C 1
ATOM 3611 O O . PHE A 1 442 ? 14.795 -12.657 -13.351 1.00 83.56 442 PHE A O 1
ATOM 3618 N N . TYR A 1 443 ? 13.353 -14.376 -13.385 1.00 82.00 443 TYR A N 1
ATOM 3619 C CA . TYR A 1 443 ? 12.739 -14.001 -14.657 1.00 82.00 443 TYR A CA 1
ATOM 3620 C C . TYR A 1 443 ? 12.161 -12.581 -14.615 1.00 82.00 443 TYR A C 1
ATOM 3622 O O . TYR A 1 443 ? 12.411 -11.794 -15.526 1.00 82.00 443 TYR A O 1
ATOM 3630 N N . TYR A 1 444 ? 11.424 -12.239 -13.556 1.00 78.50 444 TYR A N 1
ATOM 3631 C CA . TYR A 1 444 ? 10.800 -10.930 -13.419 1.00 78.50 444 TYR A CA 1
ATOM 3632 C C . TYR A 1 444 ? 11.831 -9.815 -13.250 1.00 78.50 444 TYR A C 1
ATOM 3634 O O . TYR A 1 444 ? 11.766 -8.838 -13.984 1.00 78.50 444 TYR A O 1
ATOM 3642 N N . PHE A 1 445 ? 12.828 -9.973 -12.376 1.00 77.25 445 PHE A N 1
ATOM 3643 C CA . PHE A 1 445 ? 13.910 -8.999 -12.223 1.00 77.25 445 PHE A CA 1
ATOM 3644 C C . PHE A 1 445 ? 14.676 -8.801 -13.535 1.00 77.25 445 PHE A C 1
ATOM 3646 O O . PHE A 1 445 ? 14.890 -7.666 -13.936 1.00 77.25 445 PHE A O 1
ATOM 3653 N N . VAL A 1 446 ? 15.001 -9.866 -14.274 1.00 72.69 446 VAL A N 1
ATOM 3654 C CA . VAL A 1 446 ? 15.690 -9.760 -15.577 1.00 72.69 446 VAL A CA 1
ATOM 3655 C C . VAL A 1 446 ? 14.810 -9.112 -16.661 1.00 72.69 446 VAL A C 1
ATOM 3657 O O . VAL A 1 446 ? 15.311 -8.454 -17.586 1.00 72.69 446 VAL A O 1
ATOM 3660 N N . LYS A 1 447 ? 13.491 -9.307 -16.578 1.00 71.06 447 LYS A N 1
ATOM 3661 C CA . LYS A 1 447 ? 12.515 -8.721 -17.500 1.00 71.06 447 LYS A CA 1
ATOM 3662 C C . LYS A 1 447 ? 12.275 -7.234 -17.216 1.00 71.06 447 LYS A C 1
ATOM 3664 O O . LYS A 1 447 ? 12.283 -6.449 -18.164 1.00 71.06 447 LYS A O 1
ATOM 3669 N N . ASP A 1 448 ? 12.068 -6.873 -15.950 1.00 67.44 448 ASP A N 1
ATOM 3670 C CA . ASP A 1 448 ? 11.671 -5.535 -15.497 1.00 67.44 448 ASP A CA 1
ATOM 3671 C C . ASP A 1 448 ? 12.850 -4.609 -15.217 1.00 67.44 448 ASP A C 1
ATOM 3673 O O . ASP A 1 448 ? 12.731 -3.392 -15.408 1.00 67.44 448 ASP A O 1
ATOM 3677 N N . GLU A 1 449 ? 14.003 -5.138 -14.792 1.00 58.88 449 GLU A N 1
ATOM 3678 C CA . GLU A 1 449 ? 15.176 -4.294 -14.666 1.00 58.88 449 GLU A CA 1
ATOM 3679 C C . GLU A 1 449 ? 15.506 -3.709 -16.035 1.00 58.88 449 GLU A C 1
ATOM 3681 O O . GLU A 1 449 ? 15.732 -4.387 -17.045 1.00 58.88 449 GLU A O 1
ATOM 3686 N N . LYS A 1 450 ? 15.640 -2.383 -16.019 1.00 51.56 450 LYS A N 1
ATOM 3687 C CA . LYS A 1 450 ? 16.354 -1.585 -17.010 1.00 51.56 450 LYS A CA 1
ATOM 3688 C C . LYS A 1 450 ? 17.851 -1.943 -17.032 1.00 51.56 450 LYS A C 1
ATOM 3690 O O . LYS A 1 450 ? 18.678 -1.056 -17.215 1.00 51.56 450 LYS A O 1
ATOM 3695 N N . LEU A 1 451 ? 18.197 -3.232 -16.951 1.00 51.31 451 LEU A N 1
ATOM 3696 C CA . LEU A 1 451 ? 19.446 -3.815 -17.443 1.00 51.31 451 LEU A CA 1
ATOM 3697 C C . LEU A 1 451 ? 19.762 -3.292 -18.853 1.00 51.31 451 LEU A C 1
ATOM 3699 O O . LEU A 1 451 ? 20.913 -3.194 -19.236 1.00 51.31 451 LEU A O 1
ATOM 3703 N N . SER A 1 452 ? 18.752 -2.816 -19.588 1.00 51.28 452 SER A N 1
ATOM 3704 C CA . SER A 1 452 ? 18.881 -2.118 -20.865 1.00 51.28 452 SER A CA 1
ATOM 3705 C C . SER A 1 452 ? 19.608 -0.759 -20.855 1.00 51.28 452 SER A C 1
ATOM 3707 O O . SER A 1 452 ? 19.517 -0.055 -21.862 1.00 51.28 452 SER A O 1
ATOM 3709 N N . ARG A 1 453 ? 20.203 -0.306 -19.743 1.00 56.97 453 ARG A N 1
ATOM 3710 C CA . ARG A 1 453 ? 20.950 0.966 -19.697 1.00 56.97 453 ARG A CA 1
ATOM 3711 C C . ARG A 1 453 ? 22.469 0.805 -19.725 1.00 56.97 453 ARG A C 1
ATOM 3713 O O . ARG A 1 453 ? 23.138 1.816 -19.839 1.00 56.97 453 ARG A O 1
ATOM 3720 N N . ASP A 1 454 ? 23.005 -0.406 -19.643 1.00 65.19 454 ASP A N 1
ATOM 3721 C CA . ASP A 1 454 ? 24.454 -0.648 -19.662 1.00 65.19 454 ASP A CA 1
ATOM 3722 C C . ASP A 1 454 ? 24.787 -1.850 -20.558 1.00 65.19 454 ASP A C 1
ATOM 3724 O O . ASP A 1 454 ? 23.936 -2.695 -20.787 1.00 65.19 454 ASP A O 1
ATOM 3728 N N . GLU A 1 455 ? 26.003 -1.962 -21.088 1.00 75.19 455 GLU A N 1
ATOM 3729 C CA . GLU A 1 455 ? 26.429 -3.078 -21.949 1.00 75.19 455 GLU A CA 1
ATOM 3730 C C . GLU A 1 455 ? 26.352 -4.449 -21.245 1.00 75.19 455 GLU A C 1
ATOM 3732 O O . GLU A 1 455 ? 26.317 -5.486 -21.911 1.00 75.19 455 GLU A O 1
ATOM 3737 N N . SER A 1 456 ? 26.293 -4.464 -19.907 1.00 77.56 456 SER A N 1
ATOM 3738 C CA . SER A 1 456 ? 26.249 -5.657 -19.049 1.00 77.56 456 SER A CA 1
ATOM 3739 C C . SER A 1 456 ? 25.153 -6.661 -19.420 1.00 77.56 456 SER A C 1
ATOM 3741 O O . SER A 1 456 ? 25.379 -7.869 -19.331 1.00 77.56 456 SER A O 1
ATOM 3743 N N . TRP A 1 457 ? 23.998 -6.209 -19.922 1.00 79.06 457 TRP A N 1
ATOM 3744 C CA . TRP A 1 457 ? 22.926 -7.126 -20.323 1.00 79.06 457 TRP A CA 1
ATOM 3745 C C . TRP A 1 457 ? 23.319 -8.014 -21.514 1.00 79.06 457 TRP A C 1
ATOM 3747 O O . TRP A 1 457 ? 22.860 -9.150 -21.591 1.00 79.06 457 TRP A O 1
ATOM 3757 N N . ILE A 1 458 ? 24.187 -7.545 -22.420 1.00 85.12 458 ILE A N 1
ATOM 3758 C CA . ILE A 1 458 ? 24.650 -8.326 -23.581 1.00 85.12 458 ILE A CA 1
ATOM 3759 C C . ILE A 1 458 ? 25.595 -9.445 -23.132 1.00 85.12 458 ILE A C 1
ATOM 3761 O O . ILE A 1 458 ? 25.507 -10.557 -23.652 1.00 85.12 458 ILE A O 1
ATOM 3765 N N . TYR A 1 459 ? 26.435 -9.188 -22.123 1.00 84.94 459 TYR A N 1
ATOM 3766 C CA . TYR A 1 459 ? 27.279 -10.219 -21.506 1.00 84.94 459 TYR A CA 1
ATOM 3767 C C . TYR A 1 459 ? 26.440 -11.322 -20.872 1.00 84.94 459 TYR A C 1
ATOM 3769 O O . TYR A 1 459 ? 26.714 -12.495 -21.096 1.00 84.94 459 TYR A O 1
ATOM 3777 N N . LEU A 1 460 ? 25.347 -10.963 -20.194 1.00 83.12 460 LEU A N 1
ATOM 3778 C CA . LEU A 1 460 ? 24.433 -11.952 -19.626 1.00 83.12 460 LEU A CA 1
ATOM 3779 C C . LEU A 1 460 ? 23.825 -12.867 -20.705 1.00 83.12 460 LEU A C 1
ATOM 3781 O O . LEU A 1 460 ? 23.730 -14.077 -20.508 1.00 83.12 460 LEU A O 1
ATOM 3785 N N . TRP A 1 461 ? 23.444 -12.318 -21.866 1.00 86.88 461 TRP A N 1
ATOM 3786 C CA . TRP A 1 461 ? 22.991 -13.147 -22.991 1.00 86.88 461 TRP A CA 1
ATOM 3787 C C . TRP A 1 461 ? 24.104 -14.020 -23.549 1.00 86.88 461 TRP A C 1
ATOM 3789 O O . TRP A 1 461 ? 23.845 -15.168 -23.900 1.00 86.88 461 TRP A O 1
ATOM 3799 N N . ASN A 1 462 ? 25.328 -13.502 -23.638 1.00 92.31 462 ASN A N 1
ATOM 3800 C CA . ASN A 1 462 ? 26.469 -14.286 -24.088 1.00 92.31 462 ASN A CA 1
ATOM 3801 C C . ASN A 1 462 ? 26.709 -15.497 -23.185 1.00 92.31 462 ASN A C 1
ATOM 3803 O O . ASN A 1 462 ? 26.888 -16.605 -23.687 1.00 92.31 462 ASN A O 1
ATOM 3807 N N . ASP A 1 463 ? 26.652 -15.293 -21.873 1.00 86.94 463 ASP A N 1
ATOM 3808 C CA . ASP A 1 463 ? 26.819 -16.352 -20.881 1.00 86.94 463 ASP A CA 1
ATOM 3809 C C . ASP A 1 463 ? 25.662 -17.359 -20.954 1.00 86.94 463 ASP A C 1
ATOM 3811 O O . ASP A 1 463 ? 25.886 -18.572 -20.940 1.00 86.94 463 ASP A O 1
ATOM 3815 N N . ALA A 1 464 ? 24.428 -16.881 -21.156 1.00 86.25 464 ALA A N 1
ATOM 3816 C CA . ALA A 1 464 ? 23.272 -17.744 -21.391 1.00 86.25 464 ALA A CA 1
ATOM 3817 C C . ALA A 1 464 ? 23.455 -18.615 -22.651 1.00 86.25 464 ALA A C 1
ATOM 3819 O O . ALA A 1 464 ? 23.293 -19.832 -22.592 1.00 86.25 464 ALA A O 1
ATOM 3820 N N . PHE A 1 465 ? 23.883 -18.037 -23.779 1.00 88.19 465 PHE A N 1
ATOM 3821 C CA . PHE A 1 465 ? 24.186 -18.802 -24.998 1.00 88.19 465 PHE A CA 1
ATOM 3822 C C . PHE A 1 465 ? 25.388 -19.745 -24.842 1.00 88.19 465 PHE A C 1
ATOM 3824 O O . PHE A 1 465 ? 25.459 -20.758 -25.539 1.00 88.19 465 PHE A O 1
ATOM 3831 N N . SER A 1 466 ? 26.317 -19.424 -23.941 1.00 90.38 466 SER A N 1
ATOM 3832 C CA . SER A 1 466 ? 27.528 -20.211 -23.675 1.00 90.38 466 SER A CA 1
ATOM 3833 C C . SER A 1 466 ? 27.324 -21.293 -22.611 1.00 90.38 466 SER A C 1
ATOM 3835 O O . SER A 1 466 ? 28.255 -22.038 -22.317 1.00 90.38 466 SER A O 1
ATOM 3837 N N . THR A 1 467 ? 26.120 -21.409 -22.042 1.00 89.75 467 THR A N 1
ATOM 3838 C CA . THR A 1 467 ? 25.818 -22.399 -21.003 1.00 89.75 467 THR A CA 1
ATOM 3839 C C . THR A 1 467 ? 25.992 -23.824 -21.540 1.00 89.75 467 THR A C 1
ATOM 3841 O O . THR A 1 467 ? 25.443 -24.201 -22.582 1.00 89.75 467 THR A O 1
ATOM 3844 N N . GLU A 1 468 ? 26.758 -24.642 -20.814 1.00 91.19 468 GLU A N 1
ATOM 3845 C CA . GLU A 1 468 ? 27.047 -26.027 -21.185 1.00 91.19 468 GLU A CA 1
ATOM 3846 C C . GLU A 1 468 ? 25.821 -26.929 -20.980 1.00 91.19 468 GLU A C 1
ATOM 3848 O O . GLU A 1 468 ? 25.619 -27.538 -19.933 1.00 91.19 468 GLU A O 1
ATOM 3853 N N . ILE A 1 469 ? 24.986 -27.026 -22.014 1.00 86.62 469 ILE A N 1
ATOM 3854 C CA . ILE A 1 469 ? 23.883 -27.990 -22.089 1.00 86.62 469 ILE A CA 1
ATOM 3855 C C . ILE A 1 469 ? 24.316 -29.163 -22.987 1.00 86.62 469 ILE A C 1
ATOM 3857 O O . ILE A 1 469 ? 24.864 -28.916 -24.075 1.00 86.62 469 ILE A O 1
ATOM 3861 N N . PRO A 1 470 ? 24.082 -30.430 -22.580 1.00 90.88 470 PRO A N 1
ATOM 3862 C CA . PRO A 1 470 ? 24.326 -31.597 -23.424 1.00 90.88 470 PRO A CA 1
ATOM 3863 C C . PRO A 1 470 ? 23.625 -31.477 -24.780 1.00 90.88 470 PRO A C 1
ATOM 3865 O O . PRO A 1 470 ? 22.497 -30.994 -24.866 1.00 90.88 470 PRO A O 1
ATOM 3868 N N . ALA A 1 471 ? 24.292 -31.917 -25.847 1.00 89.62 471 ALA A N 1
ATOM 3869 C CA . ALA A 1 471 ? 23.725 -31.867 -27.192 1.00 89.62 471 ALA A CA 1
ATOM 3870 C C . ALA A 1 471 ? 22.426 -32.692 -27.293 1.00 89.62 471 ALA A C 1
ATOM 3872 O O . ALA A 1 471 ? 22.335 -33.788 -26.737 1.00 89.62 471 ALA A O 1
ATOM 3873 N N . GLY A 1 472 ? 21.438 -32.164 -28.021 1.00 91.38 472 GLY A N 1
ATOM 3874 C CA . GLY A 1 472 ? 20.133 -32.787 -28.248 1.00 91.38 472 GLY A CA 1
ATOM 3875 C C . GLY A 1 472 ? 18.983 -31.777 -28.194 1.00 91.38 472 GLY A C 1
ATOM 3876 O O . GLY A 1 472 ? 19.200 -30.584 -27.989 1.00 91.38 472 GLY A O 1
ATOM 3877 N N . ASN A 1 473 ? 17.747 -32.278 -28.295 1.00 87.19 473 ASN A N 1
ATOM 3878 C CA . ASN A 1 473 ? 16.530 -31.461 -28.430 1.00 87.19 473 ASN A CA 1
ATOM 3879 C C . ASN A 1 473 ? 16.364 -30.379 -27.349 1.00 87.19 473 ASN A C 1
ATOM 3881 O O . ASN A 1 473 ? 15.781 -29.331 -27.616 1.00 87.19 473 ASN A O 1
ATOM 3885 N N . VAL A 1 474 ? 16.854 -30.625 -26.128 1.00 81.44 474 VAL A N 1
ATOM 3886 C CA . VAL A 1 474 ? 16.780 -29.661 -25.017 1.00 81.44 474 VAL A CA 1
ATOM 3887 C C . VAL A 1 474 ? 17.681 -28.456 -25.275 1.00 81.44 474 VAL A C 1
ATOM 3889 O O . VAL A 1 474 ? 17.240 -27.325 -25.091 1.00 81.44 474 VAL A O 1
ATOM 3892 N N . LYS A 1 475 ? 18.919 -28.686 -25.734 1.00 88.94 475 LYS A N 1
ATOM 3893 C CA . LYS A 1 475 ? 19.845 -27.606 -26.086 1.00 88.94 475 LYS A CA 1
ATOM 3894 C C . LYS A 1 475 ? 19.302 -26.797 -27.253 1.00 88.94 475 LYS A C 1
ATOM 3896 O O . LYS A 1 475 ? 19.282 -25.576 -27.166 1.00 88.94 475 LYS A O 1
ATOM 3901 N N . ASP A 1 476 ? 18.820 -27.469 -28.292 1.00 90.50 476 ASP A N 1
ATOM 3902 C CA . ASP A 1 476 ? 18.286 -26.797 -29.479 1.00 90.50 476 ASP A CA 1
ATOM 3903 C C . ASP A 1 476 ? 17.070 -25.934 -29.112 1.00 90.50 476 ASP A C 1
ATOM 3905 O O . ASP A 1 476 ? 17.048 -24.742 -29.407 1.00 90.50 476 ASP A O 1
ATOM 3909 N N . SER A 1 477 ? 16.128 -26.482 -28.333 1.00 84.44 477 SER A N 1
ATOM 3910 C CA . SER A 1 477 ? 14.956 -25.734 -27.849 1.00 84.44 477 SER A CA 1
ATOM 3911 C C . SER A 1 477 ? 15.335 -24.550 -26.951 1.00 84.44 477 SER A C 1
ATOM 3913 O O . SER A 1 477 ? 14.716 -23.491 -27.032 1.00 84.44 477 SER A O 1
ATOM 3915 N N . TYR A 1 478 ? 16.348 -24.708 -26.092 1.00 83.25 478 TYR A N 1
ATOM 3916 C CA . TYR A 1 478 ? 16.852 -23.632 -25.236 1.00 83.25 478 TYR A CA 1
ATOM 3917 C C . TYR A 1 478 ? 17.481 -22.503 -26.059 1.00 83.25 478 TYR A C 1
ATOM 3919 O O . TYR A 1 478 ? 17.154 -21.334 -25.858 1.00 83.25 478 TYR A O 1
ATOM 3927 N N . ILE A 1 479 ? 18.344 -22.846 -27.018 1.00 90.56 479 ILE A N 1
ATOM 3928 C CA . ILE A 1 479 ? 18.998 -21.878 -27.901 1.00 90.56 479 ILE A CA 1
ATOM 3929 C C . ILE A 1 479 ? 17.968 -21.157 -28.775 1.00 90.56 479 ILE A C 1
ATOM 3931 O O . ILE A 1 479 ? 18.041 -19.934 -28.899 1.00 90.56 479 ILE A O 1
ATOM 3935 N N . ASP A 1 480 ? 16.983 -21.872 -29.320 1.00 90.56 480 ASP A N 1
ATOM 3936 C CA . ASP A 1 480 ? 15.899 -21.284 -30.110 1.00 90.56 480 ASP A CA 1
ATOM 3937 C C . ASP A 1 480 ? 15.027 -20.342 -29.273 1.00 90.56 480 ASP A C 1
ATOM 3939 O O . ASP A 1 480 ? 14.672 -19.249 -29.730 1.00 90.56 480 ASP A O 1
ATOM 3943 N N . PHE A 1 481 ? 14.727 -20.716 -28.025 1.00 86.38 481 PHE A N 1
ATOM 3944 C CA . PHE A 1 481 ? 14.017 -19.854 -27.082 1.00 86.38 481 PHE A CA 1
ATOM 3945 C C . PHE A 1 481 ? 14.804 -18.572 -26.785 1.00 86.38 481 PHE A C 1
ATOM 3947 O O . PHE A 1 481 ? 14.241 -17.476 -26.880 1.00 86.38 481 PHE A O 1
ATOM 3954 N N . LEU A 1 482 ? 16.100 -18.682 -26.464 1.00 85.88 482 LEU A N 1
ATOM 3955 C CA . LEU A 1 482 ? 16.954 -17.521 -26.205 1.00 85.88 482 LEU A CA 1
ATOM 3956 C C . LEU A 1 482 ? 17.075 -16.627 -27.444 1.00 85.88 482 LEU A C 1
ATOM 3958 O O . LEU A 1 482 ? 16.924 -15.411 -27.332 1.00 85.88 482 LEU A O 1
ATOM 3962 N N . ARG A 1 483 ? 17.293 -17.219 -28.627 1.00 92.94 483 ARG A N 1
ATOM 3963 C CA . ARG A 1 483 ? 17.377 -16.510 -29.913 1.00 92.94 483 ARG A CA 1
ATOM 3964 C C . ARG A 1 483 ? 16.094 -15.730 -30.179 1.00 92.94 483 ARG A C 1
ATOM 3966 O O . ARG A 1 483 ? 16.157 -14.519 -30.363 1.00 92.94 483 ARG A O 1
ATOM 3973 N N . THR A 1 484 ? 14.940 -16.392 -30.119 1.00 86.44 484 THR A N 1
ATOM 3974 C CA . THR A 1 484 ? 13.631 -15.762 -30.359 1.00 86.44 484 THR A CA 1
ATOM 3975 C C . THR A 1 484 ? 13.349 -14.650 -29.347 1.00 86.44 484 THR A C 1
ATOM 3977 O O . THR A 1 484 ? 12.873 -13.575 -29.715 1.00 86.44 484 THR A O 1
ATOM 3980 N N . SER A 1 485 ? 13.680 -14.875 -28.073 1.00 84.56 485 SER A N 1
ATOM 3981 C CA . SER A 1 485 ? 13.473 -13.897 -27.001 1.00 84.56 485 SER A CA 1
ATOM 3982 C C . SER A 1 485 ? 14.348 -12.658 -27.180 1.00 84.56 485 SER A C 1
ATOM 3984 O O . SER A 1 485 ? 13.854 -11.533 -27.079 1.00 84.56 485 SER A O 1
ATOM 3986 N N . LEU A 1 486 ? 15.633 -12.850 -27.489 1.00 86.69 486 LEU A N 1
ATOM 3987 C CA . LEU A 1 486 ? 16.566 -11.755 -27.721 1.00 86.69 486 LEU A CA 1
ATOM 3988 C C . LEU A 1 486 ? 16.225 -10.986 -29.002 1.00 86.69 486 LEU A C 1
ATOM 3990 O O . LEU A 1 486 ? 16.180 -9.759 -28.974 1.00 86.69 486 LEU A O 1
ATOM 3994 N N . GLU A 1 487 ? 15.931 -11.677 -30.105 1.00 89.12 487 GLU A N 1
ATOM 3995 C CA . GLU A 1 487 ? 15.512 -11.039 -31.357 1.00 89.12 487 GLU A CA 1
ATOM 3996 C C . GLU A 1 487 ? 14.201 -10.265 -31.197 1.00 89.12 487 GLU A C 1
ATOM 3998 O O . GLU A 1 487 ? 14.078 -9.164 -31.726 1.00 89.12 487 GLU A O 1
ATOM 4003 N N . SER A 1 488 ? 13.234 -10.794 -30.443 1.00 84.81 488 SER A N 1
ATOM 4004 C CA . SER A 1 488 ? 11.995 -10.080 -30.118 1.00 84.81 488 SER A CA 1
ATOM 4005 C C . SER A 1 488 ? 12.279 -8.833 -29.278 1.00 84.81 488 SER A C 1
ATOM 4007 O O . SER A 1 488 ? 11.769 -7.752 -29.579 1.00 84.81 488 SER A O 1
ATOM 4009 N N . ARG A 1 489 ? 13.158 -8.940 -28.270 1.00 83.31 489 ARG A N 1
ATOM 4010 C CA . ARG A 1 489 ? 13.571 -7.801 -27.436 1.00 83.31 489 ARG A CA 1
ATOM 4011 C C . ARG A 1 489 ? 14.235 -6.718 -28.287 1.00 83.31 489 ARG A C 1
ATOM 4013 O O . ARG A 1 489 ? 13.763 -5.588 -28.270 1.00 83.31 489 ARG A O 1
ATOM 4020 N N . LEU A 1 490 ? 15.246 -7.074 -29.080 1.00 84.62 490 LEU A N 1
ATOM 4021 C CA . LEU A 1 490 ? 15.970 -6.169 -29.985 1.00 84.62 490 LEU A CA 1
ATOM 4022 C C . LEU A 1 490 ? 15.108 -5.650 -31.148 1.00 84.62 490 LEU A C 1
ATOM 4024 O O . LEU A 1 490 ? 15.333 -4.567 -31.686 1.00 84.62 490 LEU A O 1
ATOM 4028 N N . GLY A 1 491 ? 14.107 -6.424 -31.559 1.00 80.69 491 GLY A N 1
ATOM 4029 C CA . GLY A 1 491 ? 13.178 -6.074 -32.625 1.00 80.69 491 GLY A CA 1
ATOM 4030 C C . GLY A 1 491 ? 12.141 -5.036 -32.204 1.00 80.69 491 GLY A C 1
ATOM 4031 O O . GLY A 1 491 ? 11.748 -4.231 -33.051 1.00 80.69 491 GLY A O 1
ATOM 4032 N N . ASN A 1 492 ? 11.747 -5.058 -30.925 1.00 73.75 492 ASN A N 1
ATOM 4033 C CA . ASN A 1 492 ? 10.756 -4.174 -30.306 1.00 73.75 492 ASN A CA 1
ATOM 4034 C C . ASN A 1 492 ? 11.376 -2.951 -29.605 1.00 73.75 492 ASN A C 1
ATOM 4036 O O . ASN A 1 492 ? 10.644 -2.085 -29.127 1.00 73.75 492 ASN A O 1
ATOM 4040 N N . THR A 1 493 ? 12.706 -2.853 -29.515 1.00 64.12 493 THR A N 1
ATOM 4041 C CA . THR A 1 493 ? 13.378 -1.684 -28.934 1.00 64.12 493 THR A CA 1
ATOM 4042 C C . THR A 1 493 ? 13.256 -0.464 -29.849 1.00 64.12 493 THR A C 1
ATOM 4044 O O . THR A 1 493 ? 13.913 -0.377 -30.882 1.00 64.12 493 THR A O 1
ATOM 4047 N N . VAL A 1 494 ? 12.410 0.490 -29.445 1.00 59.78 494 VAL A N 1
ATOM 4048 C CA . VAL A 1 494 ? 12.197 1.794 -30.112 1.00 59.78 494 VAL A CA 1
ATOM 4049 C C . VAL A 1 494 ? 13.099 2.892 -29.517 1.00 59.78 494 VAL A C 1
ATOM 4051 O O . VAL A 1 494 ? 13.161 4.005 -30.030 1.00 59.78 494 VAL A O 1
ATOM 4054 N N . TYR A 1 495 ? 13.811 2.615 -28.420 1.00 73.25 495 TYR A N 1
ATOM 4055 C CA . TYR A 1 495 ? 14.544 3.650 -27.693 1.00 73.25 495 TYR A CA 1
ATOM 4056 C C . TYR A 1 495 ? 15.912 3.943 -28.312 1.00 73.25 495 TYR A C 1
ATOM 4058 O O . TYR A 1 495 ? 16.763 3.060 -28.430 1.00 73.25 495 TYR A O 1
ATOM 4066 N N . GLU A 1 496 ? 16.142 5.224 -28.608 1.00 72.94 496 GLU A N 1
ATOM 4067 C C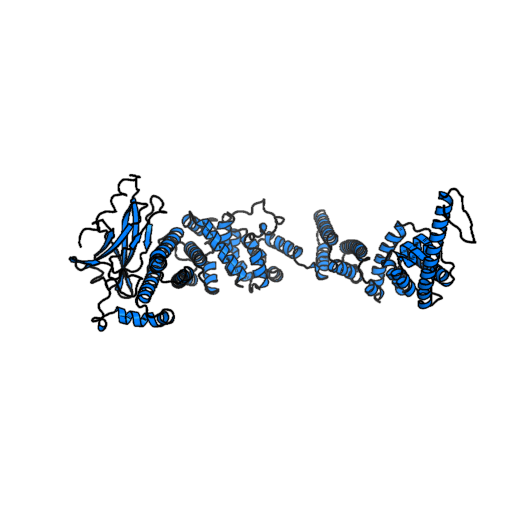A . GLU A 1 496 ? 17.362 5.748 -29.230 1.00 72.94 496 GLU A CA 1
ATOM 4068 C C . GLU A 1 496 ? 18.646 5.273 -28.515 1.00 72.94 496 GLU A C 1
ATOM 4070 O O . GLU A 1 496 ? 19.603 4.806 -29.131 1.00 72.94 496 GLU A O 1
ATOM 4075 N N . TYR A 1 497 ? 18.633 5.305 -27.181 1.00 75.50 497 TYR A N 1
ATOM 4076 C CA . TYR A 1 497 ? 19.771 4.910 -26.352 1.00 75.50 497 TYR A CA 1
ATOM 4077 C C . TYR A 1 497 ? 20.207 3.450 -26.564 1.00 75.50 497 TYR A C 1
ATOM 4079 O O . TYR A 1 497 ? 21.393 3.176 -26.711 1.00 75.50 497 TYR A O 1
ATOM 4087 N N . GLN A 1 498 ? 19.256 2.513 -26.611 1.00 76.81 498 GLN A N 1
ATOM 4088 C CA . GLN A 1 498 ? 19.558 1.080 -26.730 1.00 76.81 498 GLN A CA 1
ATOM 4089 C C . GLN A 1 498 ? 20.157 0.749 -28.097 1.00 76.81 498 GLN A C 1
ATOM 4091 O O . GLN A 1 498 ? 21.068 -0.066 -28.201 1.00 76.81 498 GLN A O 1
ATOM 4096 N N . LEU A 1 499 ? 19.667 1.410 -29.143 1.00 81.12 499 LEU A N 1
ATOM 4097 C CA . LEU A 1 499 ? 20.160 1.245 -30.505 1.00 81.12 499 LEU A CA 1
ATOM 4098 C C . LEU A 1 499 ? 21.589 1.788 -30.646 1.00 81.12 499 LEU A C 1
ATOM 4100 O O . LEU A 1 499 ? 22.416 1.138 -31.284 1.00 81.12 499 LEU A O 1
ATOM 4104 N N . LYS A 1 500 ? 21.919 2.895 -29.966 1.00 82.88 500 LYS A N 1
ATOM 4105 C CA . LYS A 1 500 ? 23.306 3.363 -29.846 1.00 82.88 500 LYS A CA 1
ATOM 4106 C C . LYS A 1 500 ? 24.195 2.328 -29.149 1.00 82.88 500 LYS A C 1
ATOM 4108 O O . LYS A 1 500 ? 25.229 1.977 -29.700 1.00 82.88 500 LYS A O 1
ATOM 4113 N N . THR A 1 501 ? 23.772 1.783 -28.005 1.00 85.25 501 THR A N 1
ATOM 4114 C CA . THR A 1 501 ? 24.531 0.734 -27.299 1.00 85.25 501 THR A CA 1
ATOM 4115 C C . THR A 1 501 ? 24.772 -0.493 -28.182 1.00 85.25 501 THR A C 1
ATOM 4117 O O . THR A 1 501 ? 25.873 -1.031 -28.191 1.00 85.25 501 THR A O 1
ATOM 4120 N N . ILE A 1 502 ? 23.779 -0.925 -28.967 1.00 88.12 502 ILE A N 1
ATOM 4121 C CA . ILE A 1 502 ? 23.933 -2.054 -29.901 1.00 88.12 502 ILE A CA 1
ATOM 4122 C C . ILE A 1 502 ? 24.979 -1.739 -30.977 1.00 88.12 502 ILE A C 1
ATOM 4124 O O . ILE A 1 502 ? 25.799 -2.601 -31.286 1.00 88.12 502 ILE A O 1
ATOM 4128 N N . LEU A 1 503 ? 24.964 -0.526 -31.541 1.00 86.88 503 LEU A N 1
ATOM 4129 C CA . LEU A 1 503 ? 25.944 -0.096 -32.542 1.00 86.88 503 LEU A CA 1
ATOM 4130 C C . LEU A 1 503 ? 27.354 0.011 -31.955 1.00 86.88 503 LEU A C 1
ATOM 4132 O O . LEU A 1 503 ? 28.299 -0.471 -32.576 1.00 86.88 503 LEU A O 1
ATOM 4136 N N . ASP A 1 504 ? 27.491 0.585 -30.760 1.00 85.94 504 ASP A N 1
ATOM 4137 C CA . ASP A 1 504 ? 28.770 0.696 -30.058 1.00 85.94 504 ASP A CA 1
ATOM 4138 C C . ASP A 1 504 ? 29.329 -0.711 -29.777 1.00 85.94 504 ASP A C 1
ATOM 4140 O O . ASP A 1 504 ? 30.439 -1.043 -30.188 1.00 85.94 504 ASP A O 1
ATOM 4144 N N . VAL A 1 505 ? 28.524 -1.613 -29.216 1.00 88.38 505 VAL A N 1
ATOM 4145 C CA . VAL A 1 505 ? 28.949 -2.991 -28.925 1.00 88.38 505 VAL A CA 1
ATOM 4146 C C . VAL A 1 505 ? 29.299 -3.759 -30.204 1.00 88.38 505 VAL A C 1
ATOM 4148 O O . VAL A 1 505 ? 30.334 -4.428 -30.255 1.00 88.38 505 VAL A O 1
ATOM 4151 N N . PHE A 1 506 ? 28.500 -3.622 -31.266 1.00 90.69 506 PHE A N 1
ATOM 4152 C CA . PHE A 1 506 ? 28.786 -4.224 -32.571 1.00 90.69 506 PHE A CA 1
ATOM 4153 C C . PHE A 1 506 ? 30.104 -3.709 -33.174 1.00 90.69 506 PHE A C 1
ATOM 4155 O O . PHE A 1 506 ? 30.888 -4.477 -33.731 1.00 90.69 506 PHE A O 1
ATOM 4162 N N . CYS A 1 507 ? 30.382 -2.412 -33.072 1.00 85.44 507 CYS A N 1
ATOM 4163 C CA . CYS A 1 507 ? 31.575 -1.829 -33.678 1.00 85.44 507 CYS A CA 1
ATOM 4164 C C . CYS A 1 507 ? 32.844 -2.071 -32.857 1.00 85.44 507 CYS A C 1
ATOM 4166 O O . CYS A 1 507 ? 33.936 -2.161 -33.420 1.00 85.44 507 CYS A O 1
ATOM 4168 N N . GLU A 1 508 ? 32.721 -2.160 -31.537 1.00 87.62 508 GLU A N 1
ATOM 4169 C CA . GLU A 1 508 ? 33.868 -2.172 -30.632 1.00 87.62 508 GLU A CA 1
ATOM 4170 C C . GLU A 1 508 ? 34.244 -3.572 -30.148 1.00 87.62 508 GLU A C 1
ATOM 4172 O O . GLU A 1 508 ? 35.435 -3.864 -29.989 1.00 87.62 508 GLU A O 1
ATOM 4177 N N . ARG A 1 509 ? 33.240 -4.425 -29.918 1.00 89.94 509 ARG A N 1
ATOM 4178 C CA . ARG A 1 509 ? 33.360 -5.622 -29.073 1.00 89.94 509 ARG A CA 1
ATOM 4179 C C . ARG A 1 509 ? 32.681 -6.863 -29.649 1.00 89.94 509 ARG A C 1
ATOM 4181 O O . ARG A 1 509 ? 32.567 -7.859 -28.953 1.00 89.94 509 ARG A O 1
ATOM 4188 N N . LEU A 1 510 ? 32.250 -6.849 -30.913 1.00 91.50 510 LEU A N 1
ATOM 4189 C CA . LEU A 1 510 ? 31.523 -7.981 -31.505 1.00 91.50 510 LEU A CA 1
ATOM 4190 C C . LEU A 1 510 ? 32.261 -9.320 -31.360 1.00 91.50 510 LEU A C 1
ATOM 4192 O O . LEU A 1 510 ? 31.631 -10.323 -31.044 1.00 91.50 510 LEU A O 1
ATOM 4196 N N . ASP A 1 511 ? 33.585 -9.333 -31.545 1.00 90.62 511 ASP A N 1
ATOM 4197 C CA . ASP A 1 511 ? 34.355 -10.585 -31.479 1.00 90.62 511 ASP A CA 1
ATOM 4198 C C . ASP A 1 511 ? 34.554 -11.101 -30.039 1.00 90.62 511 ASP A C 1
ATOM 4200 O O . ASP A 1 511 ? 35.095 -12.188 -29.857 1.00 90.62 511 ASP A O 1
ATOM 4204 N N . ASP A 1 512 ? 34.104 -10.353 -29.025 1.00 91.81 512 ASP A N 1
ATOM 4205 C CA . ASP A 1 512 ? 34.125 -10.772 -27.619 1.00 91.81 512 ASP A CA 1
ATOM 4206 C C . ASP A 1 512 ? 32.985 -11.779 -27.318 1.00 91.81 512 ASP A C 1
ATOM 4208 O O . ASP A 1 512 ? 32.962 -12.393 -26.252 1.00 91.81 512 ASP A O 1
ATOM 4212 N N . PHE A 1 513 ? 32.038 -11.963 -28.250 1.00 93.38 513 PHE A N 1
ATOM 4213 C CA . PHE A 1 513 ? 30.828 -12.773 -28.068 1.00 93.38 513 PHE A CA 1
ATOM 4214 C C . PHE A 1 513 ? 30.829 -14.067 -28.891 1.00 93.38 513 PHE A C 1
ATOM 4216 O O . PHE A 1 513 ? 31.488 -14.166 -29.924 1.00 93.38 513 PHE A O 1
ATOM 4223 N N . GLY A 1 514 ? 30.032 -15.058 -28.485 1.00 92.88 514 GLY A N 1
ATOM 4224 C CA . GLY A 1 514 ? 29.834 -16.297 -29.244 1.00 92.88 514 GLY A CA 1
ATOM 4225 C C . GLY A 1 514 ? 29.099 -16.087 -30.579 1.00 92.88 514 GLY A C 1
ATOM 4226 O O . GLY A 1 514 ? 28.301 -15.161 -30.729 1.00 92.88 514 GLY A O 1
ATOM 4227 N N . ASN A 1 515 ? 29.317 -16.989 -31.547 1.00 94.69 515 ASN A N 1
ATOM 4228 C CA . ASN A 1 515 ? 28.812 -16.875 -32.930 1.00 94.69 515 ASN A CA 1
ATOM 4229 C C . ASN A 1 515 ? 27.304 -16.574 -33.035 1.00 94.69 515 ASN A C 1
ATOM 4231 O O . ASN A 1 515 ? 26.894 -15.773 -33.871 1.00 94.69 515 ASN A O 1
ATOM 4235 N N . ILE A 1 516 ? 26.481 -17.199 -32.185 1.00 94.00 516 ILE A N 1
ATOM 4236 C CA . ILE A 1 516 ? 25.021 -17.000 -32.181 1.00 94.00 516 ILE A CA 1
ATOM 4237 C C . ILE A 1 516 ? 24.679 -15.549 -31.831 1.00 94.00 516 ILE A C 1
ATOM 4239 O O . ILE A 1 516 ? 23.876 -14.911 -32.510 1.00 94.00 516 ILE A O 1
ATOM 4243 N N . LEU A 1 517 ? 25.313 -15.008 -30.789 1.00 92.62 517 LEU A N 1
ATOM 4244 C CA . LEU A 1 517 ? 25.080 -13.635 -30.366 1.00 92.62 517 LEU A CA 1
ATOM 4245 C C . LEU A 1 517 ? 25.647 -12.640 -31.385 1.00 92.62 517 LEU A C 1
ATOM 4247 O O . LEU A 1 517 ? 24.985 -11.651 -31.686 1.00 92.62 517 LEU A O 1
ATOM 4251 N N . GLN A 1 518 ? 26.808 -12.928 -31.983 1.00 93.56 518 GLN A N 1
ATOM 4252 C CA . GLN A 1 518 ? 27.357 -12.113 -33.070 1.00 93.56 518 GLN A CA 1
ATOM 4253 C C . GLN A 1 518 ? 26.389 -12.001 -34.254 1.00 93.56 518 GLN A C 1
ATOM 4255 O O . GLN A 1 518 ? 26.197 -10.909 -34.789 1.00 93.56 518 GLN A O 1
ATOM 4260 N N . GLU A 1 519 ? 25.753 -13.103 -34.657 1.00 93.94 519 GLU A N 1
ATOM 4261 C CA . GLU A 1 519 ? 24.759 -13.130 -35.735 1.00 93.94 519 GLU A CA 1
ATOM 4262 C C . GLU A 1 519 ? 23.555 -12.225 -35.409 1.00 93.94 519 GLU A C 1
ATOM 4264 O O . GLU A 1 519 ? 23.185 -11.358 -36.209 1.00 93.94 519 GLU A O 1
ATOM 4269 N N . ILE A 1 520 ? 22.991 -12.371 -34.203 1.00 92.94 520 ILE A N 1
ATOM 4270 C CA . ILE A 1 520 ? 21.837 -11.590 -33.732 1.00 92.94 520 ILE A CA 1
ATOM 4271 C C . ILE A 1 520 ? 22.187 -10.100 -33.614 1.00 92.94 520 ILE A C 1
ATOM 4273 O O . ILE A 1 520 ? 21.423 -9.247 -34.078 1.00 92.94 520 ILE A O 1
ATOM 4277 N N . LEU A 1 521 ? 23.345 -9.771 -33.029 1.00 91.62 521 LEU A N 1
ATOM 4278 C CA . LEU A 1 521 ? 23.829 -8.395 -32.901 1.00 91.62 521 LEU A CA 1
ATOM 4279 C C . LEU A 1 521 ? 24.126 -7.780 -34.266 1.00 91.62 521 LEU A C 1
ATOM 4281 O O . LEU A 1 521 ? 23.786 -6.625 -34.475 1.00 91.62 521 LEU A O 1
ATOM 4285 N N . THR A 1 522 ? 24.672 -8.539 -35.219 1.00 91.00 522 THR A N 1
ATOM 4286 C CA . THR A 1 522 ? 24.887 -8.061 -36.594 1.00 91.00 522 THR A CA 1
ATOM 4287 C C . THR A 1 522 ? 23.565 -7.688 -37.255 1.00 91.00 522 THR A C 1
ATOM 4289 O O . THR A 1 522 ? 23.415 -6.581 -37.767 1.00 91.00 522 THR A O 1
ATOM 4292 N N . LYS A 1 523 ? 22.573 -8.585 -37.211 1.00 90.44 523 LYS A N 1
ATOM 4293 C CA . LYS A 1 523 ? 21.238 -8.343 -37.780 1.00 90.44 523 LYS A CA 1
ATOM 4294 C C . LYS A 1 523 ? 20.554 -7.142 -37.122 1.00 90.44 523 LYS A C 1
ATOM 4296 O O . LYS A 1 523 ? 19.953 -6.314 -37.807 1.00 90.44 523 LYS A O 1
ATOM 4301 N N . SER A 1 524 ? 20.679 -7.029 -35.802 1.00 89.62 524 SER A N 1
ATOM 4302 C CA . SER A 1 524 ? 20.081 -5.945 -35.021 1.00 89.62 524 SER A CA 1
ATOM 4303 C C . SER A 1 524 ? 20.795 -4.615 -35.239 1.00 89.62 524 SER A C 1
ATOM 4305 O O . SER A 1 524 ? 20.121 -3.606 -35.395 1.00 89.62 524 SER A O 1
ATOM 4307 N N . ALA A 1 525 ? 22.127 -4.603 -35.333 1.00 89.00 525 ALA A N 1
ATOM 4308 C CA . ALA A 1 525 ? 22.922 -3.423 -35.658 1.00 89.00 525 ALA A CA 1
ATOM 4309 C C . ALA A 1 525 ? 22.605 -2.911 -37.065 1.00 89.00 525 ALA A C 1
ATOM 4311 O O . ALA A 1 525 ? 22.436 -1.712 -37.238 1.00 89.00 525 ALA A O 1
ATOM 4312 N N . LEU A 1 526 ? 22.433 -3.797 -38.052 1.00 86.44 526 LEU A N 1
ATOM 4313 C CA . LEU A 1 526 ? 21.989 -3.406 -39.394 1.00 86.44 526 LEU A CA 1
ATOM 4314 C C . LEU A 1 526 ? 20.604 -2.749 -39.360 1.00 86.44 526 LEU A C 1
ATOM 4316 O O . LEU A 1 526 ? 20.445 -1.645 -39.871 1.00 86.44 526 LEU A O 1
ATOM 4320 N N . LYS A 1 527 ? 19.625 -3.374 -38.693 1.00 85.69 527 LYS A N 1
ATOM 4321 C CA . LYS A 1 527 ? 18.277 -2.803 -38.533 1.00 85.69 527 LYS A CA 1
ATOM 4322 C C . LYS A 1 527 ? 18.302 -1.475 -37.766 1.00 85.69 527 LYS A C 1
ATOM 4324 O O . LYS A 1 527 ? 17.608 -0.537 -38.140 1.00 85.69 527 LYS A O 1
ATOM 4329 N N . ALA A 1 528 ? 19.104 -1.389 -36.706 1.00 84.56 528 ALA A N 1
ATOM 4330 C CA . ALA A 1 528 ? 19.283 -0.179 -35.914 1.00 84.56 528 ALA A CA 1
ATOM 4331 C C . ALA A 1 528 ? 19.861 0.945 -36.770 1.00 84.56 528 ALA A C 1
ATOM 4333 O O . ALA A 1 528 ? 19.315 2.042 -36.786 1.00 84.56 528 ALA A O 1
ATOM 4334 N N . PHE A 1 529 ? 20.918 0.650 -37.524 1.00 81.44 529 PHE A N 1
ATOM 4335 C CA . PHE A 1 529 ? 21.589 1.599 -38.400 1.00 81.44 529 PHE A CA 1
ATOM 4336 C C . PHE A 1 529 ? 20.643 2.126 -39.491 1.00 81.44 529 PHE A C 1
ATOM 4338 O O . PHE A 1 529 ? 20.663 3.318 -39.765 1.00 81.44 529 PHE A O 1
ATOM 4345 N N . GLU A 1 530 ? 19.754 1.286 -40.036 1.00 78.50 530 GLU A N 1
ATOM 4346 C CA . GLU A 1 530 ? 18.711 1.699 -40.994 1.00 78.50 530 GLU A CA 1
ATOM 4347 C C . GLU A 1 530 ? 17.673 2.662 -40.400 1.00 78.50 530 GLU A C 1
ATOM 4349 O O . GLU A 1 530 ? 17.217 3.572 -41.083 1.00 78.50 530 GLU A O 1
ATOM 4354 N N . ILE A 1 531 ? 17.284 2.468 -39.137 1.00 79.00 531 ILE A N 1
ATOM 4355 C CA . ILE A 1 531 ? 16.365 3.380 -38.435 1.00 79.00 531 ILE A CA 1
ATOM 4356 C C . ILE A 1 531 ? 17.080 4.701 -38.107 1.00 79.00 531 ILE A C 1
ATOM 4358 O O . ILE A 1 531 ? 16.476 5.770 -38.115 1.00 79.00 531 ILE A O 1
ATOM 4362 N N . PHE A 1 532 ? 18.380 4.630 -37.819 1.00 75.06 532 PHE A N 1
ATOM 4363 C CA . PHE A 1 532 ? 19.176 5.748 -37.320 1.00 75.06 532 PHE A CA 1
ATOM 4364 C C . PHE A 1 532 ? 19.819 6.641 -38.368 1.00 75.06 532 PHE A C 1
ATOM 4366 O O . PHE A 1 532 ? 20.268 7.737 -38.019 1.00 75.06 532 PHE A O 1
ATOM 4373 N N . THR A 1 533 ? 19.887 6.205 -39.626 1.00 67.94 533 THR A N 1
ATOM 4374 C CA . THR A 1 533 ? 20.475 6.999 -40.711 1.00 67.94 533 THR A CA 1
ATOM 4375 C C . THR A 1 533 ? 19.834 8.379 -40.861 1.00 67.94 533 THR A C 1
ATOM 4377 O O . THR A 1 533 ? 20.520 9.307 -41.278 1.00 67.94 533 THR A O 1
ATOM 4380 N N . ASP A 1 534 ? 18.582 8.548 -40.432 1.00 60.47 534 ASP A N 1
ATOM 4381 C CA . ASP A 1 534 ? 17.875 9.831 -40.491 1.00 60.47 534 ASP A CA 1
ATOM 4382 C C . ASP A 1 534 ? 18.193 10.777 -39.312 1.00 60.47 534 ASP A C 1
ATOM 4384 O O . ASP A 1 534 ? 17.955 11.980 -39.423 1.00 60.47 534 ASP A O 1
ATOM 4388 N N . TYR A 1 535 ? 18.742 10.272 -38.195 1.00 54.47 535 TYR A N 1
ATOM 4389 C CA . TYR A 1 535 ? 18.819 11.004 -36.917 1.00 54.47 535 TYR A CA 1
ATOM 4390 C C . TYR A 1 535 ? 20.233 11.247 -36.361 1.00 54.47 535 TYR A C 1
ATOM 4392 O O . TYR A 1 535 ? 20.423 12.200 -35.603 1.00 54.47 535 TYR A O 1
ATOM 4400 N N . LEU A 1 536 ? 21.244 10.434 -36.694 1.00 55.41 536 LEU A N 1
ATOM 4401 C CA . LEU A 1 536 ? 22.563 10.553 -36.054 1.00 55.41 536 LEU A CA 1
ATOM 4402 C C . LEU A 1 536 ? 23.542 11.488 -36.770 1.00 55.41 536 LEU A C 1
ATOM 4404 O O . LEU A 1 536 ? 23.738 11.446 -37.985 1.00 55.41 536 LEU A O 1
ATOM 4408 N N . SER A 1 537 ? 24.302 12.225 -35.955 1.00 57.72 537 SER A N 1
ATOM 4409 C CA . SER A 1 537 ? 25.578 12.816 -36.340 1.00 57.72 537 SER A CA 1
ATOM 4410 C C . SER A 1 537 ? 26.617 11.707 -36.532 1.00 57.72 537 SER A C 1
ATOM 4412 O O . SER A 1 537 ? 27.515 11.505 -35.717 1.00 57.72 537 SER A O 1
ATOM 4414 N N . LEU A 1 538 ? 26.567 11.011 -37.673 1.00 64.06 538 LEU A N 1
ATOM 4415 C CA . LEU A 1 538 ? 27.616 10.057 -38.063 1.00 64.06 538 LEU A CA 1
ATOM 4416 C C . LEU A 1 538 ? 29.034 10.687 -38.112 1.00 64.06 538 LEU A C 1
ATOM 4418 O O . LEU A 1 538 ? 30.037 10.000 -38.304 1.00 64.06 538 LEU A O 1
ATOM 4422 N N . ASN A 1 539 ? 29.122 12.003 -37.907 1.00 62.66 539 ASN A N 1
ATOM 4423 C CA . ASN A 1 539 ? 30.336 12.750 -37.624 1.00 62.66 539 ASN A CA 1
ATOM 4424 C C . ASN A 1 539 ? 31.196 12.140 -36.510 1.00 62.66 539 ASN A C 1
ATOM 4426 O O . ASN A 1 539 ? 32.403 12.059 -36.714 1.00 62.66 539 ASN A O 1
ATOM 4430 N N . SER A 1 540 ? 30.613 11.661 -35.403 1.00 67.12 540 SER A N 1
ATOM 4431 C CA . SER A 1 540 ? 31.400 11.037 -34.322 1.00 67.12 540 SER A CA 1
ATOM 4432 C C . SER A 1 540 ? 32.089 9.744 -34.775 1.00 67.12 540 SER A C 1
ATOM 4434 O O . SER A 1 540 ? 33.187 9.425 -34.322 1.00 67.12 540 SER A O 1
ATOM 4436 N N . PHE A 1 541 ? 31.479 9.015 -35.714 1.00 68.19 541 PHE A N 1
ATOM 4437 C CA . PHE A 1 541 ? 32.029 7.771 -36.248 1.00 68.19 541 PHE A CA 1
ATOM 4438 C C . PHE A 1 541 ? 33.128 8.019 -37.281 1.00 68.19 541 PHE A C 1
ATOM 4440 O O . PHE A 1 541 ? 34.145 7.327 -37.266 1.00 68.19 541 PHE A O 1
ATOM 4447 N N . ALA A 1 542 ? 32.964 9.036 -38.136 1.00 64.31 542 ALA A N 1
ATOM 4448 C CA . ALA A 1 542 ? 33.962 9.429 -39.136 1.00 64.31 542 ALA A CA 1
ATOM 4449 C C . ALA A 1 542 ? 35.292 9.907 -38.517 1.00 64.31 542 ALA A C 1
ATOM 4451 O O . ALA A 1 542 ? 36.318 9.931 -39.198 1.00 64.31 542 ALA A O 1
ATOM 4452 N N . GLU A 1 543 ? 35.275 10.277 -37.236 1.00 70.75 543 GLU A N 1
ATOM 4453 C CA . GLU A 1 543 ? 36.436 10.741 -36.471 1.00 70.75 543 GLU A CA 1
ATOM 4454 C C . GLU A 1 543 ? 37.174 9.606 -35.738 1.00 70.75 543 GLU A C 1
ATOM 4456 O O . GLU A 1 543 ? 38.258 9.823 -35.195 1.00 70.75 543 GLU A O 1
ATOM 4461 N N . SER A 1 544 ? 36.641 8.377 -35.747 1.00 74.56 544 SER A N 1
ATOM 4462 C CA . SER A 1 544 ? 37.302 7.243 -35.099 1.00 74.56 544 SER A CA 1
ATOM 4463 C C . SER A 1 544 ? 38.594 6.851 -35.821 1.00 74.56 544 SER A C 1
ATOM 4465 O O . SER A 1 544 ? 38.611 6.627 -37.028 1.00 74.56 544 SER A O 1
ATOM 4467 N N . THR A 1 545 ? 39.688 6.700 -35.073 1.00 75.31 545 THR A N 1
ATOM 4468 C CA . THR A 1 545 ? 40.980 6.211 -35.589 1.00 75.31 545 THR A CA 1
ATOM 4469 C C . THR A 1 545 ? 41.197 4.711 -35.353 1.00 75.31 545 THR A C 1
ATOM 4471 O O . THR A 1 545 ? 42.207 4.156 -35.785 1.00 75.31 545 THR A O 1
ATOM 4474 N N . ASN A 1 546 ? 40.264 4.024 -34.684 1.00 83.44 546 ASN A N 1
ATOM 4475 C CA . ASN A 1 546 ? 40.402 2.610 -34.337 1.00 83.44 546 ASN A CA 1
ATOM 4476 C C . ASN A 1 546 ? 40.076 1.709 -35.542 1.00 83.44 546 ASN A C 1
ATOM 4478 O O . ASN A 1 546 ? 38.918 1.585 -35.931 1.00 83.44 546 ASN A O 1
ATOM 4482 N N . ALA A 1 547 ? 41.086 1.023 -36.085 1.00 81.31 547 ALA A N 1
ATOM 4483 C CA . ALA A 1 547 ? 40.958 0.162 -37.265 1.00 81.31 547 ALA A CA 1
ATOM 4484 C C . ALA A 1 547 ? 39.864 -0.922 -37.161 1.00 81.31 547 ALA A C 1
ATOM 4486 O O . ALA A 1 547 ? 39.194 -1.195 -38.157 1.00 81.31 547 ALA A O 1
ATOM 4487 N N . ARG A 1 548 ? 39.638 -1.506 -35.972 1.00 79.94 548 ARG A N 1
ATOM 4488 C CA . ARG A 1 548 ? 38.583 -2.515 -35.747 1.00 79.94 548 ARG A CA 1
ATOM 4489 C C . ARG A 1 548 ? 37.201 -1.881 -35.869 1.00 79.94 548 ARG A C 1
ATOM 4491 O O . ARG A 1 548 ? 36.373 -2.373 -36.635 1.00 79.94 548 ARG A O 1
ATOM 4498 N N . LYS A 1 549 ? 36.994 -0.740 -35.198 1.00 81.75 549 LYS A N 1
ATOM 4499 C CA . LYS A 1 549 ? 35.753 0.044 -35.315 1.00 81.75 549 LYS A CA 1
ATOM 4500 C C . LYS A 1 549 ? 35.504 0.420 -36.772 1.00 81.75 549 LYS A C 1
ATOM 4502 O O . LYS A 1 549 ? 34.422 0.172 -37.293 1.00 81.75 549 LYS A O 1
ATOM 4507 N N . LEU A 1 550 ? 36.529 0.933 -37.457 1.00 81.06 550 LEU A N 1
ATOM 4508 C CA . LEU A 1 550 ? 36.471 1.292 -38.877 1.00 81.06 550 LEU A CA 1
ATOM 4509 C C . LEU A 1 550 ? 36.014 0.122 -39.754 1.00 81.06 550 LEU A C 1
ATOM 4511 O O . LEU A 1 550 ? 35.156 0.304 -40.614 1.00 81.06 550 LEU A O 1
ATOM 4515 N N . GLN A 1 551 ? 36.542 -1.082 -39.528 1.00 84.06 551 GLN A N 1
ATOM 4516 C CA . GLN A 1 551 ? 36.164 -2.267 -40.294 1.00 84.06 551 GLN A CA 1
ATOM 4517 C C . GLN A 1 551 ? 34.691 -2.649 -40.093 1.00 84.06 551 GLN A C 1
ATOM 4519 O O . GLN A 1 551 ? 33.998 -2.922 -41.075 1.00 84.06 551 GLN A O 1
ATOM 4524 N N . GLN A 1 552 ? 34.200 -2.660 -38.850 1.00 85.88 552 GLN A N 1
ATOM 4525 C CA . GLN A 1 552 ? 32.800 -2.994 -38.566 1.00 85.88 552 GLN A CA 1
ATOM 4526 C C . GLN A 1 552 ? 31.846 -1.908 -39.090 1.00 85.88 552 GLN A C 1
ATOM 4528 O O . GLN A 1 552 ? 30.849 -2.237 -39.736 1.00 85.88 552 GLN A O 1
ATOM 4533 N N . TYR A 1 553 ? 32.204 -0.624 -38.960 1.00 82.44 553 TYR A N 1
ATOM 4534 C CA . TYR A 1 553 ? 31.475 0.472 -39.612 1.00 82.44 553 TYR A CA 1
ATOM 4535 C C . TYR A 1 553 ? 31.444 0.316 -41.130 1.00 82.44 553 TYR A C 1
ATOM 4537 O O . TYR A 1 553 ? 30.393 0.483 -41.742 1.00 82.44 553 TYR A O 1
ATOM 4545 N N . GLY A 1 554 ? 32.565 -0.065 -41.747 1.00 83.06 554 GLY A N 1
ATOM 4546 C CA . GLY A 1 554 ? 32.636 -0.342 -43.180 1.00 83.06 554 GLY A CA 1
ATOM 4547 C C . GLY A 1 554 ? 31.622 -1.400 -43.627 1.00 83.06 554 GLY A C 1
ATOM 4548 O O . GLY A 1 554 ? 31.007 -1.244 -44.682 1.00 83.06 554 GLY A O 1
ATOM 4549 N N . LYS A 1 555 ? 31.379 -2.435 -42.807 1.00 83.94 555 LYS A N 1
ATOM 4550 C CA . LYS A 1 555 ? 30.349 -3.453 -43.081 1.00 83.94 555 LYS A CA 1
ATOM 4551 C C . LYS A 1 555 ? 28.930 -2.879 -43.011 1.00 83.94 555 LYS A C 1
ATOM 4553 O O . LYS A 1 555 ? 28.148 -3.150 -43.922 1.00 83.94 555 LYS A O 1
ATOM 4558 N N . LEU A 1 556 ? 28.611 -2.088 -41.979 1.00 85.38 556 LEU A N 1
ATOM 4559 C CA . LEU A 1 556 ? 27.294 -1.443 -41.831 1.00 85.38 556 LEU A CA 1
ATOM 4560 C C . LEU A 1 556 ? 27.016 -0.476 -42.987 1.00 85.38 556 LEU A C 1
ATOM 4562 O O . LEU A 1 556 ? 25.975 -0.553 -43.639 1.00 85.38 556 LEU A O 1
ATOM 4566 N N . LEU A 1 557 ? 27.989 0.387 -43.285 1.00 82.62 557 LEU A N 1
ATOM 4567 C CA . LEU A 1 557 ? 27.928 1.354 -44.377 1.00 82.62 557 LEU A CA 1
ATOM 4568 C C . LEU A 1 557 ? 27.745 0.656 -45.721 1.00 82.62 557 LEU A C 1
ATOM 4570 O O . LEU A 1 557 ? 26.870 1.036 -46.492 1.00 82.62 557 LEU A O 1
ATOM 4574 N N . HIS A 1 558 ? 28.520 -0.396 -45.990 1.00 86.88 558 HIS A N 1
ATOM 4575 C CA . HIS A 1 558 ? 28.369 -1.172 -47.214 1.00 86.88 558 HIS A CA 1
ATOM 4576 C C . HIS A 1 558 ? 26.959 -1.757 -47.357 1.00 86.88 558 HIS A C 1
ATOM 4578 O O . HIS A 1 558 ? 26.398 -1.686 -48.448 1.00 86.88 558 HIS A O 1
ATOM 4584 N N . HIS A 1 559 ? 26.392 -2.320 -46.285 1.00 86.31 559 HIS A N 1
ATOM 4585 C CA . HIS A 1 559 ? 25.053 -2.906 -46.326 1.00 86.31 559 HIS A CA 1
ATOM 4586 C C . HIS A 1 559 ? 23.986 -1.866 -46.673 1.00 86.31 559 HIS A C 1
ATOM 4588 O O . HIS A 1 559 ? 23.194 -2.087 -47.587 1.00 86.31 559 HIS A O 1
ATOM 4594 N N . ILE A 1 560 ? 23.997 -0.720 -45.986 1.00 85.06 560 ILE A N 1
ATOM 4595 C CA . ILE A 1 560 ? 23.038 0.356 -46.253 1.00 85.06 560 ILE A CA 1
ATOM 4596 C C . ILE A 1 560 ? 23.220 0.906 -47.661 1.00 85.06 560 ILE A C 1
ATOM 4598 O O . ILE A 1 560 ? 22.249 1.066 -48.394 1.00 85.06 560 ILE A O 1
ATOM 4602 N N . PHE A 1 561 ? 24.461 1.160 -48.064 1.00 85.56 561 PHE A N 1
ATOM 4603 C CA . PHE A 1 561 ? 24.732 1.715 -49.377 1.00 85.56 561 PHE A CA 1
ATOM 4604 C C . PHE A 1 561 ? 24.272 0.772 -50.496 1.00 85.56 561 PHE A C 1
ATOM 4606 O O . PHE A 1 561 ? 23.621 1.213 -51.438 1.00 85.56 561 PHE A O 1
ATOM 4613 N N . ASP A 1 562 ? 24.559 -0.530 -50.396 1.00 85.19 562 ASP A N 1
ATOM 4614 C CA . ASP A 1 562 ? 24.121 -1.516 -51.393 1.00 85.19 562 ASP A CA 1
ATOM 4615 C C . ASP A 1 562 ? 22.594 -1.691 -51.391 1.00 85.19 562 ASP A C 1
ATOM 4617 O O . ASP A 1 562 ? 21.993 -1.888 -52.446 1.00 85.19 562 ASP A O 1
ATOM 4621 N N . LYS A 1 563 ? 21.941 -1.551 -50.232 1.00 85.38 563 LYS A N 1
ATOM 4622 C CA . LYS A 1 563 ? 20.478 -1.546 -50.134 1.00 85.38 563 LYS A CA 1
ATOM 4623 C C . LYS A 1 563 ? 19.871 -0.330 -50.838 1.00 85.38 563 LYS A C 1
ATOM 4625 O O . LYS A 1 563 ? 18.977 -0.513 -51.660 1.00 85.38 563 LYS A O 1
ATOM 4630 N N . GLU A 1 564 ? 20.361 0.876 -50.564 1.00 87.00 564 GLU A N 1
ATOM 4631 C CA . GLU A 1 564 ? 19.800 2.120 -51.109 1.00 87.00 564 GLU A CA 1
ATOM 4632 C C . GLU A 1 564 ? 20.161 2.325 -52.588 1.00 87.00 564 GLU A C 1
ATOM 4634 O O . GLU A 1 564 ? 19.281 2.460 -53.441 1.00 87.00 564 GLU A O 1
ATOM 4639 N N . PHE A 1 565 ? 21.443 2.244 -52.949 1.00 83.12 565 PHE A N 1
ATOM 4640 C CA . PHE A 1 565 ? 21.876 2.425 -54.339 1.00 83.12 565 PHE A CA 1
ATOM 4641 C C . PHE A 1 565 ? 21.595 1.198 -55.215 1.00 83.12 565 PHE A C 1
ATOM 4643 O O . PHE A 1 565 ? 21.327 1.343 -56.411 1.00 83.12 565 PHE A O 1
ATOM 4650 N N . GLY A 1 566 ? 21.620 -0.013 -54.649 1.00 80.94 566 GLY A N 1
ATOM 4651 C CA . GLY A 1 566 ? 21.362 -1.243 -55.400 1.00 80.94 566 GLY A CA 1
ATOM 4652 C C . GLY A 1 566 ? 19.886 -1.456 -55.740 1.00 80.94 566 GLY A C 1
ATOM 4653 O O . GLY A 1 566 ? 19.586 -1.944 -56.831 1.00 80.94 566 GLY A O 1
ATOM 4654 N N . ARG A 1 567 ? 18.948 -1.062 -54.864 1.00 80.81 567 ARG A N 1
ATOM 4655 C CA . ARG A 1 567 ? 17.500 -1.186 -55.135 1.00 80.81 567 ARG A CA 1
ATOM 4656 C C . ARG A 1 567 ? 17.009 -0.209 -56.194 1.00 80.81 567 ARG A C 1
ATOM 4658 O O . ARG A 1 567 ? 16.189 -0.587 -57.028 1.00 80.81 567 ARG A O 1
ATOM 4665 N N . ASN A 1 568 ? 17.532 1.015 -56.191 1.00 79.50 568 ASN A N 1
ATOM 4666 C CA . ASN A 1 568 ? 17.028 2.093 -57.041 1.00 79.50 568 ASN A CA 1
ATOM 4667 C C . ASN A 1 568 ? 17.483 2.006 -58.510 1.00 79.50 568 ASN A C 1
ATOM 4669 O O . ASN A 1 568 ? 17.031 2.809 -59.320 1.00 79.50 568 ASN A O 1
ATOM 4673 N N . LYS A 1 569 ? 18.343 1.035 -58.874 1.00 82.38 569 LYS A N 1
ATOM 4674 C CA . LYS A 1 569 ? 18.847 0.805 -60.248 1.00 82.38 569 LYS A CA 1
ATOM 4675 C C . LYS A 1 569 ? 19.214 2.112 -60.972 1.00 82.38 569 LYS A C 1
ATOM 4677 O O . LYS A 1 569 ? 18.817 2.338 -62.111 1.00 82.38 569 LYS A O 1
ATOM 4682 N N . LEU A 1 570 ? 19.964 2.978 -60.295 1.00 87.75 570 LEU A N 1
ATOM 4683 C CA . LEU A 1 570 ? 20.279 4.327 -60.767 1.00 87.75 570 LEU A CA 1
ATOM 4684 C C . LEU A 1 570 ? 21.274 4.269 -61.940 1.00 87.75 570 LEU A C 1
ATOM 4686 O O . LEU A 1 570 ? 22.488 4.120 -61.753 1.00 87.75 570 LEU A O 1
ATOM 4690 N N . THR A 1 571 ? 20.762 4.336 -63.170 1.00 85.94 571 THR A N 1
ATOM 4691 C CA . THR A 1 571 ? 21.579 4.195 -64.383 1.00 85.94 571 THR A CA 1
ATOM 4692 C C . THR A 1 571 ? 22.083 5.529 -64.919 1.00 85.94 571 THR A C 1
ATOM 4694 O O . THR A 1 571 ? 23.260 5.617 -65.278 1.00 85.94 571 THR A O 1
ATOM 4697 N N . ASP A 1 572 ? 21.235 6.559 -64.948 1.00 92.56 572 ASP A N 1
ATOM 4698 C CA . ASP A 1 572 ? 21.546 7.861 -65.540 1.00 92.56 572 ASP A CA 1
ATOM 4699 C C . ASP A 1 572 ? 22.135 8.862 -64.532 1.00 92.56 572 ASP A C 1
ATOM 4701 O O . ASP A 1 572 ? 21.970 8.752 -63.317 1.00 92.56 572 ASP A O 1
ATOM 4705 N N . THR A 1 573 ? 22.846 9.859 -65.056 1.00 92.50 573 THR A N 1
ATOM 4706 C CA . THR A 1 573 ? 23.534 10.884 -64.261 1.00 92.50 573 THR A CA 1
ATOM 4707 C C . THR A 1 573 ? 22.580 11.684 -63.373 1.00 92.50 573 THR A C 1
ATOM 4709 O O . THR A 1 573 ? 22.920 11.995 -62.231 1.00 92.50 573 THR A O 1
ATOM 4712 N N . THR A 1 574 ? 21.387 12.012 -63.874 1.00 93.94 574 THR A N 1
ATOM 4713 C CA . THR A 1 574 ? 20.427 12.863 -63.166 1.00 93.94 574 THR A CA 1
ATOM 4714 C C . THR A 1 574 ? 19.777 12.123 -62.001 1.00 93.94 574 THR A C 1
ATOM 4716 O O . THR A 1 574 ? 19.669 12.706 -60.923 1.00 93.94 574 THR A O 1
ATOM 4719 N N . SER A 1 575 ? 19.412 10.847 -62.161 1.00 93.75 575 SER A N 1
ATOM 4720 C CA . SER A 1 575 ? 18.861 10.041 -61.064 1.00 93.75 575 SER A CA 1
ATOM 4721 C C . SER A 1 575 ? 19.888 9.757 -59.967 1.00 93.75 575 SER A C 1
ATOM 4723 O O . SER A 1 575 ? 19.556 9.865 -58.786 1.00 93.75 575 SER A O 1
ATOM 4725 N N . VAL A 1 576 ? 21.150 9.482 -60.326 1.00 94.75 576 VAL A N 1
ATOM 4726 C CA . VAL A 1 576 ? 22.238 9.323 -59.343 1.00 94.75 576 VAL A CA 1
ATOM 4727 C C . VAL A 1 576 ? 22.459 10.619 -58.560 1.00 94.75 576 VAL A C 1
ATOM 4729 O O . VAL A 1 576 ? 22.522 10.582 -57.332 1.00 94.75 576 VAL A O 1
ATOM 4732 N N . LEU A 1 577 ? 22.525 11.763 -59.252 1.00 95.56 577 LEU A N 1
ATOM 4733 C CA . LEU A 1 577 ? 22.652 13.076 -58.617 1.00 95.56 577 LEU A CA 1
ATOM 4734 C C . LEU A 1 577 ? 21.477 13.350 -57.673 1.00 95.56 577 LEU A C 1
ATOM 4736 O O . LEU A 1 577 ? 21.685 13.706 -56.518 1.00 95.56 577 LEU A O 1
ATOM 4740 N N . GLN A 1 578 ? 20.243 13.177 -58.149 1.00 95.44 578 GLN A N 1
ATOM 4741 C CA . GLN A 1 578 ? 19.045 13.439 -57.358 1.00 95.44 578 GLN A CA 1
ATOM 4742 C C . GLN A 1 578 ? 19.002 12.571 -56.098 1.00 95.44 578 GLN A C 1
ATOM 4744 O O . GLN A 1 578 ? 18.732 13.085 -55.016 1.00 95.44 578 GLN A O 1
ATOM 4749 N N . HIS A 1 579 ? 19.306 11.277 -56.216 1.00 94.44 579 HIS A N 1
ATOM 4750 C CA . HIS A 1 579 ? 19.322 10.382 -55.065 1.00 94.44 579 HIS A CA 1
ATOM 4751 C C . HIS A 1 579 ? 20.411 10.773 -54.057 1.00 94.44 579 HIS A C 1
ATOM 4753 O O . HIS A 1 579 ? 20.119 10.888 -52.871 1.00 94.44 579 HIS A O 1
ATOM 4759 N N . ALA A 1 580 ? 21.630 11.067 -54.524 1.00 94.56 580 ALA A N 1
ATOM 4760 C CA . ALA A 1 580 ? 22.731 11.525 -53.675 1.00 94.56 580 ALA A CA 1
ATOM 4761 C C . ALA A 1 580 ? 22.418 12.837 -52.930 1.00 94.56 580 ALA A C 1
ATOM 4763 O O . ALA A 1 580 ? 22.893 13.051 -51.820 1.00 94.56 580 ALA A O 1
ATOM 4764 N N . LEU A 1 581 ? 21.620 13.719 -53.536 1.00 94.88 581 LEU A N 1
ATOM 4765 C CA . LEU A 1 581 ? 21.197 14.983 -52.937 1.00 94.88 581 LEU A CA 1
ATOM 4766 C C . LEU A 1 581 ? 20.077 14.818 -51.902 1.00 94.88 581 LEU A C 1
ATOM 4768 O O . LEU A 1 581 ? 20.093 15.473 -50.859 1.00 94.88 581 LEU A O 1
ATOM 4772 N N . VAL A 1 582 ? 19.091 13.969 -52.201 1.00 92.56 582 VAL A N 1
ATOM 4773 C CA . VAL A 1 582 ? 17.901 13.776 -51.358 1.00 92.56 582 VAL A CA 1
ATOM 4774 C C . VAL A 1 582 ? 18.200 12.868 -50.167 1.00 92.56 582 VAL A C 1
ATOM 4776 O O . VAL A 1 582 ? 17.677 13.095 -49.078 1.00 92.56 582 VAL A O 1
ATOM 4779 N N . TRP A 1 583 ? 19.055 11.862 -50.342 1.00 90.25 583 TRP A N 1
ATOM 4780 C CA . TRP A 1 583 ? 19.410 10.931 -49.280 1.00 90.25 583 TRP A CA 1
ATOM 4781 C C . TRP A 1 583 ? 20.437 11.567 -48.334 1.00 90.25 583 TRP A C 1
ATOM 4783 O O . TRP A 1 583 ? 21.642 11.511 -48.573 1.00 90.25 583 TRP A O 1
ATOM 4793 N N . SER A 1 584 ? 19.962 12.183 -47.247 1.00 85.69 584 SER A N 1
ATOM 4794 C CA . SER A 1 584 ? 20.796 12.916 -46.278 1.00 85.69 584 SER A CA 1
ATOM 4795 C C . SER A 1 584 ? 22.022 12.150 -45.743 1.00 85.69 584 SER A C 1
ATOM 4797 O O . SER A 1 584 ? 23.072 12.788 -45.600 1.00 85.69 584 SER A O 1
ATOM 4799 N N . PRO A 1 585 ? 22.005 10.810 -45.536 1.00 86.38 585 PRO A N 1
ATOM 4800 C CA . PRO A 1 585 ? 23.195 10.071 -45.113 1.00 86.38 585 PRO A CA 1
ATOM 4801 C C . PRO A 1 585 ? 24.344 10.143 -46.122 1.00 86.38 585 PRO A C 1
ATOM 4803 O O . PRO A 1 585 ? 25.503 9.968 -45.744 1.00 86.38 585 PRO A O 1
ATOM 4806 N N . PHE A 1 586 ? 24.064 10.431 -47.398 1.00 90.06 586 PHE A N 1
ATOM 4807 C CA . PHE A 1 586 ? 25.071 10.481 -48.456 1.00 90.06 586 PHE A CA 1
ATOM 4808 C C . PHE A 1 586 ? 26.195 11.496 -48.176 1.00 90.06 586 PHE A C 1
ATOM 4810 O O . PHE A 1 586 ? 27.346 11.266 -48.556 1.00 90.06 586 PHE A O 1
ATOM 4817 N N . VAL A 1 587 ? 25.908 12.579 -47.440 1.00 88.62 587 VAL A N 1
ATOM 4818 C CA . VAL A 1 587 ? 26.917 13.539 -46.948 1.00 88.62 587 VAL A CA 1
ATOM 4819 C C . VAL A 1 587 ? 28.002 12.817 -46.146 1.00 88.62 587 VAL A C 1
ATOM 4821 O O . VAL A 1 587 ? 29.199 12.990 -46.376 1.00 88.62 587 VAL A O 1
ATOM 4824 N N . VAL A 1 588 ? 27.582 11.956 -45.224 1.00 83.12 588 VAL A N 1
ATOM 4825 C CA . VAL A 1 588 ? 28.479 11.205 -44.346 1.00 83.12 588 VAL A CA 1
ATOM 4826 C C . VAL A 1 588 ? 29.221 10.150 -45.147 1.00 83.12 588 VAL A C 1
ATOM 4828 O O . VAL A 1 588 ? 30.429 10.012 -44.982 1.00 83.12 588 VAL A O 1
ATOM 4831 N N . PHE A 1 589 ? 28.537 9.438 -46.044 1.00 86.75 589 PHE A N 1
ATOM 4832 C CA . PHE A 1 589 ? 29.202 8.499 -46.947 1.00 86.75 589 PHE A CA 1
ATOM 4833 C C . PHE A 1 589 ? 30.304 9.183 -47.754 1.00 86.75 589 PHE A C 1
ATOM 4835 O O . PHE A 1 589 ? 31.380 8.612 -47.909 1.00 86.75 589 PHE A O 1
ATOM 4842 N N . THR A 1 590 ? 30.075 10.417 -48.203 1.00 89.62 590 THR A N 1
ATOM 4843 C CA . THR A 1 590 ? 31.082 11.222 -48.904 1.00 89.62 590 THR A CA 1
ATOM 4844 C C . THR A 1 590 ? 32.257 11.549 -47.984 1.00 89.62 590 THR A C 1
ATOM 4846 O O . THR A 1 590 ? 33.392 11.229 -48.330 1.00 89.62 590 THR A O 1
ATOM 4849 N N . LYS A 1 591 ? 32.001 12.076 -46.778 1.00 86.56 591 LYS A N 1
ATOM 4850 C CA . LYS A 1 591 ? 33.034 12.342 -45.756 1.00 86.56 591 LYS A CA 1
ATOM 4851 C C . LYS A 1 591 ? 33.888 11.107 -45.455 1.00 86.56 591 LYS A C 1
ATOM 4853 O O . LYS A 1 591 ? 35.115 11.179 -45.404 1.00 86.56 591 LYS A O 1
ATOM 4858 N N . VAL A 1 592 ? 33.229 9.964 -45.273 1.00 83.06 592 VAL A N 1
ATOM 4859 C CA . VAL A 1 592 ? 33.858 8.673 -44.991 1.00 83.06 592 VAL A CA 1
ATOM 4860 C C . VAL A 1 592 ? 34.674 8.192 -46.191 1.00 83.06 592 VAL A C 1
ATOM 4862 O O . VAL A 1 592 ? 35.826 7.812 -46.028 1.00 83.06 592 VAL A O 1
ATOM 4865 N N . TYR A 1 593 ? 34.128 8.244 -47.404 1.00 87.81 593 TYR A N 1
ATOM 4866 C CA . TYR A 1 593 ? 34.828 7.809 -48.613 1.00 87.81 593 TYR A CA 1
ATOM 4867 C C . TYR A 1 593 ? 36.058 8.673 -48.924 1.00 87.81 593 TYR A C 1
ATOM 4869 O O . TYR A 1 593 ? 37.102 8.146 -49.301 1.00 87.81 593 TYR A O 1
ATOM 4877 N N . CYS A 1 594 ? 35.965 9.988 -48.709 1.00 87.62 594 CYS A N 1
ATOM 4878 C CA . CYS A 1 594 ? 37.079 10.926 -48.860 1.00 87.62 594 CYS A CA 1
ATOM 4879 C C . CYS A 1 594 ? 38.145 10.793 -47.751 1.00 87.62 594 CYS A C 1
ATOM 4881 O O . CYS A 1 594 ? 39.194 11.442 -47.813 1.00 87.62 594 CYS A O 1
ATOM 4883 N N . ASN A 1 595 ? 37.919 9.945 -46.742 1.00 85.31 595 ASN A N 1
ATOM 4884 C CA . ASN A 1 595 ? 38.931 9.527 -45.781 1.00 85.31 595 ASN A CA 1
ATOM 4885 C C . ASN A 1 595 ? 39.607 8.228 -46.264 1.00 85.31 595 ASN A C 1
ATOM 4887 O O . ASN A 1 595 ? 39.006 7.152 -46.294 1.00 85.31 595 ASN A O 1
ATOM 4891 N N . THR A 1 596 ? 40.896 8.313 -46.603 1.00 83.12 596 THR A N 1
ATOM 4892 C CA . THR A 1 596 ? 41.678 7.209 -47.193 1.00 83.12 596 THR A CA 1
ATOM 4893 C C . THR A 1 596 ? 41.724 5.947 -46.327 1.00 83.12 596 THR A C 1
ATOM 4895 O O . THR A 1 596 ? 41.841 4.843 -46.862 1.00 83.12 596 THR A O 1
ATOM 4898 N N . ASN A 1 597 ? 41.591 6.075 -45.003 1.00 82.12 597 ASN A N 1
ATOM 4899 C CA . ASN A 1 597 ? 41.543 4.926 -44.095 1.00 82.12 597 ASN A CA 1
ATOM 4900 C C . ASN A 1 597 ? 40.235 4.138 -44.239 1.00 82.12 597 ASN A C 1
ATOM 4902 O O . ASN A 1 597 ? 40.246 2.909 -44.219 1.00 82.12 597 ASN A O 1
ATOM 4906 N N . PHE A 1 598 ? 39.119 4.836 -44.439 1.00 78.50 598 PHE A N 1
ATOM 4907 C CA . PHE A 1 598 ? 37.804 4.224 -44.600 1.00 78.50 598 PHE A CA 1
ATOM 4908 C C . PHE A 1 598 ? 37.578 3.669 -46.004 1.00 78.50 598 PHE A C 1
ATOM 4910 O O . PHE A 1 598 ? 36.941 2.629 -46.164 1.00 78.50 598 PHE A O 1
ATOM 4917 N N . GLN A 1 599 ? 38.143 4.306 -47.032 1.00 84.94 599 GLN A N 1
ATOM 4918 C CA . GLN A 1 599 ? 38.042 3.800 -48.400 1.00 84.94 599 GLN A CA 1
ATOM 4919 C C . GLN A 1 599 ? 38.519 2.339 -48.500 1.00 84.94 599 GLN A C 1
ATOM 4921 O O . GLN A 1 599 ? 37.945 1.552 -49.248 1.00 84.94 599 GLN A O 1
ATOM 4926 N N . ARG A 1 600 ? 39.518 1.943 -47.697 1.00 85.62 600 ARG A N 1
ATOM 4927 C CA . ARG A 1 600 ? 40.070 0.577 -47.664 1.00 85.62 600 ARG A CA 1
ATOM 4928 C C . ARG A 1 600 ? 39.097 -0.482 -47.143 1.00 85.62 600 ARG A C 1
ATOM 4930 O O . ARG A 1 600 ? 39.207 -1.629 -47.563 1.00 85.62 600 ARG A O 1
ATOM 4937 N N . VAL A 1 601 ? 38.165 -0.120 -46.257 1.00 84.69 601 VAL A N 1
ATOM 4938 C CA . VAL A 1 601 ? 37.231 -1.077 -45.630 1.00 84.69 601 VAL A CA 1
ATOM 4939 C C . VAL A 1 601 ? 35.924 -1.248 -46.408 1.00 84.69 601 VAL A C 1
ATOM 4941 O O . VAL A 1 601 ? 35.160 -2.172 -46.132 1.00 84.69 601 VAL A O 1
ATOM 4944 N N . LEU A 1 602 ? 35.660 -0.390 -47.396 1.00 85.38 602 LEU A N 1
ATOM 4945 C CA . LEU A 1 602 ? 34.499 -0.522 -48.274 1.00 85.38 602 LEU A CA 1
ATOM 4946 C C . LEU A 1 602 ? 34.705 -1.657 -49.286 1.00 85.38 602 LEU A C 1
ATOM 4948 O O . LEU A 1 602 ? 35.803 -1.852 -49.812 1.00 85.38 602 LEU A O 1
ATOM 4952 N N . LYS A 1 603 ? 33.633 -2.387 -49.610 1.00 89.06 603 LYS A N 1
ATOM 4953 C CA . LYS A 1 603 ? 33.663 -3.367 -50.708 1.00 89.06 603 LYS A CA 1
ATOM 4954 C C . LYS A 1 603 ? 33.724 -2.667 -52.066 1.00 89.06 603 LYS A C 1
ATOM 4956 O O . LYS A 1 603 ? 33.209 -1.560 -52.218 1.00 89.06 603 LYS A O 1
ATOM 4961 N N . ASP A 1 604 ? 34.277 -3.342 -53.067 1.00 90.31 604 ASP A N 1
ATOM 4962 C CA . ASP A 1 604 ? 34.591 -2.731 -54.367 1.00 90.31 604 ASP A CA 1
ATOM 4963 C C . ASP A 1 604 ? 33.370 -2.171 -55.098 1.00 90.31 604 ASP A C 1
ATOM 4965 O O . ASP A 1 604 ? 33.423 -1.047 -55.585 1.00 90.31 604 ASP A O 1
ATOM 4969 N N . LYS A 1 605 ? 32.227 -2.862 -55.054 1.00 88.44 605 LYS A N 1
ATOM 4970 C CA . LYS A 1 605 ? 30.966 -2.353 -55.620 1.00 88.44 605 LYS A CA 1
ATOM 4971 C C . LYS A 1 605 ? 30.515 -1.031 -54.977 1.00 88.44 605 LYS A C 1
ATOM 4973 O O . LYS A 1 605 ? 30.040 -0.125 -55.654 1.00 88.44 605 LYS A O 1
ATOM 4978 N N . CYS A 1 606 ? 30.685 -0.894 -53.659 1.00 89.38 606 CYS A N 1
ATOM 4979 C CA . CYS A 1 606 ? 30.375 0.351 -52.951 1.00 89.38 606 CYS A CA 1
ATOM 4980 C C . CYS A 1 606 ? 31.345 1.467 -53.358 1.00 89.38 606 CYS A C 1
ATOM 4982 O O . CYS A 1 606 ? 30.913 2.600 -53.556 1.00 89.38 606 CYS A O 1
ATOM 4984 N N . LYS A 1 607 ? 32.638 1.144 -53.517 1.00 91.06 607 LYS A N 1
ATOM 4985 C CA . LYS A 1 607 ? 33.641 2.098 -54.007 1.00 91.06 607 LYS A CA 1
ATOM 4986 C C . LYS A 1 607 ? 33.310 2.575 -55.417 1.00 91.06 607 LYS A C 1
ATOM 4988 O O . LYS A 1 607 ? 33.360 3.772 -55.656 1.00 91.06 607 LYS A O 1
ATOM 4993 N N . GLU A 1 608 ? 32.933 1.667 -56.313 1.00 91.00 608 GLU A N 1
ATOM 4994 C CA . GLU A 1 608 ? 32.558 1.982 -57.695 1.00 91.00 608 GLU A CA 1
ATOM 4995 C C . GLU A 1 608 ? 31.377 2.957 -57.743 1.00 91.00 608 GLU A C 1
ATOM 4997 O O . GLU A 1 608 ? 31.441 3.992 -58.406 1.00 91.00 608 GLU A O 1
ATOM 5002 N N . HIS A 1 609 ? 30.314 2.677 -56.986 1.00 90.44 609 HIS A N 1
ATOM 5003 C CA . HIS A 1 609 ? 29.164 3.571 -56.913 1.00 90.44 609 HIS A CA 1
ATOM 5004 C C . HIS A 1 609 ? 29.506 4.924 -56.276 1.00 90.44 60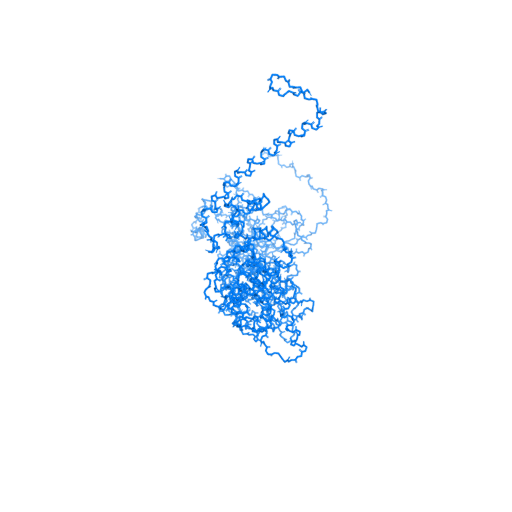9 HIS A C 1
ATOM 5006 O O . HIS A 1 609 ? 29.095 5.952 -56.808 1.00 90.44 609 HIS A O 1
ATOM 5012 N N . MET A 1 610 ? 30.283 4.952 -55.188 1.00 92.19 610 MET A N 1
ATOM 5013 C CA . MET A 1 610 ? 30.740 6.207 -54.577 1.00 92.19 610 MET A CA 1
ATOM 5014 C C . MET A 1 610 ? 31.607 7.020 -55.536 1.00 92.19 610 MET A C 1
ATOM 5016 O O . MET A 1 610 ? 31.399 8.222 -55.683 1.00 92.19 610 MET A O 1
ATOM 5020 N N . GLN A 1 611 ? 32.530 6.368 -56.242 1.00 93.06 611 GLN A N 1
ATOM 5021 C CA . GLN A 1 611 ? 33.370 6.992 -57.256 1.00 93.06 611 GLN A CA 1
ATOM 5022 C C . GLN A 1 611 ? 32.526 7.569 -58.396 1.00 93.06 611 GLN A C 1
ATOM 5024 O O . GLN A 1 611 ? 32.755 8.709 -58.796 1.00 93.06 611 GLN A O 1
ATOM 5029 N N . LYS A 1 612 ? 31.521 6.826 -58.883 1.00 93.44 612 LYS A N 1
ATOM 5030 C CA . LYS A 1 612 ? 30.573 7.308 -59.899 1.00 93.44 612 LYS A CA 1
ATOM 5031 C C . LYS A 1 612 ? 29.808 8.536 -59.398 1.00 93.44 612 LYS A C 1
ATOM 5033 O O . LYS A 1 612 ? 29.768 9.545 -60.097 1.00 93.44 612 LYS A O 1
ATOM 5038 N N . SER A 1 613 ? 29.241 8.484 -58.194 1.00 94.12 613 SER A N 1
ATOM 5039 C CA . SER A 1 613 ? 28.479 9.598 -57.614 1.00 94.12 613 SER A CA 1
ATOM 5040 C C . SER A 1 613 ? 29.345 10.840 -57.384 1.00 94.12 613 SER A C 1
ATOM 5042 O O . SER A 1 613 ? 28.927 11.945 -57.719 1.00 94.12 613 SER A O 1
ATOM 5044 N N . ILE A 1 614 ? 30.574 10.676 -56.887 1.00 94.38 614 ILE A N 1
ATOM 5045 C CA . ILE A 1 614 ? 31.526 11.781 -56.697 1.00 94.38 614 ILE A CA 1
ATOM 5046 C C . ILE A 1 614 ? 31.958 12.367 -58.046 1.00 94.38 614 ILE A C 1
ATOM 5048 O O . ILE A 1 614 ? 31.979 13.586 -58.195 1.00 94.38 614 ILE A O 1
ATOM 5052 N N . ALA A 1 615 ? 32.230 11.538 -59.058 1.00 95.12 615 ALA A N 1
ATOM 5053 C CA . ALA A 1 615 ? 32.544 12.013 -60.407 1.00 95.12 615 ALA A CA 1
ATOM 5054 C C . ALA A 1 615 ? 31.390 12.830 -61.016 1.00 95.12 615 ALA A C 1
ATOM 5056 O O . ALA A 1 615 ? 31.623 13.859 -61.653 1.00 95.12 615 ALA A O 1
ATOM 5057 N N . ILE A 1 616 ? 30.143 12.420 -60.767 1.00 95.94 616 ILE A N 1
ATOM 5058 C CA . ILE A 1 616 ? 28.955 13.186 -61.157 1.00 95.94 616 ILE A CA 1
ATOM 5059 C C . ILE A 1 616 ? 28.904 14.520 -60.406 1.00 95.94 616 ILE A C 1
ATOM 5061 O O . ILE A 1 616 ? 28.711 15.553 -61.043 1.00 95.94 616 ILE A O 1
ATOM 5065 N N . MET A 1 617 ? 29.147 14.532 -59.089 1.00 96.19 617 MET A N 1
ATOM 5066 C CA . MET A 1 617 ? 29.222 15.778 -58.312 1.00 96.19 617 MET A CA 1
ATOM 5067 C C . MET A 1 617 ? 30.303 16.727 -58.846 1.00 96.19 617 MET A C 1
ATOM 5069 O O . MET A 1 617 ? 30.046 17.924 -58.972 1.00 96.19 617 MET A O 1
ATOM 5073 N N . HIS A 1 618 ? 31.476 16.212 -59.234 1.00 95.62 618 HIS A N 1
ATOM 5074 C CA . HIS A 1 618 ? 32.524 17.000 -59.890 1.00 95.62 618 HIS A CA 1
ATOM 5075 C C . HIS A 1 618 ? 32.041 17.631 -61.201 1.00 95.62 618 HIS A C 1
ATOM 5077 O O . HIS A 1 618 ? 32.209 18.839 -61.386 1.00 95.62 618 HIS A O 1
ATOM 5083 N N . SER A 1 619 ? 31.426 16.837 -62.087 1.00 96.06 619 SER A N 1
ATOM 5084 C CA . SER A 1 619 ? 30.886 17.327 -63.365 1.00 96.06 619 SER A CA 1
ATOM 5085 C C . SER A 1 619 ? 29.854 18.427 -63.139 1.00 96.06 619 SER A C 1
ATOM 5087 O O . SER A 1 619 ? 29.937 19.497 -63.733 1.00 96.06 619 SER A O 1
ATOM 5089 N N . VAL A 1 620 ? 28.930 18.204 -62.205 1.00 96.62 620 VAL A N 1
ATOM 5090 C CA . VAL A 1 620 ? 27.854 19.142 -61.879 1.00 96.62 620 VAL A CA 1
ATOM 5091 C C . VAL A 1 620 ? 28.397 20.443 -61.286 1.00 96.62 620 VAL A C 1
ATOM 5093 O O . VAL A 1 620 ? 27.933 21.517 -61.662 1.00 96.62 620 VAL A O 1
ATOM 5096 N N . CYS A 1 621 ? 29.411 20.388 -60.416 1.00 96.94 621 CYS A N 1
ATOM 5097 C CA . CYS A 1 621 ? 30.077 21.594 -59.911 1.00 96.94 621 CYS A CA 1
ATOM 5098 C C . CYS A 1 621 ? 30.742 22.386 -61.045 1.00 96.94 621 CYS A C 1
ATOM 5100 O O . CYS A 1 621 ? 30.623 23.609 -61.103 1.00 96.94 621 CYS A O 1
ATOM 5102 N N . GLN A 1 622 ? 31.409 21.701 -61.976 1.00 96.31 622 GLN A N 1
ATOM 5103 C CA . GLN A 1 622 ? 32.036 22.342 -63.131 1.00 96.31 622 GLN A CA 1
ATOM 5104 C C . GLN A 1 622 ? 30.997 22.967 -64.075 1.00 96.31 622 GLN A C 1
ATOM 5106 O O . GLN A 1 622 ? 31.173 24.095 -64.537 1.00 96.31 622 GLN A O 1
ATOM 5111 N N . GLU A 1 623 ? 29.898 22.269 -64.351 1.00 96.81 623 GLU A N 1
ATOM 5112 C CA . GLU A 1 623 ? 28.772 22.772 -65.141 1.00 96.81 623 GLU A CA 1
ATOM 5113 C C . GLU A 1 623 ? 28.109 23.988 -64.484 1.00 96.81 623 GLU A C 1
ATOM 5115 O O . GLU A 1 623 ? 27.755 24.950 -65.169 1.00 96.81 623 GLU A O 1
ATOM 5120 N N . LEU A 1 624 ? 27.972 23.974 -63.156 1.00 97.25 624 LEU A N 1
ATOM 5121 C CA . LEU A 1 624 ? 27.414 25.081 -62.386 1.00 97.25 624 LEU A CA 1
ATOM 5122 C C . LEU A 1 624 ? 28.272 26.346 -62.534 1.00 97.25 624 LEU A C 1
ATOM 5124 O O . LEU A 1 624 ? 27.736 27.413 -62.838 1.00 97.25 624 LEU A O 1
ATOM 5128 N N . ILE A 1 625 ? 29.593 26.205 -62.381 1.00 96.50 625 ILE A N 1
ATOM 5129 C CA . ILE A 1 625 ? 30.567 27.302 -62.493 1.00 96.50 625 ILE A CA 1
ATOM 5130 C C . ILE A 1 625 ? 30.641 27.831 -63.931 1.00 96.50 625 ILE A C 1
ATOM 5132 O O . ILE A 1 625 ? 30.577 29.037 -64.159 1.00 96.50 625 ILE A O 1
ATOM 5136 N N . THR A 1 626 ? 30.748 26.939 -64.919 1.00 96.62 626 THR A N 1
ATOM 5137 C CA . THR A 1 626 ? 30.844 27.324 -66.343 1.00 96.62 626 THR A CA 1
ATOM 5138 C C . THR A 1 626 ? 29.522 27.826 -66.918 1.00 96.62 626 THR A C 1
ATOM 5140 O O . THR A 1 626 ? 29.504 28.472 -67.962 1.00 96.62 626 THR A O 1
ATOM 5143 N N . GLY A 1 627 ? 28.409 27.552 -66.237 1.00 95.31 627 GLY A N 1
ATOM 5144 C CA . GLY A 1 627 ? 27.071 27.932 -66.663 1.00 95.31 627 GLY A CA 1
ATOM 5145 C C . GLY A 1 627 ? 26.408 26.994 -67.664 1.00 95.31 627 GLY A C 1
ATOM 5146 O O . GLY A 1 627 ? 25.336 27.337 -68.149 1.00 95.31 627 GLY A O 1
ATOM 5147 N N . ASN A 1 628 ? 26.992 25.821 -67.908 1.00 97.19 628 ASN A N 1
ATOM 5148 C CA . ASN A 1 628 ? 26.450 24.784 -68.790 1.00 97.19 628 ASN A CA 1
ATOM 5149 C C . ASN A 1 628 ? 25.503 23.800 -68.076 1.00 97.19 628 ASN A C 1
ATOM 5151 O O . ASN A 1 628 ? 25.067 22.823 -68.679 1.00 97.19 628 ASN A O 1
ATOM 5155 N N . ILE A 1 629 ? 25.195 24.030 -66.795 1.00 97.62 629 ILE A N 1
ATOM 5156 C CA . ILE A 1 629 ? 24.310 23.160 -66.014 1.00 97.62 629 ILE A CA 1
ATOM 5157 C C . ILE A 1 629 ? 22.905 23.079 -66.617 1.00 97.62 629 ILE A C 1
ATOM 5159 O O . ILE A 1 629 ? 22.292 24.087 -66.977 1.00 97.62 629 ILE A O 1
ATOM 5163 N N . THR A 1 630 ? 22.359 21.865 -66.684 1.00 96.75 630 THR A N 1
ATOM 5164 C CA . THR A 1 630 ? 20.970 21.665 -67.109 1.00 96.75 630 THR A CA 1
ATOM 5165 C C . THR A 1 630 ? 19.995 22.252 -66.085 1.00 96.75 630 THR A C 1
ATOM 5167 O O . THR A 1 630 ? 20.222 22.192 -64.874 1.00 96.75 630 THR A O 1
ATOM 5170 N N . ILE A 1 631 ? 18.857 22.776 -66.554 1.00 95.75 631 ILE A N 1
ATOM 5171 C CA . ILE A 1 631 ? 17.821 23.341 -65.669 1.00 95.75 631 ILE A CA 1
ATOM 5172 C C . ILE A 1 631 ? 17.344 22.300 -64.645 1.00 95.75 631 ILE A C 1
ATOM 5174 O O . ILE A 1 631 ? 17.125 22.641 -63.486 1.00 95.75 631 ILE A O 1
ATOM 5178 N N . GLN A 1 632 ? 17.220 21.028 -65.042 1.00 96.25 632 GLN A N 1
ATOM 5179 C CA . GLN A 1 632 ? 16.790 19.961 -64.137 1.00 96.25 632 GLN A CA 1
ATOM 5180 C C . GLN A 1 632 ? 17.806 19.706 -63.015 1.00 96.25 632 GLN A C 1
ATOM 5182 O O . GLN A 1 632 ? 17.416 19.647 -61.851 1.00 96.25 632 GLN A O 1
ATOM 5187 N N . ASN A 1 633 ? 19.101 19.603 -63.334 1.00 97.06 633 ASN A N 1
ATOM 5188 C CA . ASN A 1 633 ? 20.136 19.408 -62.315 1.00 97.06 633 ASN A CA 1
ATOM 5189 C C . ASN A 1 633 ? 20.225 20.622 -61.383 1.00 97.06 633 ASN A C 1
ATOM 5191 O O . ASN A 1 633 ? 20.327 20.450 -60.171 1.00 97.06 633 ASN A O 1
ATOM 5195 N N . LEU A 1 634 ? 20.106 21.842 -61.922 1.00 97.69 634 LEU A N 1
ATOM 5196 C CA . LEU A 1 634 ? 20.059 23.057 -61.111 1.00 97.69 634 LEU A CA 1
ATOM 5197 C C . LEU A 1 634 ? 18.861 23.050 -60.149 1.00 97.69 634 LEU A C 1
ATOM 5199 O O . LEU A 1 634 ? 19.026 23.360 -58.974 1.00 97.69 634 LEU A O 1
ATOM 5203 N N . LYS A 1 635 ? 17.671 22.646 -60.611 1.00 96.62 635 LYS A N 1
ATOM 5204 C CA . LYS A 1 635 ? 16.488 22.498 -59.748 1.00 96.62 635 LYS A CA 1
ATOM 5205 C C . LYS A 1 635 ? 16.703 21.462 -58.648 1.00 96.62 635 LYS A C 1
ATOM 5207 O O . LYS A 1 635 ? 16.381 21.744 -57.498 1.00 96.62 635 LYS A O 1
ATOM 5212 N N . ASN A 1 636 ? 17.291 20.311 -58.979 1.00 97.00 636 ASN A N 1
ATOM 5213 C CA . ASN A 1 636 ? 17.618 19.279 -57.994 1.00 97.00 636 ASN A CA 1
ATOM 5214 C C . ASN A 1 636 ? 18.572 19.831 -56.918 1.00 97.00 636 ASN A C 1
ATOM 5216 O O . ASN A 1 636 ? 18.300 19.674 -55.729 1.00 97.00 636 ASN A O 1
ATOM 5220 N N . ILE A 1 637 ? 19.631 20.547 -57.318 1.00 97.81 637 ILE A N 1
ATOM 5221 C CA . ILE A 1 637 ? 20.567 21.199 -56.386 1.00 97.81 637 ILE A CA 1
ATOM 5222 C C . ILE A 1 637 ? 19.843 22.204 -55.496 1.00 97.81 637 ILE A C 1
ATOM 5224 O O . ILE A 1 637 ? 19.991 22.145 -54.284 1.00 97.81 637 ILE A O 1
ATOM 5228 N N . LEU A 1 638 ? 19.047 23.107 -56.072 1.00 97.12 638 LEU A N 1
ATOM 5229 C CA . LEU A 1 638 ? 18.347 24.140 -55.303 1.00 97.12 638 LEU A CA 1
ATOM 5230 C C . LEU A 1 638 ? 17.323 23.542 -54.330 1.00 97.12 638 LEU A C 1
ATOM 5232 O O . LEU A 1 638 ? 17.156 24.059 -53.230 1.00 97.12 638 LEU A O 1
ATOM 5236 N N . SER A 1 639 ? 16.678 22.430 -54.696 1.00 96.44 639 SER A N 1
ATOM 5237 C CA . SER A 1 639 ? 15.745 21.721 -53.810 1.00 96.44 639 SER A CA 1
ATOM 5238 C C . SER A 1 639 ? 16.424 21.033 -52.619 1.00 96.44 639 SER A C 1
ATOM 5240 O O . SER A 1 639 ? 15.776 20.788 -51.606 1.00 96.44 639 SER A O 1
ATOM 5242 N N . ALA A 1 640 ? 17.726 20.751 -52.722 1.00 96.94 640 ALA A N 1
ATOM 5243 C CA . ALA A 1 640 ? 18.521 20.036 -51.726 1.00 96.94 640 ALA A CA 1
ATOM 5244 C C . ALA A 1 640 ? 19.838 20.774 -51.419 1.00 96.94 640 ALA A C 1
ATOM 5246 O O . ALA A 1 640 ? 20.892 20.166 -51.222 1.00 96.94 640 ALA A O 1
ATOM 5247 N N . GLU A 1 641 ? 19.788 22.107 -51.397 1.00 96.62 641 GLU A N 1
ATOM 5248 C CA . GLU A 1 641 ? 20.980 22.959 -51.418 1.00 96.62 641 GLU A CA 1
ATOM 5249 C C . GLU A 1 641 ? 21.909 22.722 -50.225 1.00 96.62 641 GLU A C 1
ATOM 5251 O O . GLU A 1 641 ? 23.125 22.643 -50.391 1.00 96.62 641 GLU A O 1
ATOM 5256 N N . SER A 1 642 ? 21.348 22.581 -49.022 1.00 95.38 642 SER A N 1
ATOM 5257 C CA . SER A 1 642 ? 22.136 22.340 -47.809 1.00 95.38 642 SER A CA 1
ATOM 5258 C C . SER A 1 642 ? 22.907 21.015 -47.873 1.00 95.38 642 SER A C 1
ATOM 5260 O O . SER A 1 642 ? 24.090 20.976 -47.515 1.00 95.38 642 SER A O 1
ATOM 5262 N N . ASN A 1 643 ? 22.283 19.958 -48.407 1.00 94.00 643 ASN A N 1
ATOM 5263 C CA . ASN A 1 643 ? 22.939 18.668 -48.614 1.00 94.00 643 ASN A CA 1
ATOM 5264 C C . ASN A 1 643 ? 24.009 18.774 -49.700 1.00 94.00 643 ASN A C 1
ATOM 5266 O O . ASN A 1 643 ? 25.129 18.321 -49.479 1.00 94.00 643 ASN A O 1
ATOM 5270 N N . PHE A 1 644 ? 23.710 19.424 -50.832 1.00 97.06 644 PHE A N 1
ATOM 5271 C CA . PHE A 1 644 ? 24.690 19.644 -51.899 1.00 97.06 644 PHE A CA 1
ATOM 5272 C C . PHE A 1 644 ? 25.937 20.356 -51.372 1.00 97.06 644 PHE A C 1
ATOM 5274 O O . PHE A 1 644 ? 27.049 19.865 -51.550 1.00 97.06 644 PHE A O 1
ATOM 5281 N N . LYS A 1 645 ? 25.755 21.471 -50.655 1.00 95.75 645 LYS A N 1
ATOM 5282 C CA . LYS A 1 645 ? 26.850 22.221 -50.030 1.00 95.75 645 LYS A CA 1
ATOM 5283 C C . LYS A 1 645 ? 27.662 21.343 -49.075 1.00 95.75 645 LYS A C 1
ATOM 5285 O O . LYS A 1 645 ? 28.888 21.338 -49.143 1.00 95.75 645 LYS A O 1
ATOM 5290 N N . SER A 1 646 ? 26.989 20.566 -48.228 1.00 93.81 646 SER A N 1
ATOM 5291 C CA . SER A 1 646 ? 27.660 19.653 -47.296 1.00 93.81 646 SER A CA 1
ATOM 5292 C C . SER A 1 646 ? 28.475 18.578 -48.018 1.00 93.81 646 SER A C 1
ATOM 5294 O O . SER A 1 646 ? 29.613 18.336 -47.641 1.00 93.81 646 SER A O 1
ATOM 5296 N N . ILE A 1 647 ? 27.941 17.984 -49.090 1.00 94.88 647 ILE A N 1
ATOM 5297 C CA . ILE A 1 647 ? 28.645 16.980 -49.904 1.00 94.88 647 ILE A CA 1
ATOM 5298 C C . ILE A 1 647 ? 29.885 17.597 -50.556 1.00 94.88 647 ILE A C 1
ATOM 5300 O O . ILE A 1 647 ? 30.981 17.066 -50.411 1.00 94.88 647 ILE A O 1
ATOM 5304 N N . VAL A 1 648 ? 29.729 18.734 -51.242 1.00 95.75 648 VAL A N 1
ATOM 5305 C CA . VAL A 1 648 ? 30.819 19.408 -51.967 1.00 95.75 648 VAL A CA 1
ATOM 5306 C C . VAL A 1 648 ? 31.958 19.793 -51.023 1.00 95.75 648 VAL A C 1
ATOM 5308 O O . VAL A 1 648 ? 33.120 19.625 -51.378 1.00 95.75 648 VAL A O 1
ATOM 5311 N N . LYS A 1 649 ? 31.644 20.248 -49.804 1.00 94.62 649 LYS A N 1
ATOM 5312 C CA . LYS A 1 649 ? 32.646 20.606 -48.790 1.00 94.62 649 LYS A CA 1
ATOM 5313 C C . LYS A 1 649 ? 33.558 19.434 -48.398 1.00 94.62 649 LYS A C 1
ATOM 5315 O O . LYS A 1 649 ? 34.717 19.660 -48.058 1.00 94.62 649 LYS A O 1
ATOM 5320 N N . GLU A 1 650 ? 33.053 18.203 -48.442 1.00 93.19 650 GLU A N 1
ATOM 5321 C CA . GLU A 1 650 ? 33.810 17.001 -48.069 1.00 93.19 650 GLU A CA 1
ATOM 5322 C C . GLU A 1 650 ? 34.686 16.460 -49.217 1.00 93.19 650 GLU A C 1
ATOM 5324 O O . GLU A 1 650 ? 35.640 15.714 -48.975 1.00 93.19 650 GLU A O 1
ATOM 5329 N N . ILE A 1 651 ? 34.417 16.856 -50.468 1.00 93.69 651 ILE A N 1
ATOM 5330 C CA . ILE A 1 651 ? 35.184 16.429 -51.646 1.00 93.69 651 ILE A CA 1
ATOM 5331 C C . ILE A 1 651 ? 36.464 17.270 -51.759 1.00 93.69 651 ILE A C 1
ATOM 5333 O O . ILE A 1 651 ? 36.465 18.386 -52.273 1.00 93.69 651 ILE A O 1
ATOM 5337 N N . LYS A 1 652 ? 37.587 16.710 -51.300 1.00 85.81 652 LYS A N 1
ATOM 5338 C CA . LYS A 1 652 ? 38.880 17.417 -51.224 1.00 85.81 652 LYS A CA 1
ATOM 5339 C C . LYS A 1 652 ? 39.539 17.703 -52.577 1.00 85.81 652 LYS A C 1
ATOM 5341 O O . LYS A 1 652 ? 40.269 18.680 -52.690 1.00 85.81 652 LYS A O 1
ATOM 5346 N N . ASP A 1 653 ? 39.266 16.890 -53.596 1.00 86.44 653 ASP A N 1
ATOM 5347 C CA . ASP A 1 653 ? 39.951 16.951 -54.899 1.00 86.44 653 ASP A CA 1
ATOM 5348 C C . ASP A 1 653 ? 39.236 17.853 -55.925 1.00 86.44 653 ASP A C 1
ATOM 5350 O O . ASP A 1 653 ? 39.407 17.714 -57.141 1.00 86.44 653 ASP A O 1
ATOM 5354 N N . LEU A 1 654 ? 38.382 18.774 -55.469 1.00 85.94 654 LEU A N 1
ATOM 5355 C CA . LEU A 1 654 ? 37.740 19.746 -56.353 1.00 85.94 654 LEU A CA 1
ATOM 5356 C C . LEU A 1 654 ? 38.778 20.729 -56.911 1.00 85.94 654 LEU A C 1
ATOM 5358 O O . LEU A 1 654 ? 39.600 21.282 -56.189 1.00 85.94 654 LEU A O 1
ATOM 5362 N N . ARG A 1 655 ? 38.703 21.000 -58.221 1.00 85.88 655 ARG A N 1
ATOM 5363 C CA . ARG A 1 655 ? 39.560 21.993 -58.905 1.00 85.88 655 ARG A CA 1
ATOM 5364 C C . ARG A 1 655 ? 39.220 23.446 -58.555 1.00 85.88 655 ARG A C 1
ATOM 5366 O O . ARG A 1 655 ? 39.889 24.356 -59.035 1.00 85.88 655 ARG A O 1
ATOM 5373 N N . PHE A 1 656 ? 38.164 23.655 -57.779 1.00 87.50 656 PHE A N 1
ATOM 5374 C CA . PHE A 1 656 ? 37.613 24.955 -57.429 1.00 87.50 656 PHE A CA 1
ATOM 5375 C C . PHE A 1 656 ? 37.411 25.002 -55.920 1.00 87.50 656 PHE A C 1
ATOM 5377 O O . PHE A 1 656 ? 37.088 23.981 -55.311 1.00 87.50 656 PHE A O 1
ATOM 5384 N N . ASP A 1 657 ? 37.583 26.175 -55.318 1.00 92.50 657 ASP A N 1
ATOM 5385 C CA . ASP A 1 657 ? 37.285 26.354 -53.905 1.00 92.50 657 ASP A CA 1
ATOM 5386 C C . ASP A 1 657 ? 35.766 26.315 -53.655 1.00 92.50 657 ASP A C 1
ATOM 5388 O O . ASP A 1 657 ? 34.949 26.656 -54.517 1.00 92.50 657 ASP A O 1
ATOM 5392 N N . PHE A 1 658 ? 35.383 25.898 -52.449 1.00 93.81 658 PHE A N 1
ATOM 5393 C CA . PHE A 1 658 ? 33.982 25.782 -52.043 1.00 93.81 658 PHE A CA 1
ATOM 5394 C C . PHE A 1 658 ? 33.216 27.114 -52.148 1.00 93.81 658 PHE A C 1
ATOM 5396 O O . PHE A 1 658 ? 32.044 27.117 -52.529 1.00 93.81 658 PHE A O 1
ATOM 5403 N N . GLY A 1 659 ? 33.882 28.245 -51.878 1.00 95.12 659 GLY A N 1
ATOM 5404 C CA . GLY A 1 659 ? 33.280 29.577 -51.968 1.00 95.12 659 GLY A CA 1
ATOM 5405 C C . GLY A 1 659 ? 32.856 29.930 -53.395 1.00 95.12 659 GLY A C 1
ATOM 5406 O O . GLY A 1 659 ? 31.768 30.467 -53.602 1.00 95.12 659 GLY A O 1
ATOM 5407 N N . THR A 1 660 ? 33.657 29.549 -54.393 1.00 96.06 660 THR A N 1
ATOM 5408 C CA . THR A 1 660 ? 33.315 29.709 -55.815 1.00 96.06 660 THR A CA 1
ATOM 5409 C C . THR A 1 660 ? 32.073 28.903 -56.208 1.00 96.06 660 THR A C 1
ATOM 5411 O O . THR A 1 660 ? 31.212 29.406 -56.939 1.00 96.06 660 THR A O 1
ATOM 5414 N N . VAL A 1 661 ? 31.936 27.666 -55.714 1.00 96.19 661 VAL A N 1
ATOM 5415 C CA . VAL A 1 661 ? 30.736 26.847 -55.964 1.00 96.19 661 VAL A CA 1
ATOM 5416 C C . VAL A 1 661 ? 29.508 27.500 -55.328 1.00 96.19 661 VAL A C 1
ATOM 5418 O O . VAL A 1 661 ? 28.488 27.651 -55.996 1.00 96.19 661 VAL A O 1
ATOM 5421 N N . GLU A 1 662 ? 29.610 27.948 -54.075 1.00 96.50 662 GLU A N 1
ATOM 5422 C CA . GLU A 1 662 ? 28.509 28.593 -53.352 1.00 96.50 662 GLU A CA 1
ATOM 5423 C C . GLU A 1 662 ? 28.030 29.883 -54.036 1.00 96.50 662 GLU A C 1
ATOM 5425 O O . GLU A 1 662 ? 26.835 30.027 -54.308 1.00 96.50 662 GLU A O 1
ATOM 5430 N N . ALA A 1 663 ? 28.955 30.768 -54.418 1.00 96.50 663 ALA A N 1
ATOM 5431 C CA . ALA A 1 663 ? 28.627 31.980 -55.169 1.00 96.50 663 ALA A CA 1
ATOM 5432 C C . ALA A 1 663 ? 27.959 31.663 -56.521 1.00 96.50 663 ALA A C 1
ATOM 5434 O O . ALA A 1 663 ? 27.054 32.378 -56.965 1.00 96.50 663 ALA A O 1
ATOM 5435 N N . SER A 1 664 ? 28.367 30.562 -57.164 1.00 97.44 664 SER A N 1
ATOM 5436 C CA . SER A 1 664 ? 27.762 30.100 -58.415 1.00 97.44 664 SER A CA 1
ATOM 5437 C C . SER A 1 664 ? 26.317 29.635 -58.214 1.00 97.44 664 SER A C 1
ATOM 5439 O O . SER A 1 664 ? 25.471 29.965 -59.043 1.00 97.44 664 SER A O 1
ATOM 5441 N N . ILE A 1 665 ? 25.988 28.944 -57.112 1.00 97.50 665 ILE A N 1
ATOM 5442 C CA . ILE A 1 665 ? 24.601 28.541 -56.797 1.00 97.50 665 ILE A CA 1
ATOM 5443 C C . ILE A 1 665 ? 23.691 29.772 -56.737 1.00 97.50 665 ILE A C 1
ATOM 5445 O O . ILE A 1 665 ? 22.646 29.799 -57.390 1.00 97.50 665 ILE A O 1
ATOM 5449 N N . ASP A 1 666 ? 24.096 30.811 -56.005 1.00 95.75 666 ASP A N 1
ATOM 5450 C CA . ASP A 1 666 ? 23.289 32.024 -55.833 1.00 95.75 666 ASP A CA 1
ATOM 5451 C C . ASP A 1 666 ? 23.085 32.781 -57.148 1.00 95.75 666 ASP A C 1
ATOM 5453 O O . ASP A 1 666 ? 21.976 33.240 -57.450 1.00 95.75 666 ASP A O 1
ATOM 5457 N N . LEU A 1 667 ? 24.139 32.882 -57.964 1.00 97.44 667 LEU A N 1
ATOM 5458 C CA . LEU A 1 667 ? 24.046 33.468 -59.297 1.00 97.44 667 LEU A CA 1
ATOM 5459 C C . LEU A 1 667 ? 23.072 32.675 -60.179 1.00 97.44 667 LEU A C 1
ATOM 5461 O O . LEU A 1 667 ? 22.199 33.265 -60.820 1.00 97.44 667 LEU A O 1
ATOM 5465 N N . LYS A 1 668 ? 23.178 31.340 -60.191 1.00 97.56 668 LYS A N 1
ATOM 5466 C CA . LYS A 1 668 ? 22.307 30.471 -60.992 1.00 97.56 668 LYS A CA 1
ATOM 5467 C C . LYS A 1 668 ? 20.863 30.461 -60.503 1.00 97.56 668 LYS A C 1
ATOM 5469 O O . LYS A 1 668 ? 19.965 30.432 -61.341 1.00 97.56 668 LYS A O 1
ATOM 5474 N N . ARG A 1 669 ? 20.610 30.596 -59.196 1.00 98.06 669 ARG A N 1
ATOM 5475 C CA . ARG A 1 669 ? 19.254 30.783 -58.652 1.00 98.06 669 ARG A CA 1
ATOM 5476 C C . ARG A 1 669 ? 18.597 32.036 -59.233 1.00 98.06 669 ARG A C 1
ATOM 5478 O O . ARG A 1 669 ? 17.470 31.966 -59.714 1.00 98.06 669 ARG A O 1
ATOM 5485 N N . LYS A 1 670 ? 19.309 33.169 -59.241 1.00 97.50 670 LYS A N 1
ATOM 5486 C CA . LYS A 1 670 ? 18.804 34.429 -59.819 1.00 97.50 670 LYS A CA 1
ATOM 5487 C C . LYS A 1 670 ? 18.521 34.294 -61.317 1.00 97.50 670 LYS A C 1
ATOM 5489 O O . LYS A 1 670 ? 17.479 34.747 -61.779 1.00 97.50 670 LYS A O 1
ATOM 5494 N N . GLN A 1 671 ? 19.420 33.642 -62.058 1.00 97.25 671 GLN A N 1
ATOM 5495 C CA . GLN A 1 671 ? 19.239 33.388 -63.492 1.00 97.25 671 GLN A CA 1
ATOM 5496 C C . GLN A 1 671 ? 18.030 32.485 -63.772 1.00 97.25 671 GLN A C 1
ATOM 5498 O O . GLN A 1 671 ? 17.266 32.766 -64.691 1.00 97.25 671 GLN A O 1
ATOM 5503 N N . LEU A 1 672 ? 17.821 31.441 -62.964 1.00 97.19 672 LEU A N 1
ATOM 5504 C CA . LEU A 1 672 ? 16.668 30.552 -63.097 1.00 97.19 672 LEU A CA 1
ATOM 5505 C C . LEU A 1 672 ? 15.348 31.288 -62.836 1.00 97.19 672 LEU A C 1
ATOM 5507 O O . LEU A 1 672 ? 14.412 31.125 -63.609 1.00 97.19 672 LEU A O 1
ATOM 5511 N N . LEU A 1 673 ? 15.283 32.127 -61.798 1.00 96.81 673 LEU A N 1
ATOM 5512 C CA . LEU A 1 673 ? 14.087 32.921 -61.495 1.00 96.81 673 LEU A CA 1
ATOM 5513 C C . LEU A 1 673 ? 13.746 33.905 -62.621 1.00 96.81 673 LEU A C 1
ATOM 5515 O O . LEU A 1 673 ? 12.581 34.021 -62.998 1.00 96.81 673 LEU A O 1
ATOM 5519 N N . ALA A 1 674 ? 14.754 34.577 -63.185 1.00 96.31 674 ALA A N 1
ATOM 5520 C CA . ALA A 1 674 ? 14.563 35.444 -64.346 1.00 96.31 674 ALA A CA 1
ATOM 5521 C C . ALA A 1 674 ? 14.032 34.648 -65.550 1.00 96.31 674 ALA A C 1
ATOM 5523 O O . ALA A 1 674 ? 13.028 35.026 -66.146 1.00 96.31 674 ALA A O 1
ATOM 5524 N N . PHE A 1 675 ? 14.636 33.491 -65.840 1.00 95.75 675 PHE A N 1
ATOM 5525 C CA . PHE A 1 675 ? 14.190 32.608 -66.916 1.00 95.75 675 PHE A CA 1
ATOM 5526 C C . PHE A 1 675 ? 12.749 32.109 -66.726 1.00 95.75 675 PHE A C 1
ATOM 5528 O O . PHE A 1 675 ? 11.977 32.080 -67.681 1.00 95.75 675 PHE A O 1
ATOM 5535 N N . GLU A 1 676 ? 12.362 31.709 -65.513 1.00 95.62 676 GLU A N 1
ATOM 5536 C CA . GLU A 1 676 ? 10.999 31.244 -65.230 1.00 95.62 676 GLU A CA 1
ATOM 5537 C C . GLU A 1 676 ? 9.971 32.373 -65.337 1.00 95.62 676 GLU A C 1
ATOM 5539 O O . GLU A 1 676 ? 8.884 32.148 -65.872 1.00 95.62 676 GLU A O 1
ATOM 5544 N N . SER A 1 677 ? 10.332 33.586 -64.909 1.00 96.25 677 SER A N 1
ATOM 5545 C CA . SER A 1 677 ? 9.521 34.791 -65.105 1.00 96.25 677 SER A CA 1
ATOM 5546 C C . SER A 1 677 ? 9.294 35.079 -66.593 1.00 96.25 677 SER A C 1
ATOM 5548 O O . SER A 1 677 ? 8.152 35.242 -67.025 1.00 96.25 677 SER A O 1
ATOM 5550 N N . ASP A 1 678 ? 10.360 35.073 -67.395 1.00 95.88 678 ASP A N 1
ATOM 5551 C CA . ASP A 1 678 ? 10.278 35.315 -68.839 1.00 95.88 678 ASP A CA 1
ATOM 5552 C C . ASP A 1 678 ? 9.480 34.214 -69.547 1.00 95.88 678 ASP A C 1
ATOM 5554 O O . ASP A 1 678 ? 8.612 34.493 -70.375 1.00 95.88 678 ASP A O 1
ATOM 5558 N N . LYS A 1 679 ? 9.705 32.948 -69.176 1.00 94.38 679 LYS A N 1
ATOM 5559 C CA . LYS A 1 679 ? 8.941 31.809 -69.692 1.00 94.38 679 LYS A CA 1
ATOM 5560 C C . LYS A 1 679 ? 7.452 31.953 -69.384 1.00 94.38 679 LYS A C 1
ATOM 5562 O O . LYS A 1 679 ? 6.640 31.731 -70.279 1.00 94.38 679 LYS A O 1
ATOM 5567 N N . ALA A 1 680 ? 7.087 32.324 -68.157 1.00 93.69 680 ALA A N 1
ATOM 5568 C CA . ALA A 1 680 ? 5.694 32.533 -67.773 1.00 93.69 680 ALA A CA 1
ATOM 5569 C C . ALA A 1 680 ? 5.060 33.688 -68.564 1.00 93.69 680 ALA A C 1
ATOM 5571 O O . ALA A 1 680 ? 3.937 33.556 -69.046 1.00 93.69 680 ALA A O 1
ATOM 5572 N N . ALA A 1 681 ? 5.790 34.788 -68.769 1.00 93.19 681 ALA A N 1
ATOM 5573 C CA . ALA A 1 681 ? 5.332 35.902 -69.596 1.00 93.19 681 ALA A CA 1
ATOM 5574 C C . ALA A 1 681 ? 5.082 35.472 -71.052 1.00 93.19 681 ALA A C 1
ATOM 5576 O O . ALA A 1 681 ? 4.033 35.787 -71.614 1.00 93.19 681 ALA A O 1
ATOM 5577 N N . VAL A 1 682 ? 5.995 34.692 -71.641 1.00 92.94 682 VAL A N 1
ATOM 5578 C CA . VAL A 1 682 ? 5.840 34.146 -72.998 1.00 92.94 682 VAL A CA 1
ATOM 5579 C C . VAL A 1 682 ? 4.678 33.157 -73.074 1.00 92.94 682 VAL A C 1
ATOM 5581 O O . VAL A 1 682 ? 3.890 33.227 -74.009 1.00 92.94 682 VAL A O 1
ATOM 5584 N N . GLN A 1 683 ? 4.524 32.260 -72.099 1.00 92.44 683 GLN A N 1
ATOM 5585 C CA . GLN A 1 683 ? 3.411 31.306 -72.066 1.00 92.44 683 GLN A CA 1
ATOM 5586 C C . GLN A 1 683 ? 2.060 32.014 -71.945 1.00 92.44 683 GLN A C 1
ATOM 5588 O O . GLN A 1 683 ? 1.132 31.669 -72.670 1.00 92.44 683 GLN A O 1
ATOM 5593 N N . ASN A 1 684 ? 1.964 33.037 -71.094 1.00 90.56 684 ASN A N 1
ATOM 5594 C CA . ASN A 1 684 ? 0.769 33.872 -70.988 1.00 90.56 684 ASN A CA 1
ATOM 5595 C C . ASN A 1 684 ? 0.483 34.595 -72.305 1.00 90.56 684 ASN A C 1
ATOM 5597 O O . ASN A 1 684 ? -0.661 34.639 -72.748 1.00 90.56 684 ASN A O 1
ATOM 5601 N N . PHE A 1 685 ? 1.518 35.124 -72.956 1.00 88.81 685 PHE A N 1
ATOM 5602 C CA . PHE A 1 685 ? 1.382 35.753 -74.263 1.00 88.81 685 PHE A CA 1
ATOM 5603 C C . PHE A 1 685 ? 0.872 34.768 -75.326 1.00 88.81 685 PHE A C 1
ATOM 5605 O O . PHE A 1 685 ? -0.100 35.068 -76.013 1.00 88.81 685 PHE A O 1
ATOM 5612 N N . VAL A 1 686 ? 1.465 33.574 -75.426 1.00 88.50 686 VAL A N 1
ATOM 5613 C CA . VAL A 1 686 ? 1.023 32.514 -76.349 1.00 88.50 686 VAL A CA 1
ATOM 5614 C C . VAL A 1 686 ? -0.421 32.109 -76.062 1.00 88.50 686 VAL A C 1
ATOM 5616 O O . VAL A 1 686 ? -1.230 32.070 -76.983 1.00 88.50 686 VAL A O 1
ATOM 5619 N N . TYR A 1 687 ? -0.773 31.902 -74.793 1.00 88.94 687 TYR A N 1
ATOM 5620 C CA . TYR A 1 687 ? -2.136 31.577 -74.379 1.00 88.94 687 TYR A CA 1
ATOM 5621 C C . TYR A 1 687 ? -3.146 32.656 -74.802 1.00 88.94 687 TYR A C 1
ATOM 5623 O O . TYR A 1 687 ? -4.231 32.335 -75.289 1.00 88.94 687 TYR A O 1
ATOM 5631 N N . ILE A 1 688 ? -2.794 33.939 -74.655 1.00 86.19 688 ILE A N 1
ATOM 5632 C CA . ILE A 1 688 ? -3.620 35.055 -75.136 1.00 86.19 688 ILE A CA 1
ATOM 5633 C C . ILE A 1 688 ? -3.771 34.979 -76.662 1.00 86.19 688 ILE A C 1
ATOM 5635 O O . ILE A 1 688 ? -4.884 35.115 -77.164 1.00 86.19 688 ILE A O 1
ATOM 5639 N N . CYS A 1 689 ? -2.692 34.720 -77.405 1.00 83.25 689 CYS A N 1
ATOM 5640 C CA . CYS A 1 689 ? -2.715 34.569 -78.866 1.00 83.25 689 CYS A CA 1
ATOM 5641 C C . CYS A 1 689 ? -3.585 33.413 -79.357 1.00 83.25 689 CYS A C 1
ATOM 5643 O O . CYS A 1 689 ? -4.343 33.588 -80.311 1.00 83.25 689 CYS A O 1
ATOM 5645 N N . GLU A 1 690 ? -3.510 32.256 -78.707 1.00 86.31 690 GLU A N 1
ATOM 5646 C CA . GLU A 1 690 ? -4.270 31.067 -79.094 1.00 86.31 690 GLU A CA 1
ATOM 5647 C C . GLU A 1 690 ? -5.773 31.234 -78.828 1.00 86.31 690 GLU A C 1
ATOM 5649 O O . GLU A 1 690 ? -6.593 30.857 -79.664 1.00 86.31 690 GLU A O 1
ATOM 5654 N N . ASN A 1 691 ? -6.152 31.865 -77.712 1.00 84.81 691 ASN A N 1
ATOM 5655 C CA . ASN A 1 691 ? -7.560 32.010 -77.324 1.00 84.81 691 ASN A CA 1
ATOM 5656 C C . ASN A 1 691 ? -8.267 33.235 -77.925 1.00 84.81 691 ASN A C 1
ATOM 5658 O O . ASN A 1 691 ? -9.495 33.291 -77.931 1.00 84.81 691 ASN A O 1
ATOM 5662 N N . SER A 1 692 ? -7.526 34.206 -78.462 1.00 76.56 692 SER A N 1
ATOM 5663 C CA . SER A 1 692 ? -8.088 35.418 -79.089 1.00 76.56 692 SER A CA 1
ATOM 5664 C C . SER A 1 692 ? -8.408 35.261 -80.585 1.00 76.56 692 SER A C 1
ATOM 5666 O O . SER A 1 692 ? -8.789 36.224 -81.252 1.00 76.56 692 SER A O 1
ATOM 5668 N N . GLY A 1 693 ? -8.256 34.057 -81.153 1.00 69.56 693 GLY A N 1
ATOM 5669 C CA . GLY A 1 693 ? -8.565 33.786 -82.563 1.00 69.56 693 GLY A CA 1
ATOM 5670 C C . GLY A 1 693 ? -7.690 34.559 -83.561 1.00 69.56 693 GLY A C 1
ATOM 5671 O O . GLY A 1 693 ? -8.105 34.776 -84.700 1.00 69.56 693 GLY A O 1
ATOM 5672 N N . GLY A 1 694 ? -6.505 35.016 -83.138 1.00 61.03 694 GLY A N 1
ATOM 5673 C CA . GLY A 1 694 ? -5.525 35.702 -83.987 1.00 61.03 694 GLY A CA 1
ATOM 5674 C C . GLY A 1 694 ? -5.889 37.129 -84.418 1.00 61.03 694 GLY A C 1
ATOM 5675 O O . GLY A 1 694 ? -5.206 37.688 -85.277 1.00 61.03 694 GLY A O 1
ATOM 5676 N N . LYS A 1 695 ? -6.936 37.751 -83.857 1.00 62.38 695 LYS A N 1
ATOM 5677 C CA . LYS A 1 695 ? -7.325 39.129 -84.206 1.00 62.38 695 LYS A CA 1
ATOM 5678 C C . LYS A 1 695 ? -6.687 40.140 -83.256 1.00 62.38 695 LYS A C 1
ATOM 5680 O O . LYS A 1 695 ? -7.311 40.604 -82.310 1.00 62.38 695 LYS A O 1
ATOM 5685 N N . PHE A 1 696 ? -5.446 40.512 -83.546 1.00 63.00 696 PHE A N 1
ATOM 5686 C CA . PHE A 1 696 ? -4.760 41.611 -82.867 1.00 63.00 696 PHE A CA 1
ATOM 5687 C C . PHE A 1 696 ? -4.909 42.914 -83.652 1.00 63.00 696 PHE A C 1
ATOM 5689 O O . PHE A 1 696 ? -4.646 42.942 -84.854 1.00 63.00 696 PHE A O 1
ATOM 5696 N N . TYR A 1 697 ? -5.285 44.005 -82.979 1.00 55.47 697 TYR A N 1
ATOM 5697 C CA . TYR A 1 697 ? -5.242 45.350 -83.555 1.00 55.47 697 TYR A CA 1
ATOM 5698 C C . TYR A 1 697 ? -4.045 46.111 -82.971 1.00 55.47 697 TYR A C 1
ATOM 5700 O O . TYR A 1 697 ? -3.938 46.306 -81.759 1.00 55.47 697 TYR A O 1
ATOM 5708 N N . VAL A 1 698 ? -3.124 46.544 -83.834 1.00 50.81 698 VAL A N 1
ATOM 5709 C CA . VAL A 1 698 ? -2.005 47.410 -83.441 1.00 50.81 698 VAL A CA 1
ATOM 5710 C C . VAL A 1 698 ? -2.399 48.850 -83.743 1.00 50.81 698 VAL A C 1
ATOM 5712 O O . VAL A 1 698 ? -2.524 49.228 -84.905 1.00 50.81 698 VAL A O 1
ATOM 5715 N N . HIS A 1 699 ? -2.577 49.666 -82.704 1.00 47.16 699 HIS A N 1
ATOM 5716 C CA . HIS A 1 699 ? -2.802 51.104 -82.848 1.00 47.16 699 HIS A CA 1
ATOM 5717 C C . HIS A 1 699 ? -1.769 51.869 -82.014 1.00 47.16 699 HIS A C 1
ATOM 5719 O O . HIS A 1 699 ? -1.636 51.649 -80.811 1.00 47.16 699 HIS A O 1
ATOM 5725 N N . ASN A 1 700 ? -1.021 52.770 -82.665 1.00 44.50 700 ASN A N 1
ATOM 5726 C CA . ASN A 1 700 ? 0.007 53.623 -82.049 1.00 44.50 700 ASN A CA 1
ATOM 5727 C C . ASN A 1 700 ? 1.098 52.832 -81.313 1.00 44.50 700 ASN A C 1
ATOM 5729 O O . ASN A 1 700 ? 1.446 53.138 -80.173 1.00 44.50 700 ASN A O 1
ATOM 5733 N N . SER A 1 701 ? 1.627 51.796 -81.970 1.00 52.72 701 SER A N 1
ATOM 5734 C CA . SER A 1 701 ? 2.762 51.007 -81.465 1.00 52.72 701 SER A CA 1
ATOM 5735 C C . SER A 1 701 ? 2.502 50.308 -80.122 1.00 52.72 701 SER A C 1
ATOM 5737 O O . SER A 1 701 ? 3.441 49.888 -79.449 1.00 52.72 701 SER A O 1
ATOM 5739 N N . ARG A 1 702 ? 1.230 50.169 -79.727 1.00 48.69 702 ARG A N 1
ATOM 5740 C CA . ARG A 1 702 ? 0.776 49.381 -78.580 1.00 48.69 702 ARG A CA 1
ATOM 5741 C C . ARG A 1 702 ? -0.213 48.330 -79.078 1.00 48.69 702 ARG A C 1
ATOM 5743 O O . ARG A 1 702 ? -1.096 48.637 -79.881 1.00 48.69 702 ARG A O 1
ATOM 5750 N N . LEU A 1 703 ? -0.029 47.088 -78.639 1.00 51.84 703 LEU A N 1
ATOM 5751 C CA . LEU A 1 703 ? -0.995 46.017 -78.874 1.00 51.84 703 LEU A CA 1
ATOM 5752 C C . LEU A 1 703 ? -2.184 46.243 -77.932 1.00 51.84 703 LEU A C 1
ATOM 5754 O O . LEU A 1 703 ? -1.983 46.327 -76.721 1.00 51.84 703 LEU A O 1
ATOM 5758 N N . TRP A 1 704 ? -3.396 46.336 -78.472 1.00 52.81 704 TRP A N 1
ATOM 5759 C CA . TRP A 1 704 ? -4.624 46.418 -77.678 1.00 52.81 704 TRP A CA 1
ATOM 5760 C C . TRP A 1 704 ? -5.478 45.168 -77.926 1.00 52.81 704 TRP A C 1
ATOM 5762 O O . TRP A 1 704 ? -5.590 44.705 -79.062 1.00 52.81 704 TRP A O 1
ATOM 5772 N N . TYR A 1 705 ? -6.037 44.609 -76.850 1.00 46.66 705 TYR A N 1
ATOM 5773 C CA . TYR A 1 705 ? -6.971 43.476 -76.870 1.00 46.66 705 TYR A CA 1
ATOM 5774 C C . TYR A 1 705 ? -8.395 43.986 -77.162 1.00 46.66 705 TYR A C 1
ATOM 5776 O O . TYR A 1 705 ? -8.754 45.050 -76.652 1.00 46.66 705 TYR A O 1
ATOM 5784 N N . ILE A 1 706 ? -9.183 43.253 -77.962 1.00 50.50 706 ILE A N 1
ATOM 5785 C CA . ILE A 1 706 ? -10.648 43.424 -78.042 1.00 50.50 706 ILE A CA 1
ATOM 5786 C C . ILE A 1 706 ? -11.293 42.373 -77.151 1.00 50.50 706 ILE A C 1
ATOM 5788 O O . ILE A 1 706 ? -11.053 41.175 -77.423 1.00 50.50 706 ILE A O 1
#